Protein AF-0000000076551209 (afdb_homodimer)

pLDDT: mean 86.64, std 11.8, range [36.78, 98.69]

Nearest PDB structures (foldseek):
  3f79-assembly2_C  TM=8.367E-01  e=9.143E-14  Pseudomonas aeruginosa
  3f79-assembly1_B  TM=7.800E-01  e=4.419E-14  Pseudomonas aeruginosa
  3f79-assembly2_D  TM=7.741E-01  e=4.179E-14  Pseudomonas aeruginosa
  3f79-assembly3_E  TM=8.168E-01  e=1.873E-12  Pseudomonas aeruginosa
  3eq2-assembly1_B  TM=6.332E-01  e=3.876E-12  Pseudomonas aeruginosa

Organism: NCBI:txid570835

InterPro domains:
  IPR001932 PPM-type phosphatase-like domain [PF07228] (197-385)
  IPR001932 PPM-type phosphatase-like domain [SM00331] (170-387)
  IPR029016 GAF-like domain superfamily [G3DSA:3.30.450.40] (23-144)
  IPR036457 PPM-type phosphatase-like domain superfamily [G3DSA:3.60.40.10] (145-388)
  IPR036457 PPM-type phosphatase-like domain superfamily [SSF81606] (183-385)
  IPR052016 Bacterial Sigma Factor Regulator [PTHR43156] (12-387)

Radius of gyration: 34.58 Å; Cα contacts (8 Å, |Δi|>4): 1582; chains: 2; bounding box: 80×100×70 Å

Structure (mmCIF, N/CA/C/O backbone):
data_AF-0000000076551209-model_v1
#
loop_
_entity.id
_entity.type
_entity.pdbx_description
1 polymer 'Serine phosphatase RsbU (Regulator of sigma subunit)'
#
loop_
_atom_site.group_PDB
_atom_site.id
_atom_site.type_symbol
_atom_site.label_atom_id
_atom_site.label_alt_id
_atom_site.label_comp_id
_atom_site.label_asym_id
_atom_site.label_entity_id
_atom_site.label_seq_id
_atom_site.pdbx_PDB_ins_code
_atom_site.Cartn_x
_atom_site.Cartn_y
_atom_site.Cartn_z
_atom_site.occupancy
_atom_site.B_iso_or_equiv
_atom_site.auth_seq_id
_atom_site.auth_comp_id
_atom_site.auth_asym_id
_atom_site.auth_atom_id
_atom_site.pdbx_PDB_model_num
ATOM 1 N N . MET A 1 1 ? -8.414 67.062 24.656 1 46.59 1 MET A N 1
ATOM 2 C CA . MET A 1 1 ? -7.512 66.438 23.688 1 46.59 1 MET A CA 1
ATOM 3 C C . MET A 1 1 ? -6.828 65.188 24.281 1 46.59 1 MET A C 1
ATOM 5 O O . MET A 1 1 ? -6.742 64.188 23.625 1 46.59 1 MET A O 1
ATOM 9 N N . GLU A 1 2 ? -6.473 65.312 25.469 1 54.41 2 GLU A N 1
ATOM 10 C CA . GLU A 1 2 ? -5.703 64.312 26.188 1 54.41 2 GLU A CA 1
ATOM 11 C C . GLU A 1 2 ? -6.586 63.125 26.609 1 54.41 2 GLU A C 1
ATOM 13 O O . GLU A 1 2 ? -6.172 61.969 26.516 1 54.41 2 GLU A O 1
ATOM 18 N N . LEU A 1 3 ? -7.777 63.406 27.047 1 55.41 3 LEU A N 1
ATOM 19 C CA . LEU A 1 3 ? -8.742 62.406 27.453 1 55.41 3 LEU A CA 1
ATOM 20 C C . LEU A 1 3 ? -9.156 61.531 26.266 1 55.41 3 LEU A C 1
ATOM 22 O O . LEU A 1 3 ? -9.32 60.312 26.406 1 55.41 3 LEU A O 1
ATOM 26 N N . ASP A 1 4 ? -9.133 62.188 25.156 1 64.88 4 ASP A N 1
ATOM 27 C CA . ASP A 1 4 ? -9.57 61.531 23.938 1 64.88 4 ASP A CA 1
ATOM 28 C C . ASP A 1 4 ? -8.539 60.531 23.453 1 64.88 4 ASP A C 1
ATOM 30 O O . ASP A 1 4 ? -8.898 59.406 23.031 1 64.88 4 ASP A O 1
ATOM 34 N N . GLU A 1 5 ? -7.348 60.844 23.766 1 68 5 GLU A N 1
ATOM 35 C CA . GLU A 1 5 ? -6.273 59.969 23.312 1 68 5 GLU A CA 1
ATOM 36 C C . GLU A 1 5 ? -6.18 58.75 24.203 1 68 5 GLU A C 1
ATOM 38 O O . GLU A 1 5 ? -5.906 57.625 23.719 1 68 5 GLU A O 1
ATOM 43 N N . THR A 1 6 ? -6.492 59 25.469 1 71.81 6 THR A N 1
ATOM 44 C CA . THR A 1 6 ? -6.453 57.875 26.406 1 71.81 6 THR A CA 1
ATOM 45 C C . THR A 1 6 ? -7.574 56.875 26.125 1 71.81 6 THR A C 1
ATOM 47 O O . THR A 1 6 ? -7.352 55.688 26.141 1 71.81 6 THR A O 1
ATOM 50 N N . LEU A 1 7 ? -8.695 57.438 25.906 1 67.69 7 LEU A N 1
ATOM 51 C CA . LEU A 1 7 ? -9.844 56.594 25.609 1 67.69 7 LEU A CA 1
ATOM 52 C C . LEU A 1 7 ? -9.617 55.812 24.312 1 67.69 7 LEU A C 1
ATOM 54 O O . LEU A 1 7 ? -9.969 54.625 24.234 1 67.69 7 LEU A O 1
ATOM 58 N N . PHE A 1 8 ? -8.977 56.562 23.375 1 68.62 8 PHE A N 1
ATOM 59 C CA . PHE A 1 8 ? -8.68 55.906 22.109 1 68.62 8 PHE A CA 1
ATOM 60 C C . PHE A 1 8 ? -7.691 54.75 22.297 1 68.62 8 PHE A C 1
ATOM 62 O O . PHE A 1 8 ? -7.875 53.688 21.75 1 68.62 8 PHE A O 1
ATOM 69 N N . ALA A 1 9 ? -6.695 55.031 23.109 1 73.62 9 ALA A N 1
ATOM 70 C CA . ALA A 1 9 ? -5.688 54 23.359 1 73.62 9 ALA A CA 1
ATOM 71 C C . ALA A 1 9 ? -6.289 52.812 24.125 1 73.62 9 ALA A C 1
ATOM 73 O O . ALA A 1 9 ? -5.965 51.656 23.844 1 73.62 9 ALA A O 1
ATOM 74 N N . GLN A 1 10 ? -7.18 53.062 25.016 1 73.69 10 GLN A N 1
ATOM 75 C CA . GLN A 1 10 ? -7.828 52.031 25.797 1 73.69 10 GLN A CA 1
ATOM 76 C C . GLN A 1 10 ? -8.727 51.156 24.906 1 73.69 10 GLN A C 1
ATOM 78 O O . GLN A 1 10 ? -8.766 49.938 25.047 1 73.69 10 GLN A O 1
ATOM 83 N N . GLN A 1 11 ? -9.32 51.812 23.984 1 67.62 11 GLN A N 1
ATOM 84 C CA . GLN A 1 11 ? -10.164 51.094 23.047 1 67.62 11 GLN A CA 1
ATOM 85 C C . GLN A 1 11 ? -9.336 50.188 22.156 1 67.62 11 GLN A C 1
ATOM 87 O O . GLN A 1 11 ? -9.75 49.062 21.844 1 67.62 11 GLN A O 1
ATOM 92 N N . GLN A 1 12 ? -8.234 50.75 21.75 1 69.94 12 GLN A N 1
ATOM 93 C CA . GLN A 1 12 ? -7.34 49.938 20.922 1 69.94 12 GLN A CA 1
ATOM 94 C C . GLN A 1 12 ? -6.84 48.688 21.688 1 69.94 12 GLN A C 1
ATOM 96 O O . GLN A 1 12 ? -6.738 47.625 21.125 1 69.94 12 GLN A O 1
ATOM 101 N N . VAL A 1 13 ? -6.543 48.906 22.953 1 70.69 13 VAL A N 1
ATOM 102 C CA . VAL A 1 13 ? -6.078 47.812 23.797 1 70.69 13 VAL A CA 1
ATOM 103 C C . VAL A 1 13 ? -7.152 46.719 23.891 1 70.69 13 VAL A C 1
ATOM 105 O O . VAL A 1 13 ? -6.859 45.531 23.766 1 70.69 13 VAL A O 1
ATOM 108 N N . ILE A 1 14 ? -8.367 47.125 24.078 1 67.88 14 ILE A N 1
ATOM 109 C CA . ILE A 1 14 ? -9.477 46.188 24.203 1 67.88 14 ILE A CA 1
ATOM 110 C C . ILE A 1 14 ? -9.633 45.375 22.906 1 67.88 14 ILE A C 1
ATOM 112 O O . ILE A 1 14 ? -9.805 44.156 22.953 1 67.88 14 ILE A O 1
ATOM 116 N N . ARG A 1 15 ? -9.438 46.094 21.875 1 66.88 15 ARG A N 1
ATOM 117 C CA . ARG A 1 15 ? -9.617 45.438 20.578 1 66.88 15 ARG A CA 1
ATOM 118 C C . ARG A 1 15 ? -8.5 44.438 20.312 1 66.88 15 ARG A C 1
ATOM 120 O O . ARG A 1 15 ? -8.742 43.344 19.797 1 66.88 15 ARG A O 1
ATOM 127 N N . LEU A 1 16 ? -7.332 44.875 20.578 1 71.44 16 LEU A N 1
ATOM 128 C CA . LEU A 1 16 ? -6.184 44 20.359 1 71.44 16 LEU A CA 1
ATOM 129 C C . LEU A 1 16 ? -6.266 42.781 21.266 1 71.44 16 LEU A C 1
ATOM 131 O O . LEU A 1 16 ? -5.914 41.656 20.844 1 71.44 16 LEU A O 1
ATOM 135 N N . HIS A 1 17 ? -6.82 42.969 22.438 1 71.56 17 HIS A N 1
ATOM 136 C CA . HIS A 1 17 ? -7.043 41.844 23.328 1 71.56 17 HIS A CA 1
ATOM 137 C C . HIS A 1 17 ? -8.086 40.875 22.75 1 71.56 17 HIS A C 1
ATOM 139 O O . HIS A 1 17 ? -7.926 39.656 22.844 1 71.56 17 HIS A O 1
ATOM 145 N N . ALA A 1 18 ? -9.055 41.5 22.188 1 68.38 18 ALA A N 1
ATOM 146 C CA . ALA A 1 18 ? -10.102 40.688 21.594 1 68.38 18 ALA A CA 1
ATOM 147 C C . ALA A 1 18 ? -9.547 39.844 20.438 1 68.38 18 ALA A C 1
ATOM 149 O O . ALA A 1 18 ? -9.891 38.656 20.297 1 68.38 18 ALA A O 1
ATOM 150 N N . LEU A 1 19 ? -8.711 40.469 19.703 1 71.5 19 LEU A N 1
ATOM 151 C CA . LEU A 1 19 ? -8.109 39.75 18.562 1 71.5 19 LEU A CA 1
ATOM 152 C C . LEU A 1 19 ? -7.199 38.625 19.047 1 71.5 19 LEU A C 1
ATOM 154 O O . LEU A 1 19 ? -7.184 37.562 18.469 1 71.5 19 LEU A O 1
ATOM 158 N N . LEU A 1 20 ? -6.5 38.906 20.047 1 70.88 20 LEU A N 1
ATOM 159 C CA . LEU A 1 20 ? -5.617 37.906 20.609 1 70.88 20 LEU A CA 1
ATOM 160 C C . LEU A 1 20 ? -6.422 36.719 21.172 1 70.88 20 LEU A C 1
ATOM 162 O O . LEU A 1 20 ? -6.043 35.562 20.984 1 70.88 20 LEU A O 1
ATOM 166 N N . GLU A 1 21 ? -7.535 37.125 21.828 1 71.69 21 GLU A N 1
ATOM 167 C CA . GLU A 1 21 ? -8.406 36.062 22.359 1 71.69 21 GLU A CA 1
ATOM 168 C C . GLU A 1 21 ? -9.039 35.25 21.234 1 71.69 21 GLU A C 1
ATOM 170 O O . GLU A 1 21 ? -9.148 34.031 21.328 1 71.69 21 GLU A O 1
ATOM 175 N N . ALA A 1 22 ? -9.406 35.969 20.25 1 73.62 22 ALA A N 1
ATOM 176 C CA . ALA A 1 22 ? -9.969 35.312 19.078 1 73.62 22 ALA A CA 1
ATOM 177 C C . ALA A 1 22 ? -8.953 34.344 18.453 1 73.62 22 ALA A C 1
ATOM 179 O O . ALA A 1 22 ? -9.297 33.188 18.125 1 73.62 22 ALA A O 1
ATOM 180 N N . SER A 1 23 ? -7.777 34.844 18.312 1 72.06 23 SER A N 1
ATOM 181 C CA . SER A 1 23 ? -6.707 34 17.766 1 72.06 23 SER A CA 1
ATOM 182 C C . SER A 1 23 ? -6.488 32.75 18.594 1 72.06 23 SER A C 1
ATOM 184 O O . SER A 1 23 ? -6.371 31.656 18.047 1 72.06 23 SER A O 1
ATOM 186 N N . ARG A 1 24 ? -6.566 32.969 19.844 1 68.5 24 ARG A N 1
ATOM 187 C CA . ARG A 1 24 ? -6.395 31.828 20.75 1 68.5 24 ARG A CA 1
ATOM 188 C C . ARG A 1 24 ? -7.52 30.812 20.578 1 68.5 24 ARG A C 1
ATOM 190 O O . ARG A 1 24 ? -7.27 29.609 20.5 1 68.5 24 ARG A O 1
ATOM 197 N N . LEU A 1 25 ? -8.688 31.297 20.531 1 72.31 25 LEU A N 1
ATOM 198 C CA . LEU A 1 25 ? -9.859 30.422 20.438 1 72.31 25 LEU A CA 1
ATOM 199 C C . LEU A 1 25 ? -9.867 29.688 19.094 1 72.31 25 LEU A C 1
ATOM 201 O O . LEU A 1 25 ? -10.141 28.484 19.062 1 72.31 25 LEU A O 1
ATOM 205 N N . ILE A 1 26 ? -9.469 30.375 18.094 1 77.56 26 ILE A N 1
ATOM 206 C CA . ILE A 1 26 ? -9.508 29.828 16.734 1 77.56 26 ILE A CA 1
ATOM 207 C C . ILE A 1 26 ? -8.422 28.766 16.578 1 77.56 26 ILE A C 1
ATOM 209 O O . ILE A 1 26 ? -8.656 27.719 15.961 1 77.56 26 ILE A O 1
ATOM 213 N N . HIS A 1 27 ? -7.348 28.953 17.219 1 71.75 27 HIS A N 1
ATOM 214 C CA . HIS A 1 27 ? -6.23 28.031 17.016 1 71.75 27 HIS A CA 1
ATOM 215 C C . HIS A 1 27 ? -6.195 26.953 18.078 1 71.75 27 HIS A C 1
ATOM 217 O O . HIS A 1 27 ? -5.398 26.016 17.984 1 71.75 27 HIS A O 1
ATOM 223 N N . SER A 1 28 ? -7.156 27.016 19.016 1 68.69 28 SER A N 1
ATOM 224 C CA . SER A 1 28 ? -7.211 26.016 20.078 1 68.69 28 SER A CA 1
ATOM 225 C C . SER A 1 28 ? -7.914 24.75 19.594 1 68.69 28 SER A C 1
ATOM 227 O O . SER A 1 28 ? -7.797 23.688 20.219 1 68.69 28 SER A O 1
ATOM 229 N N . THR A 1 29 ? -8.68 24.859 18.562 1 68.12 29 THR A N 1
ATOM 230 C CA . THR A 1 29 ? -9.406 23.703 18.062 1 68.12 29 THR A CA 1
ATOM 231 C C . THR A 1 29 ? -8.805 23.219 16.75 1 68.12 29 THR A C 1
ATOM 233 O O . THR A 1 29 ? -8.273 24 15.969 1 68.12 29 THR A O 1
ATOM 236 N N . ILE A 1 30 ? -8.914 21.844 16.688 1 69.62 30 ILE A N 1
ATOM 237 C CA . ILE A 1 30 ? -8.352 21.281 15.469 1 69.62 30 ILE A CA 1
ATOM 238 C C . ILE A 1 30 ? -9.477 20.75 14.578 1 69.62 30 ILE A C 1
ATOM 240 O O . ILE A 1 30 ? -9.219 20.203 13.5 1 69.62 30 ILE A O 1
ATOM 244 N N . GLU A 1 31 ? -10.672 20.891 14.992 1 78.75 31 GLU A N 1
ATOM 245 C CA . GLU A 1 31 ? -11.812 20.453 14.188 1 78.75 31 GLU A CA 1
ATOM 246 C C . GLU A 1 31 ? -12.32 21.578 13.289 1 78.75 31 GLU A C 1
ATOM 248 O O . GLU A 1 31 ? -12.648 22.656 13.773 1 78.75 31 GLU A O 1
ATOM 253 N N . LEU A 1 32 ? -12.344 21.281 12.102 1 85.44 32 LEU A N 1
ATOM 254 C CA . LEU A 1 32 ? -12.719 22.281 11.102 1 85.44 32 LEU A CA 1
ATOM 255 C C . LEU A 1 32 ? -14.062 22.906 11.445 1 85.44 32 LEU A C 1
ATOM 257 O O . LEU A 1 32 ? -14.195 24.141 11.453 1 85.44 32 LEU A O 1
ATOM 261 N N . ASP A 1 33 ? -15.047 22.078 11.766 1 89.44 33 ASP A N 1
ATOM 262 C CA . ASP A 1 33 ? -16.391 22.578 12.055 1 89.44 33 ASP A CA 1
ATOM 263 C C . ASP A 1 33 ? -16.359 23.562 13.234 1 89.44 33 ASP A C 1
ATOM 265 O O . ASP A 1 33 ? -17.031 24.594 13.195 1 89.44 33 ASP A O 1
ATOM 269 N N . LYS A 1 34 ? -15.555 23.266 14.203 1 86.69 34 LYS A N 1
ATOM 270 C CA . LYS A 1 34 ? -15.469 24.125 15.391 1 86.69 34 LYS A CA 1
ATOM 271 C C . LYS A 1 34 ? -14.766 25.438 15.07 1 86.69 34 LYS A C 1
ATOM 273 O O . LYS A 1 34 ? -15.148 26.484 15.586 1 86.69 34 LYS A O 1
ATOM 278 N N . VAL A 1 35 ? -13.734 25.344 14.297 1 87.88 35 VAL A N 1
ATOM 279 C CA . VAL A 1 35 ? -13.031 26.562 13.883 1 87.88 35 VAL A CA 1
ATOM 280 C C . VAL A 1 35 ? -14 27.5 13.156 1 87.88 35 VAL A C 1
ATOM 282 O O . VAL A 1 35 ? -14.094 28.672 13.492 1 87.88 35 VAL A O 1
ATOM 285 N N . LEU A 1 36 ? -14.75 26.922 12.234 1 91.94 36 LEU A N 1
ATOM 286 C CA . LEU A 1 36 ? -15.664 27.719 11.414 1 91.94 36 LEU A CA 1
ATOM 287 C C . LEU A 1 36 ? -16.734 28.391 12.273 1 91.94 36 LEU A C 1
ATOM 289 O O . LEU A 1 36 ? -16.953 29.594 12.164 1 91.94 36 LEU A O 1
ATOM 293 N N . VAL A 1 37 ? -17.266 27.656 13.133 1 92.31 37 VAL A N 1
ATOM 294 C CA . VAL A 1 37 ? -18.344 28.172 13.977 1 92.31 37 VAL A CA 1
ATOM 295 C C . VAL A 1 37 ? -17.781 29.234 14.938 1 92.31 37 VAL A C 1
ATOM 297 O O . VAL A 1 37 ? -18.422 30.266 15.156 1 92.31 37 VAL A O 1
ATOM 300 N N . THR A 1 38 ? -16.594 28.969 15.492 1 89.5 38 THR A N 1
ATOM 301 C CA . THR A 1 38 ? -15.984 29.906 16.438 1 89.5 38 THR A CA 1
ATOM 302 C C . THR A 1 38 ? -15.711 31.234 15.758 1 89.5 38 THR A C 1
ATOM 304 O O . THR A 1 38 ? -15.992 32.281 16.328 1 89.5 38 THR A O 1
ATOM 307 N N . VAL A 1 39 ? -15.211 31.234 14.594 1 91.06 39 VAL A N 1
ATOM 308 C CA . VAL A 1 39 ? -14.914 32.469 13.859 1 91.06 39 VAL A CA 1
ATOM 309 C C . VAL A 1 39 ? -16.203 33.25 13.609 1 91.06 39 VAL A C 1
ATOM 311 O O . VAL A 1 39 ? -16.25 34.438 13.859 1 91.06 39 VAL A O 1
ATOM 314 N N . LEU A 1 40 ? -17.219 32.562 13.164 1 93.75 40 LEU A N 1
ATOM 315 C CA . LEU A 1 40 ? -18.469 33.219 12.852 1 93.75 40 LEU A CA 1
ATOM 316 C C . LEU A 1 40 ? -19.109 33.812 14.102 1 93.75 40 LEU A C 1
ATOM 318 O O . LEU A 1 40 ? -19.641 34.938 14.055 1 93.75 40 LEU A O 1
ATOM 322 N N . LYS A 1 41 ? -19 33.125 15.188 1 91.94 41 LYS A N 1
ATOM 323 C CA . LYS A 1 41 ? -19.516 33.625 16.453 1 91.94 41 LYS A CA 1
ATOM 324 C C . LYS A 1 41 ? -18.781 34.906 16.875 1 91.94 41 LYS A C 1
ATOM 326 O O . LYS A 1 41 ? -19.391 35.875 17.344 1 91.94 41 LYS A O 1
ATOM 331 N N . ILE A 1 42 ? -17.5 34.875 16.703 1 88.25 42 ILE A N 1
ATOM 332 C CA . ILE A 1 42 ? -16.688 36.031 17.047 1 88.25 42 ILE A CA 1
ATOM 333 C C . ILE A 1 42 ? -17.094 37.219 16.188 1 88.25 42 ILE A C 1
ATOM 335 O O . ILE A 1 42 ? -17.234 38.344 16.688 1 88.25 42 ILE A O 1
ATOM 339 N N . VAL A 1 43 ? -17.312 37.062 14.945 1 89.75 43 VAL A N 1
ATOM 340 C CA . VAL A 1 43 ? -17.688 38.125 14.016 1 89.75 43 VAL A CA 1
ATOM 341 C C . VAL A 1 43 ? -19.016 38.75 14.445 1 89.75 43 VAL A C 1
ATOM 343 O O . VAL A 1 43 ? -19.141 39.969 14.562 1 89.75 43 VAL A O 1
ATOM 346 N N . VAL A 1 44 ? -19.969 37.938 14.703 1 91 44 VAL A N 1
ATOM 347 C CA . VAL A 1 44 ? -21.312 38.406 15.023 1 91 44 VAL A CA 1
ATOM 348 C C . VAL A 1 44 ? -21.297 39.094 16.375 1 91 44 VAL A C 1
ATOM 350 O O . VAL A 1 44 ? -21.891 40.188 16.531 1 91 44 VAL A O 1
ATOM 353 N N . ARG A 1 45 ? -20.641 38.594 17.281 1 86.69 45 ARG A N 1
ATOM 354 C CA . ARG A 1 45 ? -20.641 39.125 18.641 1 86.69 45 ARG A CA 1
ATOM 355 C C . ARG A 1 45 ? -19.812 40.406 18.734 1 86.69 45 ARG A C 1
ATOM 357 O O . ARG A 1 45 ? -20.266 41.406 19.297 1 86.69 45 ARG A O 1
ATOM 364 N N . GLU A 1 46 ? -18.672 40.406 18.156 1 82 46 GLU A N 1
ATOM 365 C CA . GLU A 1 46 ? -17.75 41.531 18.312 1 82 46 GLU A CA 1
ATOM 366 C C . GLU A 1 46 ? -18.172 42.688 17.438 1 82 46 GLU A C 1
ATOM 368 O O . GLU A 1 46 ? -17.891 43.844 17.766 1 82 46 GLU A O 1
ATOM 373 N N . LEU A 1 47 ? -18.875 42.406 16.359 1 83 47 LEU A N 1
ATOM 374 C CA . LEU A 1 47 ? -19.25 43.5 15.438 1 83 47 LEU A CA 1
ATOM 375 C C . LEU A 1 47 ? -20.734 43.781 15.523 1 83 47 LEU A C 1
ATOM 377 O O . LEU A 1 47 ? -21.25 44.656 14.797 1 83 47 LEU A O 1
ATOM 381 N N . GLU A 1 48 ? -21.406 43.062 16.359 1 85.25 48 GLU A N 1
ATOM 382 C CA . GLU A 1 48 ? -22.859 43.156 16.438 1 85.25 48 GLU A CA 1
ATOM 383 C C . GLU A 1 48 ? -23.484 43 15.055 1 85.25 48 GLU A C 1
ATOM 385 O O . GLU A 1 48 ? -24.328 43.812 14.656 1 85.25 48 GLU A O 1
ATOM 390 N N . ALA A 1 49 ? -22.984 42.125 14.32 1 89.25 49 ALA A N 1
ATOM 391 C CA . ALA A 1 49 ? -23.516 41.812 13 1 89.25 49 ALA A CA 1
ATOM 392 C C . ALA A 1 49 ? -24.797 41 13.109 1 89.25 49 ALA A C 1
ATOM 394 O O . ALA A 1 49 ? -25.047 40.344 14.141 1 89.25 49 ALA A O 1
ATOM 395 N N . THR A 1 50 ? -25.594 41.031 12.07 1 90.44 50 THR A N 1
ATOM 396 C CA . THR A 1 50 ? -26.828 40.25 12.039 1 90.44 50 THR A CA 1
ATOM 397 C C . THR A 1 50 ? -26.531 38.781 11.719 1 90.44 50 THR A C 1
ATOM 399 O O . THR A 1 50 ? -27.219 37.906 12.203 1 90.44 50 THR A O 1
ATOM 402 N N . GLY A 1 51 ? -25.578 38.656 10.945 1 93.12 51 GLY A N 1
ATOM 403 C CA . GLY A 1 51 ? -25.203 37.312 10.555 1 93.12 51 GLY A CA 1
ATOM 404 C C . GLY A 1 51 ? -23.844 37.25 9.883 1 93.12 51 GLY A C 1
ATOM 405 O O . GLY A 1 51 ? -23.25 38.281 9.562 1 93.12 51 GLY A O 1
ATOM 406 N N . ALA A 1 52 ? -23.312 36.062 9.773 1 94.12 52 ALA A N 1
ATOM 407 C CA . ALA A 1 52 ? -22.031 35.844 9.109 1 94.12 52 ALA A CA 1
ATOM 408 C C . ALA A 1 52 ? -21.953 34.438 8.539 1 94.12 52 ALA A C 1
ATOM 410 O O . ALA A 1 52 ? -22.609 33.5 9.055 1 94.12 52 ALA A O 1
ATOM 411 N N . PHE A 1 53 ? -21.266 34.25 7.461 1 93.06 53 PHE A N 1
ATOM 412 C CA . PHE A 1 53 ? -21.078 32.906 6.859 1 93.06 53 PHE A CA 1
ATOM 413 C C . PHE A 1 53 ? -19.812 32.875 6.02 1 93.06 53 PHE A C 1
ATOM 415 O O . PHE A 1 53 ? -19.188 33.906 5.77 1 93.06 53 PHE A O 1
ATOM 422 N N . PHE A 1 54 ? -19.375 31.703 5.719 1 92.31 54 PHE A N 1
ATOM 423 C CA . PHE A 1 54 ? -18.312 31.484 4.754 1 92.31 54 PHE A CA 1
ATOM 424 C C . PHE A 1 54 ? -18.875 31.094 3.396 1 92.31 54 PHE A C 1
ATOM 426 O O . PHE A 1 54 ? -19.859 30.344 3.32 1 92.31 54 PHE A O 1
ATOM 433 N N . THR A 1 55 ? -18.25 31.453 2.371 1 88.94 55 THR A N 1
ATOM 434 C CA . THR A 1 55 ? -18.812 31.219 1.044 1 88.94 55 THR A CA 1
ATOM 435 C C . THR A 1 55 ? -18.594 29.781 0.6 1 88.94 55 THR A C 1
ATOM 437 O O . THR A 1 55 ? -19.344 29.266 -0.234 1 88.94 55 THR A O 1
ATOM 440 N N . THR A 1 56 ? -17.594 29.094 1.072 1 88.56 56 THR A N 1
ATOM 441 C CA . THR A 1 56 ? -17.25 27.781 0.551 1 88.56 56 THR A CA 1
ATOM 442 C C . THR A 1 56 ? -17.594 26.688 1.567 1 88.56 56 THR A C 1
ATOM 444 O O . THR A 1 56 ? -17.312 25.516 1.335 1 88.56 56 THR A O 1
ATOM 447 N N . PHE A 1 57 ? -18.078 27.078 2.689 1 89.5 57 PHE A N 1
ATOM 448 C CA . PHE A 1 57 ? -18.453 26.125 3.727 1 89.5 57 PHE A CA 1
ATOM 449 C C . PHE A 1 57 ? -19.938 26.25 4.082 1 89.5 57 PHE A C 1
ATOM 451 O O . PHE A 1 57 ? -20.5 27.344 3.994 1 89.5 57 PHE A O 1
ATOM 458 N N . PRO A 1 58 ? -20.547 25.188 4.453 1 87.56 58 PRO A N 1
ATOM 459 C CA . PRO A 1 58 ? -21.984 25.234 4.785 1 87.56 58 PRO A CA 1
ATOM 460 C C . PRO A 1 58 ? -22.234 25.781 6.188 1 87.56 58 PRO A C 1
ATOM 462 O O . PRO A 1 58 ? -23.312 25.578 6.742 1 87.56 58 PRO A O 1
ATOM 465 N N . HIS A 1 59 ? -21.391 26.484 6.793 1 90.19 59 HIS A N 1
ATOM 466 C CA . HIS A 1 59 ? -21.5 26.984 8.156 1 90.19 59 HIS A CA 1
ATOM 467 C C . HIS A 1 59 ? -21.938 28.453 8.164 1 90.19 59 HIS A C 1
ATOM 469 O O . HIS A 1 59 ? -21.469 29.25 7.348 1 90.19 59 HIS A O 1
ATOM 475 N N . PHE A 1 60 ? -22.828 28.797 9.016 1 91.25 60 PHE A N 1
ATOM 476 C CA . PHE A 1 60 ? -23.281 30.156 9.219 1 91.25 60 PHE A CA 1
ATOM 477 C C . PHE A 1 60 ? -23.672 30.406 10.672 1 91.25 60 PHE A C 1
ATOM 479 O O . PHE A 1 60 ? -23.781 29.453 11.453 1 91.25 60 PHE A O 1
ATOM 486 N N . TYR A 1 61 ? -23.719 31.594 11.023 1 93.88 61 TYR A N 1
ATOM 487 C CA . TYR A 1 61 ? -24.172 31.984 12.352 1 93.88 61 TYR A CA 1
ATOM 488 C C . TYR A 1 61 ? -25.031 33.25 12.281 1 93.88 61 TYR A C 1
ATOM 490 O O . TYR A 1 61 ? -24.688 34.188 11.57 1 93.88 61 TYR A O 1
ATOM 498 N N . GLY A 1 62 ? -26.141 33.281 12.953 1 93.06 62 GLY A N 1
ATOM 499 C CA . GLY A 1 62 ? -27.047 34.438 12.906 1 93.06 62 GLY A CA 1
ATOM 500 C C . GLY A 1 62 ? -28.031 34.344 11.75 1 93.06 62 GLY A C 1
ATOM 501 O O . GLY A 1 62 ? -28.422 33.25 11.336 1 93.06 62 GLY A O 1
ATOM 502 N N . GLU A 1 63 ? -28.5 35.469 11.336 1 89.31 63 GLU A N 1
ATOM 503 C CA . GLU A 1 63 ? -29.469 35.531 10.242 1 89.31 63 GLU A CA 1
ATOM 504 C C . GLU A 1 63 ? -28.766 35.625 8.891 1 89.31 63 GLU A C 1
ATOM 506 O O . GLU A 1 63 ? -28.109 36.625 8.609 1 89.31 63 GLU A O 1
ATOM 511 N N . VAL A 1 64 ? -28.891 34.594 8.148 1 87.94 64 VAL A N 1
ATOM 512 C CA . VAL A 1 64 ? -28.297 34.594 6.816 1 87.94 64 VAL A CA 1
ATOM 513 C C . VAL A 1 64 ? -29.344 34.156 5.789 1 87.94 64 VAL A C 1
ATOM 515 O O . VAL A 1 64 ? -30.328 33.5 6.133 1 87.94 64 VAL A O 1
ATOM 518 N N . PRO A 1 65 ? -29.078 34.594 4.566 1 82.25 65 PRO A N 1
ATOM 519 C CA . PRO A 1 65 ? -30.016 34.125 3.531 1 82.25 65 PRO A CA 1
ATOM 520 C C . PRO A 1 65 ? -29.984 32.625 3.32 1 82.25 65 PRO A C 1
ATOM 522 O O . PRO A 1 65 ? -28.953 31.984 3.539 1 82.25 65 PRO A O 1
ATOM 525 N N . ALA A 1 66 ? -31.031 31.984 3.006 1 79.38 66 ALA A N 1
ATOM 526 C CA . ALA A 1 66 ? -31.188 30.547 2.818 1 79.38 66 ALA A CA 1
ATOM 527 C C . ALA A 1 66 ? -30.234 30.031 1.738 1 79.38 66 ALA A C 1
ATOM 529 O O . ALA A 1 66 ? -29.719 28.922 1.832 1 79.38 66 ALA A O 1
ATOM 530 N N . ASP A 1 67 ? -29.984 30.938 0.775 1 78.88 67 ASP A N 1
ATOM 531 C CA . ASP A 1 67 ? -29.156 30.516 -0.349 1 78.88 67 ASP A CA 1
ATOM 532 C C . ASP A 1 67 ? -27.75 31.094 -0.243 1 78.88 67 ASP A C 1
ATOM 534 O O . ASP A 1 67 ? -27.109 31.391 -1.258 1 78.88 67 ASP A O 1
ATOM 538 N N . PHE A 1 68 ? -27.266 31.266 0.965 1 75.5 68 PHE A N 1
ATOM 539 C CA . PHE A 1 68 ? -25.984 31.938 1.15 1 75.5 68 PHE A CA 1
ATOM 540 C C . PHE A 1 68 ? -24.859 31.125 0.526 1 75.5 68 PHE A C 1
ATOM 542 O O . PHE A 1 68 ? -23.797 31.672 0.21 1 75.5 68 PHE A O 1
ATOM 549 N N . ASN A 1 69 ? -25.078 29.797 0.273 1 72.19 69 ASN A N 1
ATOM 550 C CA . ASN A 1 69 ? -24.031 28.953 -0.301 1 72.19 69 ASN A CA 1
ATOM 551 C C . ASN A 1 69 ? -24.109 28.922 -1.824 1 72.19 69 ASN A C 1
ATOM 553 O O . ASN A 1 69 ? -23.328 28.234 -2.479 1 72.19 69 ASN A O 1
ATOM 557 N N . ASP A 1 70 ? -25.062 29.578 -2.332 1 70.88 70 ASP A N 1
ATOM 558 C CA . ASP A 1 70 ? -25.203 29.656 -3.783 1 70.88 70 ASP A CA 1
ATOM 559 C C . ASP A 1 70 ? -24.125 30.562 -4.391 1 70.88 70 ASP A C 1
ATOM 561 O O . ASP A 1 70 ? -23.953 31.703 -3.961 1 70.88 70 ASP A O 1
ATOM 565 N N . PRO A 1 71 ? -23.328 29.984 -5.277 1 65.81 71 PRO A N 1
ATOM 566 C CA . PRO A 1 71 ? -22.234 30.766 -5.883 1 65.81 71 PRO A CA 1
ATOM 567 C C . PRO A 1 71 ? -22.719 32.094 -6.473 1 65.81 71 PRO A C 1
ATOM 569 O O . PRO A 1 71 ? -21.953 33.062 -6.562 1 65.81 71 PRO A O 1
ATOM 572 N N . LYS A 1 72 ? -24.016 32.25 -6.996 1 58.31 72 LYS A N 1
ATOM 573 C CA . LYS A 1 72 ? -24.578 33.438 -7.613 1 58.31 72 LYS A CA 1
ATOM 574 C C . LYS A 1 72 ? -24.719 34.562 -6.594 1 58.31 72 LYS A C 1
ATOM 576 O O . LYS A 1 72 ? -24.656 35.75 -6.949 1 58.31 72 LYS A O 1
ATOM 581 N N . ILE A 1 73 ? -25.172 34.25 -5.512 1 54.75 73 ILE A N 1
ATOM 582 C CA . ILE A 1 73 ? -25.328 35.25 -4.473 1 54.75 73 ILE A CA 1
ATOM 583 C C . ILE A 1 73 ? -23.969 35.844 -4.117 1 54.75 73 ILE A C 1
ATOM 585 O O . ILE A 1 73 ? -23.859 37.031 -3.77 1 54.75 73 ILE A O 1
ATOM 589 N N . ARG A 1 74 ? -22.875 35 -4.332 1 54.12 74 ARG A N 1
ATOM 590 C CA . ARG A 1 74 ? -21.484 35.375 -4.117 1 54.12 74 ARG A CA 1
ATOM 591 C C . ARG A 1 74 ? -21.125 36.625 -4.902 1 54.12 74 ARG A C 1
ATOM 593 O O . ARG A 1 74 ? -20.438 37.5 -4.395 1 54.12 74 ARG A O 1
ATOM 600 N N . GLU A 1 75 ? -21.469 36.594 -6.059 1 53.72 75 GLU A N 1
ATOM 601 C CA . GLU A 1 75 ? -21.141 37.656 -7.016 1 53.72 75 GLU A CA 1
ATOM 602 C C . GLU A 1 75 ? -22.047 38.844 -6.824 1 53.72 75 GLU A C 1
ATOM 604 O O . GLU A 1 75 ? -21.609 40 -7.004 1 53.72 75 GLU A O 1
ATOM 609 N N . ALA A 1 76 ? -23.281 38.688 -6.605 1 48.84 76 ALA A N 1
ATOM 610 C CA . ALA A 1 76 ? -24.281 39.75 -6.715 1 48.84 76 ALA A CA 1
ATOM 611 C C . ALA A 1 76 ? -24.109 40.781 -5.605 1 48.84 76 ALA A C 1
ATOM 613 O O . ALA A 1 76 ? -24.328 41.969 -5.82 1 48.84 76 ALA A O 1
ATOM 614 N N . ASN A 1 77 ? -23.922 40.406 -4.379 1 49 77 ASN A N 1
ATOM 615 C CA . ASN A 1 77 ? -24.188 41.406 -3.328 1 49 77 ASN A CA 1
ATOM 616 C C . ASN A 1 77 ? -22.969 42.281 -3.08 1 49 77 ASN A C 1
ATOM 618 O O . ASN A 1 77 ? -22.891 42.969 -2.053 1 49 77 ASN A O 1
ATOM 622 N N . ASP A 1 78 ? -21.938 42.219 -3.852 1 45.44 78 ASP A N 1
ATOM 623 C CA . ASP A 1 78 ? -21.047 43.375 -3.734 1 45.44 78 ASP A CA 1
ATOM 624 C C . ASP A 1 78 ? -21.812 44.688 -3.848 1 45.44 78 ASP A C 1
ATOM 626 O O . ASP A 1 78 ? -21.219 45.781 -3.787 1 45.44 78 ASP A O 1
ATOM 630 N N . ALA A 1 79 ? -22.828 44.875 -4.816 1 39.12 79 ALA A N 1
ATOM 631 C CA . ALA A 1 79 ? -23.453 46.156 -5.16 1 39.12 79 ALA A CA 1
ATOM 632 C C . ALA A 1 79 ? -24.047 46.812 -3.924 1 39.12 79 ALA A C 1
ATOM 634 O O . ALA A 1 79 ? -24.812 46.188 -3.182 1 39.12 79 ALA A O 1
ATOM 635 N N . THR A 1 80 ? -23.359 47.812 -3.328 1 40.12 80 THR A N 1
ATOM 636 C CA . THR A 1 80 ? -23.812 49 -2.6 1 40.12 80 THR A CA 1
ATOM 637 C C . THR A 1 80 ? -25.25 49.344 -2.986 1 40.12 80 THR A C 1
ATOM 639 O O . THR A 1 80 ? -25.672 50.469 -2.807 1 40.12 80 THR A O 1
ATOM 642 N N . G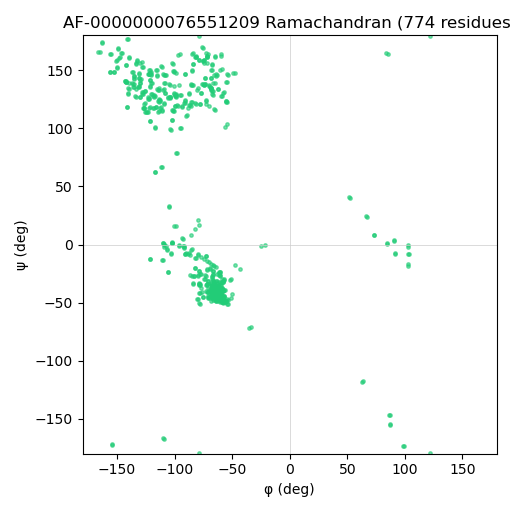LY A 1 81 ? -25.906 48.688 -3.805 1 37.16 81 GLY A N 1
ATOM 643 C CA . GLY A 1 81 ? -27.125 49.438 -4.094 1 37.16 81 GLY A CA 1
ATOM 644 C C . GLY A 1 81 ? -27.844 49.906 -2.842 1 37.16 81 GLY A C 1
ATOM 645 O O . GLY A 1 81 ? -27.609 49.375 -1.752 1 37.16 81 GLY A O 1
ATOM 646 N N . ASP A 1 82 ? -28.531 51.125 -2.93 1 40 82 ASP A N 1
ATOM 647 C CA . ASP A 1 82 ? -29.297 52.062 -2.127 1 40 82 ASP A CA 1
ATOM 648 C C . ASP A 1 82 ? -30.109 51.344 -1.06 1 40 82 ASP A C 1
ATOM 650 O O . ASP A 1 82 ? -30.234 51.844 0.07 1 40 82 ASP A O 1
ATOM 654 N N . SER A 1 83 ? -31.234 50.562 -1.443 1 44.25 83 SER A N 1
ATOM 655 C CA . SER A 1 83 ? -32.406 50.281 -0.642 1 44.25 83 SER A CA 1
ATOM 656 C C . SER A 1 83 ? -32.125 49.219 0.4 1 44.25 83 SER A C 1
ATOM 658 O O . SER A 1 83 ? -33.031 48.656 1.009 1 44.25 83 SER A O 1
ATOM 660 N N . ALA A 1 84 ? -31 48.406 0.489 1 51.91 84 ALA A N 1
ATOM 661 C CA . ALA A 1 84 ? -30.953 47.094 1.087 1 51.91 84 ALA A CA 1
ATOM 662 C C . ALA A 1 84 ? -30.688 47.156 2.586 1 51.91 84 ALA A C 1
ATOM 664 O O . ALA A 1 84 ? -29.906 48 3.041 1 51.91 84 ALA A O 1
ATOM 665 N N . LYS A 1 85 ? -31.609 46.625 3.479 1 63.12 85 LYS A N 1
ATOM 666 C CA . LYS A 1 85 ? -31.781 46.5 4.922 1 63.12 85 LYS A CA 1
ATOM 667 C C . LYS A 1 85 ? -30.5 46 5.59 1 63.12 85 LYS A C 1
ATOM 669 O O . LYS A 1 85 ? -30.312 46.188 6.793 1 63.12 85 LYS A O 1
ATOM 674 N N . ASN A 1 86 ? -29.625 45.438 4.797 1 75.88 86 ASN A N 1
ATOM 675 C CA . ASN A 1 86 ? -28.406 44.938 5.422 1 75.88 86 ASN A CA 1
ATOM 676 C C . ASN A 1 86 ? -27.172 45.219 4.566 1 75.88 86 ASN A C 1
ATOM 678 O O . ASN A 1 86 ? -27.281 45.438 3.359 1 75.88 86 ASN A O 1
ATOM 682 N N . ARG A 1 87 ? -26.125 45.594 5.082 1 82 87 ARG A N 1
ATOM 683 C CA . ARG A 1 87 ? -24.828 45.781 4.441 1 82 87 ARG A CA 1
ATOM 684 C C . ARG A 1 87 ? -23.938 44.531 4.605 1 82 87 ARG A C 1
ATOM 686 O O . ARG A 1 87 ? -23.828 44 5.707 1 82 87 ARG A O 1
ATOM 693 N N . TRP A 1 88 ? -23.422 44.094 3.395 1 86.69 88 TRP A N 1
ATOM 694 C CA . TRP A 1 88 ? -22.531 42.938 3.438 1 86.69 88 TRP A CA 1
ATOM 695 C C . TRP A 1 88 ? -21.062 43.375 3.346 1 86.69 88 TRP A C 1
ATOM 697 O O . TRP A 1 88 ? -20.719 44.25 2.525 1 86.69 88 TRP A O 1
ATOM 707 N N . VAL A 1 89 ? -20.266 42.906 4.195 1 88.75 89 VAL A N 1
ATOM 708 C CA . VAL A 1 89 ? -18.828 43.125 4.148 1 88.75 89 VAL A CA 1
ATOM 709 C C . VAL A 1 89 ? -18.125 41.781 3.916 1 88.75 89 VAL A C 1
ATOM 711 O O . VAL A 1 89 ? -18.438 40.781 4.574 1 88.75 89 VAL A O 1
ATOM 714 N N . ARG A 1 90 ? -17.188 41.812 2.986 1 90.31 90 ARG A N 1
ATOM 715 C CA . ARG A 1 90 ? -16.547 40.594 2.566 1 90.31 90 ARG A CA 1
ATOM 716 C C . ARG A 1 90 ? -15.031 40.656 2.781 1 90.31 90 ARG A C 1
ATOM 718 O O . ARG A 1 90 ? -14.398 41.656 2.492 1 90.31 90 ARG A O 1
ATOM 725 N N . PHE A 1 91 ? -14.516 39.562 3.311 1 90.56 91 PHE A N 1
ATOM 726 C CA . PHE A 1 91 ? -13.078 39.438 3.521 1 90.56 91 PHE A CA 1
ATOM 727 C C . PHE A 1 91 ? -12.562 38.125 2.959 1 90.56 91 PHE A C 1
ATOM 729 O O . PHE A 1 91 ? -13.031 37.062 3.342 1 90.56 91 PHE A O 1
ATOM 736 N N . PRO A 1 92 ? -11.57 38.094 2.123 1 91.31 92 PRO A N 1
ATOM 737 C CA . PRO A 1 92 ? -11.039 36.875 1.517 1 91.31 92 PRO A CA 1
ATOM 738 C C . PRO A 1 92 ? -10.195 36.062 2.486 1 91.31 92 PRO A C 1
ATOM 740 O O . PRO A 1 92 ? -9.477 36.625 3.316 1 91.31 92 PRO A O 1
ATOM 743 N N . LEU A 1 93 ? -10.367 34.812 2.457 1 91.25 93 LEU A N 1
ATOM 744 C CA . LEU A 1 93 ? -9.492 33.844 3.123 1 91.25 93 LEU A CA 1
ATOM 745 C C . LEU A 1 93 ? -8.539 33.188 2.125 1 91.25 93 LEU A C 1
ATOM 747 O O . LEU A 1 93 ? -8.977 32.562 1.168 1 91.25 93 LEU A O 1
ATOM 751 N N . SER A 1 94 ? -7.27 33.469 2.324 1 87.38 94 SER A N 1
ATOM 752 C CA . SER A 1 94 ? -6.266 32.938 1.405 1 87.38 94 SER A CA 1
ATOM 753 C C . SER A 1 94 ? -5.328 31.969 2.111 1 87.38 94 SER A C 1
ATOM 755 O O . SER A 1 94 ? -5.09 32.094 3.316 1 87.38 94 SER A O 1
ATOM 757 N N . ASP A 1 95 ? -4.879 31.047 1.27 1 80.56 95 ASP A N 1
ATOM 758 C CA . ASP A 1 95 ? -3.895 30.109 1.823 1 80.56 95 ASP A CA 1
ATOM 759 C C . ASP A 1 95 ? -2.51 30.75 1.88 1 80.56 95 ASP A C 1
ATOM 761 O O . ASP A 1 95 ? -2.359 31.953 1.605 1 80.56 95 ASP A O 1
ATOM 765 N N . LYS A 1 96 ? -1.582 30.047 2.33 1 68.69 96 LYS A N 1
ATOM 766 C CA . LYS A 1 96 ? -0.234 30.562 2.553 1 68.69 96 LYS A CA 1
ATOM 767 C C . LYS A 1 96 ? 0.4 31.031 1.247 1 68.69 96 LYS A C 1
ATOM 769 O O . LYS A 1 96 ? 1.285 31.875 1.253 1 68.69 96 LYS A O 1
ATOM 774 N N . ALA A 1 97 ? -0.082 30.469 0.2 1 73 97 ALA A N 1
ATOM 775 C CA . ALA A 1 97 ? 0.419 30.859 -1.113 1 73 97 ALA A CA 1
ATOM 776 C C . ALA A 1 97 ? -0.321 32.094 -1.636 1 73 97 ALA A C 1
ATOM 778 O O . ALA A 1 97 ? -0.014 32.594 -2.719 1 73 97 ALA A O 1
ATOM 779 N N . GLY A 1 98 ? -1.342 32.562 -0.883 1 78.12 98 GLY A N 1
ATOM 780 C CA . GLY A 1 98 ? -2.109 33.75 -1.271 1 78.12 98 GLY A CA 1
ATOM 781 C C . GLY A 1 98 ? -3.316 33.406 -2.127 1 78.12 98 GLY A C 1
ATOM 782 O O . GLY A 1 98 ? -3.98 34.312 -2.648 1 78.12 98 GLY A O 1
ATOM 783 N N . GLN A 1 99 ? -3.537 32.156 -2.332 1 85.94 99 GLN A N 1
ATOM 784 C CA . GLN A 1 99 ? -4.688 31.766 -3.133 1 85.94 99 GLN A CA 1
ATOM 785 C C . GLN A 1 99 ? -5.969 31.766 -2.303 1 85.94 99 GLN A C 1
ATOM 787 O O . GLN A 1 99 ? -6.062 31.078 -1.286 1 85.94 99 GLN A O 1
ATOM 792 N N . PRO A 1 100 ? -6.914 32.562 -2.74 1 89.44 100 PRO A N 1
ATOM 793 C CA . PRO A 1 100 ? -8.172 32.594 -1.99 1 89.44 100 PRO A CA 1
ATOM 794 C C . PRO A 1 100 ? -8.938 31.266 -2.074 1 89.44 100 PRO A C 1
ATOM 796 O O . PRO A 1 100 ? -9.008 30.656 -3.141 1 89.44 100 PRO A O 1
ATOM 799 N N . PHE A 1 101 ? -9.406 30.75 -0.935 1 89.69 101 PHE A N 1
ATOM 800 C CA . PHE A 1 101 ? -10.148 29.5 -0.962 1 89.69 101 PHE A CA 1
ATOM 801 C C . PHE A 1 101 ? -11.547 29.688 -0.379 1 89.69 101 PHE A C 1
ATOM 803 O O . PHE A 1 101 ? -12.398 28.812 -0.506 1 89.69 101 PHE A O 1
ATOM 810 N N . SER A 1 102 ? -11.797 30.797 0.266 1 91.12 102 SER A N 1
ATOM 811 C CA . SER A 1 102 ? -13.117 31.125 0.807 1 91.12 102 SER A CA 1
ATOM 812 C C . SER A 1 102 ? -13.219 32.625 1.124 1 91.12 102 SER A C 1
ATOM 814 O O . SER A 1 102 ? -12.266 33.375 0.938 1 91.12 102 SER A O 1
ATOM 816 N N . GLU A 1 103 ? -14.406 33.094 1.521 1 91.56 103 GLU A N 1
ATOM 817 C CA . GLU A 1 103 ? -14.641 34.438 1.996 1 91.56 103 GLU A CA 1
ATOM 818 C C . GLU A 1 103 ? -15.469 34.469 3.279 1 91.56 103 GLU A C 1
ATOM 820 O O . GLU A 1 103 ? -16.406 33.656 3.42 1 91.56 103 GLU A O 1
ATOM 825 N N . LEU A 1 104 ? -15 35.25 4.16 1 92.62 104 LEU A N 1
ATOM 826 C CA . LEU A 1 104 ? -15.797 35.562 5.34 1 92.62 104 LEU A CA 1
ATOM 827 C C . LEU A 1 104 ? -16.75 36.719 5.066 1 92.62 104 LEU A C 1
ATOM 829 O O . LEU A 1 104 ? -16.312 37.812 4.703 1 92.62 104 LEU A O 1
ATOM 833 N N . VAL A 1 105 ? -18.047 36.469 5.188 1 91.12 105 VAL A N 1
ATOM 834 C CA . VAL A 1 105 ? -19.062 37.5 4.922 1 91.12 105 VAL A CA 1
ATOM 835 C C . VAL A 1 105 ? -19.781 37.844 6.219 1 91.12 105 VAL A C 1
ATOM 837 O O . VAL A 1 105 ? -20.281 36.969 6.922 1 91.12 105 VAL A O 1
ATOM 840 N N . ALA A 1 106 ? -19.766 39.094 6.551 1 91.5 106 ALA A N 1
ATOM 841 C CA . ALA A 1 106 ? -20.531 39.625 7.676 1 91.5 106 ALA A CA 1
ATOM 842 C C . ALA A 1 106 ? -21.703 40.469 7.195 1 91.5 106 ALA A C 1
ATOM 844 O O . ALA A 1 106 ? -21.547 41.312 6.309 1 91.5 106 ALA A O 1
ATOM 845 N N . ILE A 1 107 ? -22.797 40.188 7.719 1 90.19 107 ILE A N 1
ATOM 846 C CA . ILE A 1 107 ? -24 40.938 7.395 1 90.19 107 ILE A CA 1
ATOM 847 C C . ILE A 1 107 ? -24.281 41.969 8.5 1 90.19 107 ILE A C 1
ATOM 849 O O . ILE A 1 107 ? -24.5 41.594 9.656 1 90.19 107 ILE A O 1
ATOM 853 N N . LEU A 1 108 ? -24.281 43.25 8.117 1 88.81 108 LEU A N 1
ATOM 854 C CA . LEU A 1 108 ? -24.5 44.312 9.078 1 88.81 108 LEU A CA 1
ATOM 855 C C . LEU A 1 108 ? -25.828 45 8.828 1 88.81 108 LEU A C 1
ATOM 857 O O . LEU A 1 108 ? -26.312 45.031 7.691 1 88.81 108 LEU A O 1
ATOM 861 N N . PRO A 1 109 ? -26.344 45.562 9.992 1 85.38 109 PRO A N 1
ATOM 862 C CA . PRO A 1 109 ? -27.516 46.406 9.773 1 85.38 109 PRO A CA 1
ATOM 863 C C . PRO A 1 109 ? -27.234 47.594 8.852 1 85.38 109 PRO A C 1
ATOM 865 O O . PRO A 1 109 ? -26.094 48.062 8.812 1 85.38 109 PRO A O 1
ATOM 868 N N . ALA A 1 110 ? -28.234 48.062 8.109 1 80.56 110 ALA A N 1
ATOM 869 C CA . ALA A 1 110 ? -28.094 49.094 7.078 1 80.56 110 ALA A CA 1
ATOM 870 C C . ALA A 1 110 ? -27.5 50.375 7.648 1 80.56 110 ALA A C 1
ATOM 872 O O . ALA A 1 110 ? -26.75 51.062 6.965 1 80.56 110 ALA A O 1
ATOM 873 N N . ASP A 1 111 ? -27.703 50.688 8.891 1 81.19 111 ASP A N 1
ATOM 874 C CA . ASP A 1 111 ? -27.281 51.969 9.484 1 81.19 111 ASP A CA 1
ATOM 875 C C . ASP A 1 111 ? -25.906 51.844 10.133 1 81.19 111 ASP A C 1
ATOM 877 O O . ASP A 1 111 ? -25.391 52.812 10.68 1 81.19 111 ASP A O 1
ATOM 881 N N . ARG A 1 112 ? -25.422 50.688 9.898 1 80.75 112 ARG A N 1
ATOM 882 C CA . ARG A 1 112 ? -24.156 50.438 10.602 1 80.75 112 ARG A CA 1
ATOM 883 C C . ARG A 1 112 ? -22.984 50.406 9.625 1 80.75 112 ARG A C 1
ATOM 885 O O . ARG A 1 112 ? -23.047 49.719 8.602 1 80.75 112 ARG A O 1
ATOM 892 N N . THR A 1 113 ? -22 51.312 9.859 1 80.62 113 THR A N 1
ATOM 893 C CA . THR A 1 113 ? -20.75 51.25 9.086 1 80.62 113 THR A CA 1
ATOM 894 C C . THR A 1 113 ? -19.594 50.812 9.969 1 80.62 113 THR A C 1
ATOM 896 O O . THR A 1 113 ? -19.562 51.125 11.164 1 80.62 113 THR A O 1
ATOM 899 N N . LEU A 1 114 ? -18.719 50.125 9.391 1 81.94 114 LEU A N 1
ATOM 900 C CA . LEU A 1 114 ? -17.562 49.656 10.141 1 81.94 114 LEU A CA 1
ATOM 901 C C . LEU A 1 114 ? -16.516 50.781 10.289 1 81.94 114 LEU A C 1
ATOM 903 O O . LEU A 1 114 ? -16.266 51.531 9.344 1 81.94 114 LEU A O 1
ATOM 907 N N . THR A 1 115 ? -16.062 50.875 11.477 1 80.38 115 THR A N 1
ATOM 908 C CA . THR A 1 115 ? -14.922 51.781 11.695 1 80.38 115 THR A CA 1
ATOM 909 C C . THR A 1 115 ? -13.648 51.156 11.109 1 80.38 115 THR A C 1
ATOM 911 O O . THR A 1 115 ? -13.633 50 10.734 1 80.38 115 THR A O 1
ATOM 914 N N . LEU A 1 116 ? -12.664 51.969 10.961 1 77.94 116 LEU A N 1
ATOM 915 C CA . LEU A 1 116 ? -11.383 51.469 10.461 1 77.94 116 LEU A CA 1
ATOM 916 C C . LEU A 1 116 ? -10.812 50.375 11.375 1 77.94 116 LEU A C 1
ATOM 918 O O . LEU A 1 116 ? -10.234 49.406 10.891 1 77.94 116 LEU A O 1
ATOM 922 N N . ASP A 1 117 ? -11.031 50.594 12.648 1 73.38 117 ASP A N 1
ATOM 923 C CA . ASP A 1 117 ? -10.539 49.625 13.625 1 73.38 117 ASP A CA 1
ATOM 924 C C . ASP A 1 117 ? -11.273 48.281 13.492 1 73.38 117 ASP A C 1
ATOM 926 O O . ASP A 1 117 ? -10.672 47.219 13.625 1 73.38 117 ASP A O 1
ATOM 930 N N . GLU A 1 118 ? -12.547 48.406 13.258 1 78.44 118 GLU A N 1
ATOM 931 C CA . GLU A 1 118 ? -13.336 47.188 13.086 1 78.44 118 GLU A CA 1
ATOM 932 C C . GLU A 1 118 ? -12.969 46.469 11.797 1 78.44 118 GLU A C 1
ATOM 934 O O . GLU A 1 118 ? -12.93 45.25 11.75 1 78.44 118 GLU A O 1
ATOM 939 N N . MET A 1 119 ? -12.617 47.25 10.797 1 80.88 119 MET A N 1
ATOM 940 C CA . MET A 1 119 ? -12.164 46.688 9.531 1 80.88 119 MET A CA 1
ATOM 941 C C . MET A 1 119 ? -10.844 45.938 9.703 1 80.88 119 MET A C 1
ATOM 943 O O . MET A 1 119 ? -10.664 44.844 9.18 1 80.88 119 MET A O 1
ATOM 947 N N . ASP A 1 120 ? -10.008 46.562 10.398 1 77.06 120 ASP A N 1
ATOM 948 C CA . ASP A 1 120 ? -8.719 45.969 10.672 1 77.06 120 ASP A CA 1
ATOM 949 C C . ASP A 1 120 ? -8.883 44.688 11.484 1 77.06 120 ASP A C 1
ATOM 951 O O . ASP A 1 120 ? -8.172 43.688 11.258 1 77.06 120 ASP A O 1
ATOM 955 N N . PHE A 1 121 ? -9.781 44.719 12.398 1 77.75 121 PHE A N 1
ATOM 956 C CA . PHE A 1 121 ? -10.094 43.531 13.211 1 77.75 121 PHE A CA 1
ATOM 957 C C . PHE A 1 121 ? -10.555 42.375 12.344 1 77.75 121 PHE A C 1
ATOM 959 O O . PHE A 1 121 ? -10.047 41.25 12.469 1 77.75 121 PHE A O 1
ATOM 966 N N . LEU A 1 122 ? -11.43 42.656 11.453 1 83.06 122 LEU A N 1
ATOM 967 C CA . LEU A 1 122 ? -12 41.625 10.602 1 83.06 122 LEU A CA 1
ATOM 968 C C . LEU A 1 122 ? -10.953 41.062 9.641 1 83.06 122 LEU A C 1
ATOM 970 O O . LEU A 1 122 ? -10.93 39.875 9.375 1 83.06 122 LEU A O 1
ATOM 974 N N . SER A 1 123 ? -10.156 41.938 9.156 1 82.38 123 SER A N 1
ATOM 975 C CA . SER A 1 123 ? -9.086 41.5 8.258 1 82.38 123 SER A CA 1
ATOM 976 C C . SER A 1 123 ? -8.117 40.562 8.961 1 82.38 123 SER A C 1
ATOM 978 O O . SER A 1 123 ? -7.715 39.562 8.406 1 82.38 123 SER A O 1
ATOM 980 N N . SER A 1 124 ? -7.773 41 10.156 1 78.19 124 SER A N 1
ATOM 981 C CA . SER A 1 124 ? -6.879 40.156 10.953 1 78.19 124 SER A CA 1
ATOM 982 C C . SER A 1 124 ? -7.527 38.812 11.305 1 78.19 124 SER A C 1
ATOM 984 O O . SER A 1 124 ? -6.871 37.781 11.273 1 78.19 124 SER A O 1
ATOM 986 N N . LEU A 1 125 ? -8.766 38.906 11.625 1 82.5 125 LEU A N 1
ATOM 987 C CA . LEU A 1 125 ? -9.508 37.688 11.953 1 82.5 125 LEU A CA 1
ATOM 988 C C . LEU A 1 125 ? -9.578 36.75 10.75 1 82.5 125 LEU A C 1
ATOM 990 O O . LEU A 1 125 ? -9.445 35.531 10.898 1 82.5 125 LEU A O 1
ATOM 994 N N . ALA A 1 126 ? -9.773 37.281 9.617 1 86.12 126 ALA A N 1
ATOM 995 C CA . ALA A 1 126 ? -9.828 36.5 8.391 1 86.12 126 ALA A CA 1
ATOM 996 C C . ALA A 1 126 ? -8.516 35.781 8.148 1 86.12 126 ALA A C 1
ATOM 998 O O . ALA A 1 126 ? -8.516 34.594 7.746 1 86.12 126 ALA A O 1
ATOM 999 N N . ILE A 1 127 ? -7.48 36.406 8.383 1 80.12 127 ILE A N 1
ATOM 1000 C CA . ILE A 1 127 ? -6.16 35.812 8.219 1 80.12 127 ILE A CA 1
ATOM 1001 C C . ILE A 1 127 ? -5.996 34.656 9.195 1 80.12 127 ILE A C 1
ATOM 1003 O O . ILE A 1 127 ? -5.539 33.562 8.812 1 80.12 127 ILE A O 1
ATOM 1007 N N . GLN A 1 128 ? -6.414 34.906 10.398 1 77.62 128 GLN A N 1
ATOM 1008 C CA . GLN A 1 128 ? -6.32 33.875 11.414 1 77.62 128 GLN A CA 1
ATOM 1009 C C . GLN A 1 128 ? -7.238 32.719 11.086 1 77.62 128 GLN A C 1
ATOM 1011 O O . GLN A 1 128 ? -6.863 31.547 11.273 1 77.62 128 GLN A O 1
ATOM 1016 N N . ALA A 1 129 ? -8.406 33.031 10.664 1 85.69 129 ALA A N 1
ATOM 1017 C CA . ALA A 1 129 ? -9.367 32 10.297 1 85.69 129 ALA A CA 1
ATOM 1018 C C . ALA A 1 129 ? -8.844 31.156 9.156 1 85.69 129 ALA A C 1
ATOM 1020 O O . ALA A 1 129 ? -8.945 29.922 9.195 1 85.69 129 ALA A O 1
ATOM 1021 N N . ALA A 1 130 ? -8.273 31.812 8.195 1 85.38 130 ALA A N 1
ATOM 1022 C CA . ALA A 1 130 ? -7.711 31.078 7.059 1 85.38 130 ALA A CA 1
ATOM 1023 C C . ALA A 1 130 ? -6.637 30.109 7.516 1 85.38 130 ALA A C 1
ATOM 1025 O O . ALA A 1 130 ? -6.629 28.938 7.102 1 85.38 130 ALA A O 1
ATOM 1026 N N . ALA A 1 131 ? -5.852 30.578 8.352 1 76.94 131 ALA A N 1
ATOM 1027 C CA . ALA A 1 131 ? -4.781 29.734 8.875 1 76.94 131 ALA A CA 1
ATOM 1028 C C . ALA A 1 131 ? -5.348 28.562 9.68 1 76.94 131 ALA A C 1
ATOM 1030 O O . ALA A 1 131 ? -4.883 27.422 9.547 1 76.94 131 ALA A O 1
ATOM 1031 N N . ALA A 1 132 ? -6.332 28.875 10.523 1 79.94 132 ALA A N 1
ATOM 1032 C CA . ALA A 1 132 ? -6.926 27.859 11.367 1 79.94 132 ALA A CA 1
ATOM 1033 C C . ALA A 1 132 ? -7.664 26.812 10.539 1 79.94 132 ALA A C 1
ATOM 1035 O O . ALA A 1 132 ? -7.625 25.625 10.852 1 79.94 132 ALA A O 1
ATOM 1036 N N . ILE A 1 133 ? -8.312 27.234 9.531 1 85.5 133 ILE A N 1
ATOM 1037 C CA . ILE A 1 133 ? -9.039 26.328 8.641 1 85.5 133 ILE A CA 1
ATOM 1038 C C . ILE A 1 133 ? -8.047 25.406 7.93 1 85.5 133 ILE A C 1
ATOM 1040 O O . ILE A 1 133 ? -8.266 24.203 7.863 1 85.5 133 ILE A O 1
ATOM 1044 N N . GLU A 1 134 ? -7.039 25.984 7.461 1 78.38 134 GLU A N 1
ATOM 1045 C CA . GLU A 1 134 ? -6.012 25.188 6.805 1 78.38 134 GLU A CA 1
ATOM 1046 C C . GLU A 1 134 ? -5.402 24.172 7.762 1 78.38 134 GLU A C 1
ATOM 1048 O O . GLU A 1 134 ? -5.172 23.016 7.391 1 78.38 134 GLU A O 1
ATOM 1053 N N . ASN A 1 135 ? -5.23 24.625 8.953 1 74.06 135 ASN A N 1
ATOM 1054 C CA . ASN A 1 135 ? -4.672 23.734 9.961 1 74.06 135 ASN A CA 1
ATOM 1055 C C . ASN A 1 135 ? -5.617 22.594 10.281 1 74.06 135 ASN A C 1
ATOM 1057 O O . ASN A 1 135 ? -5.176 21.453 10.461 1 74.06 135 ASN A O 1
ATOM 1061 N N . ALA A 1 136 ? -6.863 22.953 10.422 1 76.69 136 ALA A N 1
ATOM 1062 C CA . ALA A 1 136 ? -7.855 21.922 10.688 1 76.69 136 ALA A CA 1
ATOM 1063 C C . ALA A 1 136 ? -7.895 20.891 9.562 1 76.69 136 ALA A C 1
ATOM 1065 O O . ALA A 1 136 ? -7.988 19.688 9.82 1 76.69 136 ALA A O 1
ATOM 1066 N N . ARG A 1 137 ? -7.793 21.344 8.414 1 76.62 137 ARG A N 1
ATOM 1067 C CA . ARG A 1 137 ? -7.758 20.469 7.254 1 76.62 137 ARG A CA 1
ATOM 1068 C C . ARG A 1 137 ? -6.516 19.578 7.277 1 76.62 137 ARG A C 1
ATOM 1070 O O . ARG A 1 137 ? -6.586 18.391 6.965 1 76.62 137 ARG A O 1
ATOM 1077 N N . PHE A 1 138 ? -5.504 20.219 7.684 1 71.25 138 PHE A N 1
ATOM 1078 C CA . PHE A 1 138 ? -4.254 19.469 7.785 1 71.25 138 PHE A CA 1
ATOM 1079 C C . PHE A 1 138 ? -4.348 18.406 8.867 1 71.25 138 PHE A C 1
ATOM 1081 O O . PHE A 1 138 ? -3.828 17.297 8.695 1 71.25 138 PHE A O 1
ATOM 1088 N N . HIS A 1 139 ? -5.035 18.812 9.906 1 70.12 139 HIS A N 1
ATOM 1089 C CA . HIS A 1 139 ? -5.195 17.844 10.992 1 70.12 139 HIS A CA 1
ATOM 1090 C C . HIS A 1 139 ? -6.02 16.641 10.539 1 70.12 139 HIS A C 1
ATOM 1092 O O . HIS A 1 139 ? -5.684 15.5 10.867 1 70.12 139 HIS A O 1
ATOM 1098 N N . GLU A 1 140 ? -7.09 16.844 9.875 1 71.75 140 GLU A N 1
ATOM 1099 C CA . GLU A 1 140 ? -7.91 15.766 9.344 1 71.75 140 GLU A CA 1
ATOM 1100 C C . GLU A 1 140 ? -7.09 14.844 8.445 1 71.75 140 GLU A C 1
ATOM 1102 O O . GLU A 1 140 ? -7.195 13.617 8.531 1 71.75 140 GLU A O 1
ATOM 1107 N N . ARG A 1 141 ? -6.281 15.469 7.73 1 70.62 141 ARG A N 1
ATOM 1108 C CA . ARG A 1 141 ? -5.426 14.703 6.828 1 70.62 141 ARG A CA 1
ATOM 1109 C C . ARG A 1 141 ? -4.375 13.922 7.602 1 70.62 141 ARG A C 1
ATOM 1111 O O . ARG A 1 141 ? -4.02 12.805 7.215 1 70.62 141 ARG A O 1
ATOM 1118 N N . ALA A 1 142 ? -4.031 14.539 8.68 1 68.62 142 ALA A N 1
ATOM 1119 C CA . ALA A 1 142 ? -3.035 13.875 9.523 1 68.62 142 ALA A CA 1
ATOM 1120 C C . ALA A 1 142 ? -3.602 12.602 10.141 1 68.62 142 ALA A C 1
ATOM 1122 O O . ALA A 1 142 ? -2.891 11.602 10.281 1 68.62 142 ALA A O 1
ATOM 1123 N N . LEU A 1 143 ? -4.922 12.656 10.539 1 68.81 143 LEU A N 1
ATOM 1124 C CA . LEU A 1 143 ? -5.551 11.461 11.078 1 68.81 143 LEU A CA 1
ATOM 1125 C C . LEU A 1 143 ? -5.625 10.359 10.031 1 68.81 143 LEU A C 1
ATOM 1127 O O . LEU A 1 143 ? -5.375 9.188 10.328 1 68.81 143 LEU A O 1
ATOM 1131 N N . GLU A 1 144 ? -5.984 10.695 8.914 1 72.06 144 GLU A N 1
ATOM 1132 C CA . GLU A 1 144 ? -5.988 9.734 7.816 1 72.06 144 GLU A CA 1
ATOM 1133 C C . GLU A 1 144 ? -4.59 9.172 7.562 1 72.06 144 GLU A C 1
ATOM 1135 O O . GLU A 1 144 ? -4.434 7.98 7.289 1 72.06 144 GLU A O 1
ATOM 1140 N N . TRP A 1 145 ? -3.684 10.008 7.789 1 72.94 145 TRP A N 1
ATOM 1141 C CA . TRP A 1 145 ? -2.291 9.625 7.602 1 72.94 145 TRP A CA 1
ATOM 1142 C C . TRP A 1 145 ? -1.882 8.555 8.617 1 72.94 145 TRP A C 1
ATOM 1144 O O . TRP A 1 145 ? -1.163 7.613 8.273 1 72.94 145 TRP A O 1
ATOM 1154 N N . ARG A 1 146 ? -2.391 8.742 9.805 1 74.94 146 ARG A N 1
ATOM 1155 C CA . ARG A 1 146 ? -2.021 7.77 10.828 1 74.94 146 ARG A CA 1
ATOM 1156 C C . ARG A 1 146 ? -2.506 6.371 10.461 1 74.94 146 ARG A C 1
ATOM 1158 O O . ARG A 1 146 ? -1.794 5.387 10.664 1 74.94 146 ARG A O 1
ATOM 1165 N N . ARG A 1 147 ? -3.672 6.258 10 1 77.44 147 ARG A N 1
ATOM 1166 C CA . ARG A 1 147 ? -4.195 4.969 9.562 1 77.44 147 ARG A CA 1
ATOM 1167 C C . ARG A 1 147 ? -3.354 4.395 8.422 1 77.44 147 ARG A C 1
ATOM 1169 O O . ARG A 1 147 ? -2.992 3.217 8.445 1 77.44 147 ARG A O 1
ATOM 1176 N N . VAL A 1 148 ? -3.061 5.262 7.531 1 81.62 148 VAL A N 1
ATOM 1177 C CA . VAL A 1 148 ? -2.303 4.832 6.359 1 81.62 148 VAL A CA 1
ATOM 1178 C C . VAL A 1 148 ? -0.896 4.41 6.777 1 81.62 148 VAL A C 1
ATOM 1180 O O . VAL A 1 148 ? -0.36 3.422 6.27 1 81.62 148 VAL A O 1
ATOM 1183 N N . GLU A 1 149 ? -0.405 5.133 7.699 1 83.31 149 GLU A N 1
ATOM 1184 C CA . GLU A 1 149 ? 0.919 4.793 8.211 1 83.31 149 GLU A CA 1
ATOM 1185 C C . GLU A 1 149 ? 0.924 3.404 8.844 1 83.31 149 GLU A C 1
ATOM 1187 O O . GLU A 1 149 ? 1.854 2.623 8.641 1 83.31 149 GLU A O 1
ATOM 1192 N N . ALA A 1 150 ? -0.066 3.164 9.641 1 85.06 150 ALA A N 1
ATOM 1193 C CA . ALA A 1 150 ? -0.186 1.848 10.258 1 85.06 150 ALA A CA 1
ATOM 1194 C C . ALA A 1 150 ? -0.323 0.755 9.203 1 85.06 150 ALA A C 1
ATOM 1196 O O . ALA A 1 150 ? 0.282 -0.313 9.32 1 85.06 150 ALA A O 1
ATOM 1197 N N . ASP A 1 151 ? -1.064 1.048 8.234 1 86.81 151 ASP A N 1
ATOM 1198 C CA . ASP A 1 151 ? -1.268 0.099 7.145 1 86.81 151 ASP A CA 1
ATOM 1199 C C . ASP A 1 151 ? 0.038 -0.165 6.395 1 86.81 151 ASP A C 1
ATOM 1201 O O . ASP A 1 151 ? 0.317 -1.301 6.008 1 86.81 151 ASP A O 1
ATOM 1205 N N . LEU A 1 152 ? 0.801 0.857 6.215 1 88.88 152 LEU A N 1
ATOM 1206 C CA . LEU A 1 152 ? 2.082 0.736 5.527 1 88.88 152 LEU A CA 1
ATOM 1207 C C . LEU A 1 152 ? 3.059 -0.103 6.344 1 88.88 152 LEU A C 1
ATOM 1209 O O . LEU A 1 152 ? 3.787 -0.929 5.789 1 88.88 152 LEU A O 1
ATOM 1213 N N . ALA A 1 153 ? 3.025 0.13 7.602 1 89.19 153 ALA A N 1
ATOM 1214 C CA . ALA A 1 153 ? 3.891 -0.656 8.477 1 89.19 153 ALA A CA 1
ATOM 1215 C C . ALA A 1 153 ? 3.52 -2.135 8.43 1 89.19 153 ALA A C 1
ATOM 1217 O O . ALA A 1 153 ? 4.395 -3 8.367 1 89.19 153 ALA A O 1
ATOM 1218 N N . ALA A 1 154 ? 2.268 -2.393 8.461 1 87.56 154 ALA A N 1
ATOM 1219 C CA . ALA A 1 154 ? 1.794 -3.771 8.375 1 87.56 154 ALA A CA 1
ATOM 1220 C C . ALA A 1 154 ? 2.17 -4.402 7.039 1 87.56 154 ALA A C 1
ATOM 1222 O O . ALA A 1 154 ? 2.578 -5.562 6.984 1 87.56 154 ALA A O 1
ATOM 1223 N N . ALA A 1 155 ? 2 -3.695 6.027 1 90.06 155 ALA A N 1
ATOM 1224 C CA . ALA A 1 155 ? 2.361 -4.164 4.691 1 90.06 155 ALA A CA 1
ATOM 1225 C C . ALA A 1 155 ? 3.852 -4.488 4.609 1 90.06 155 ALA A C 1
ATOM 1227 O O . ALA A 1 155 ? 4.242 -5.484 4 1 90.06 155 ALA A O 1
ATOM 1228 N N . ARG A 1 156 ? 4.609 -3.611 5.191 1 91.31 156 ARG A N 1
ATOM 1229 C CA . ARG A 1 156 ? 6.047 -3.84 5.246 1 91.31 156 ARG A CA 1
ATOM 1230 C C . ARG A 1 156 ? 6.367 -5.156 5.945 1 91.31 156 ARG A C 1
ATOM 1232 O O . ARG A 1 156 ? 7.184 -5.941 5.461 1 91.31 156 ARG A O 1
ATOM 1239 N N . ASP A 1 157 ? 5.73 -5.363 7.02 1 89.19 157 ASP A N 1
ATOM 1240 C CA . ASP A 1 157 ? 5.957 -6.586 7.785 1 89.19 157 ASP A CA 1
ATOM 1241 C C . ASP A 1 157 ? 5.555 -7.816 6.977 1 89.19 157 ASP A C 1
ATOM 1243 O O . ASP A 1 157 ? 6.266 -8.828 6.977 1 89.19 157 ASP A O 1
ATOM 1247 N N . ILE A 1 158 ? 4.484 -7.73 6.297 1 87.56 158 ILE A N 1
ATOM 1248 C CA . ILE A 1 158 ? 4.023 -8.836 5.465 1 87.56 158 ILE A CA 1
ATOM 1249 C C . ILE A 1 158 ? 5.027 -9.102 4.344 1 87.56 158 ILE A C 1
ATOM 1251 O O . ILE A 1 158 ? 5.422 -10.242 4.113 1 87.56 158 ILE A O 1
ATOM 1255 N N . GLN A 1 159 ? 5.395 -8.102 3.719 1 88.5 159 GLN A N 1
ATOM 1256 C CA . GLN A 1 159 ? 6.309 -8.273 2.596 1 88.5 159 GLN A CA 1
ATOM 1257 C C . GLN A 1 159 ? 7.633 -8.875 3.055 1 88.5 159 GLN A C 1
ATOM 1259 O O . GLN A 1 159 ? 8.18 -9.758 2.391 1 88.5 159 GLN A O 1
ATOM 1264 N N . ARG A 1 160 ? 8.125 -8.391 4.156 1 88.12 160 ARG A N 1
ATOM 1265 C CA . ARG A 1 160 ? 9.359 -8.938 4.711 1 88.12 160 ARG A CA 1
ATOM 1266 C C . ARG A 1 160 ? 9.195 -10.414 5.047 1 88.12 160 ARG A C 1
ATOM 1268 O O . ARG A 1 160 ? 10.133 -11.203 4.867 1 88.12 160 ARG A O 1
ATOM 1275 N N . SER A 1 161 ? 8.047 -10.711 5.457 1 86.19 161 SER A N 1
ATOM 1276 C CA . SER A 1 161 ? 7.789 -12.094 5.852 1 86.19 161 SER A CA 1
ATOM 1277 C C . SER A 1 161 ? 7.734 -13.016 4.637 1 86.19 161 SER A C 1
ATOM 1279 O O . SER A 1 161 ? 7.883 -14.227 4.766 1 86.19 161 SER A O 1
ATOM 1281 N N . LEU A 1 162 ? 7.488 -12.477 3.508 1 86.12 162 LEU A N 1
ATOM 1282 C CA . LEU A 1 162 ? 7.398 -13.258 2.279 1 86.12 162 LEU A CA 1
ATOM 1283 C C . LEU A 1 162 ? 8.781 -13.547 1.712 1 86.12 162 LEU A C 1
ATOM 1285 O O . LEU A 1 162 ? 8.938 -14.414 0.85 1 86.12 162 LEU A O 1
ATOM 1289 N N . LEU A 1 163 ? 9.812 -12.883 2.229 1 86.62 163 LEU A N 1
ATOM 1290 C CA . LEU A 1 163 ? 11.195 -13.148 1.838 1 86.62 163 LEU A CA 1
ATOM 1291 C C . LEU A 1 163 ? 11.766 -14.312 2.633 1 86.62 163 LEU A C 1
ATOM 1293 O O . LEU A 1 163 ? 11.273 -14.633 3.719 1 86.62 163 LEU A O 1
ATOM 1297 N N . PRO A 1 164 ? 12.773 -14.953 2.035 1 87.19 164 PRO A N 1
ATOM 1298 C CA . PRO A 1 164 ? 13.406 -16.031 2.809 1 87.19 164 PRO A CA 1
ATOM 1299 C C . PRO A 1 164 ? 13.898 -15.562 4.176 1 87.19 164 PRO A C 1
ATOM 1301 O O . PRO A 1 164 ? 14.664 -14.602 4.262 1 87.19 164 PRO A O 1
ATOM 1304 N N . GLN A 1 165 ? 13.422 -16.219 5.168 1 81.25 165 GLN A N 1
ATOM 1305 C CA . GLN A 1 165 ? 13.781 -15.828 6.527 1 81.25 165 GLN A CA 1
ATOM 1306 C C . GLN A 1 165 ? 15.117 -16.438 6.941 1 81.25 165 GLN A C 1
ATOM 1308 O O . GLN A 1 165 ? 15.828 -15.883 7.777 1 81.25 165 GLN A O 1
ATOM 1313 N N . GLN A 1 166 ? 15.367 -17.594 6.465 1 86.12 166 GLN A N 1
ATOM 1314 C CA . GLN A 1 166 ? 16.641 -18.266 6.688 1 86.12 166 GLN A CA 1
ATOM 1315 C C . GLN A 1 166 ? 17.234 -18.766 5.375 1 86.12 166 GLN A C 1
ATOM 1317 O O . GLN A 1 166 ? 16.516 -19.25 4.5 1 86.12 166 GLN A O 1
ATOM 1322 N N . MET A 1 167 ? 18.5 -18.609 5.402 1 90.56 167 MET A N 1
ATOM 1323 C CA . MET A 1 167 ? 19.188 -19.109 4.215 1 90.56 167 MET A CA 1
ATOM 1324 C C . MET A 1 167 ? 19.312 -20.641 4.27 1 90.56 167 MET A C 1
ATOM 1326 O O . MET A 1 167 ? 19.641 -21.203 5.312 1 90.56 167 MET A O 1
ATOM 1330 N N . PRO A 1 168 ? 18.922 -21.234 3.178 1 92 168 PRO A N 1
ATOM 1331 C CA . PRO A 1 168 ? 19.125 -22.688 3.184 1 92 168 PRO A CA 1
ATOM 1332 C C . PRO A 1 168 ? 20.594 -23.094 3.178 1 92 168 PRO A C 1
ATOM 1334 O O . PRO A 1 168 ? 21.438 -22.312 2.719 1 92 168 PRO A O 1
ATOM 1337 N N . GLU A 1 169 ? 20.781 -24.281 3.707 1 93 169 GLU A N 1
ATOM 1338 C CA . GLU A 1 169 ? 22.109 -24.859 3.627 1 93 169 GLU A CA 1
ATOM 1339 C C . GLU A 1 169 ? 22.328 -25.578 2.299 1 93 169 GLU A C 1
ATOM 1341 O O . GLU A 1 169 ? 21.516 -26.422 1.905 1 93 169 GLU A O 1
ATOM 1346 N N . ILE A 1 170 ? 23.312 -25.172 1.607 1 95.25 170 ILE A N 1
ATOM 1347 C CA . ILE A 1 170 ? 23.688 -25.828 0.364 1 95.25 170 ILE A CA 1
ATOM 1348 C C . ILE A 1 170 ? 25.094 -26.438 0.508 1 95.25 170 ILE A C 1
ATOM 1350 O O . ILE A 1 170 ? 26.062 -25.719 0.742 1 95.25 170 ILE A O 1
ATOM 1354 N N . SER A 1 171 ? 25.156 -27.766 0.365 1 93.94 171 SER A N 1
ATOM 1355 C CA . SER A 1 171 ? 26.422 -28.453 0.56 1 93.94 171 SER A CA 1
ATOM 1356 C C . SER A 1 171 ? 27.516 -27.859 -0.328 1 93.94 171 SER A C 1
ATOM 1358 O O . SER A 1 171 ? 27.359 -27.766 -1.546 1 93.94 171 SER A O 1
ATOM 1360 N N . GLY A 1 172 ? 28.641 -27.391 0.318 1 95.5 172 GLY A N 1
ATOM 1361 C CA . GLY A 1 172 ? 29.797 -26.891 -0.407 1 95.5 172 GLY A CA 1
ATOM 1362 C C . GLY A 1 172 ? 29.688 -25.438 -0.805 1 95.5 172 GLY A C 1
ATOM 1363 O O . GLY A 1 172 ? 30.578 -24.891 -1.448 1 95.5 172 GLY A O 1
ATOM 1364 N N . TYR A 1 173 ? 28.609 -24.859 -0.431 1 96.94 173 TYR A N 1
ATOM 1365 C CA . TYR A 1 173 ? 28.391 -23.484 -0.866 1 96.94 173 TYR A CA 1
ATOM 1366 C C . TYR A 1 173 ? 27.984 -22.594 0.308 1 96.94 173 TYR A C 1
ATOM 1368 O O . TYR A 1 173 ? 27.375 -23.062 1.264 1 96.94 173 TYR A O 1
ATOM 1376 N N . SER A 1 174 ? 28.484 -21.359 0.246 1 96.75 174 SER A N 1
ATOM 1377 C CA . SER A 1 174 ? 27.984 -20.297 1.105 1 96.75 174 SER A CA 1
ATOM 1378 C C . SER A 1 174 ? 27.078 -19.344 0.334 1 96.75 174 SER A C 1
ATOM 1380 O O . SER A 1 174 ? 27.438 -18.859 -0.739 1 96.75 174 SER A O 1
ATOM 1382 N N . ILE A 1 175 ? 25.875 -19.109 0.837 1 97.5 175 ILE A N 1
ATOM 1383 C CA . ILE A 1 175 ? 24.922 -18.234 0.16 1 97.5 175 ILE A CA 1
ATOM 1384 C C . ILE A 1 175 ? 24.375 -17.219 1.149 1 97.5 175 ILE A C 1
ATOM 1386 O O . ILE A 1 175 ? 24.141 -17.531 2.318 1 97.5 175 ILE A O 1
ATOM 1390 N N . ALA A 1 176 ? 24.234 -15.984 0.698 1 97.38 176 ALA A N 1
ATOM 1391 C CA . ALA A 1 176 ? 23.656 -14.914 1.496 1 97.38 176 ALA A CA 1
ATOM 1392 C C . ALA A 1 176 ? 22.953 -13.883 0.606 1 97.38 176 ALA A C 1
ATOM 1394 O O . ALA A 1 176 ? 23.297 -13.742 -0.571 1 97.38 176 ALA A O 1
ATOM 1395 N N . ALA A 1 177 ? 21.984 -13.234 1.13 1 97.44 177 ALA A N 1
ATOM 1396 C CA . ALA A 1 177 ? 21.281 -12.164 0.427 1 97.44 177 ALA A CA 1
ATOM 1397 C C . ALA A 1 177 ? 20.906 -11.031 1.381 1 97.44 177 ALA A C 1
ATOM 1399 O O . ALA A 1 177 ? 20.656 -11.266 2.564 1 97.44 177 ALA A O 1
ATOM 1400 N N . HIS A 1 178 ? 21.031 -9.859 0.922 1 96.06 178 HIS A N 1
ATOM 1401 C CA . HIS A 1 178 ? 20.625 -8.664 1.648 1 96.06 178 HIS A CA 1
ATOM 1402 C C . HIS A 1 178 ? 19.719 -7.777 0.793 1 96.06 178 HIS A C 1
ATOM 1404 O O . HIS A 1 178 ? 20.031 -7.512 -0.371 1 96.06 178 HIS A O 1
ATOM 1410 N N . SER A 1 179 ? 18.578 -7.387 1.376 1 95.5 179 SER A N 1
ATOM 1411 C CA . SER A 1 179 ? 17.609 -6.555 0.665 1 95.5 179 SER A CA 1
ATOM 1412 C C . SER A 1 179 ? 17.109 -5.41 1.545 1 95.5 179 SER A C 1
ATOM 1414 O O . SER A 1 179 ? 16.688 -5.633 2.678 1 95.5 179 SER A O 1
ATOM 1416 N N . VAL A 1 180 ? 17.203 -4.18 1.013 1 93.5 180 VAL A N 1
ATOM 1417 C CA . VAL A 1 180 ? 16.703 -2.996 1.709 1 93.5 180 VAL A CA 1
ATOM 1418 C C . VAL A 1 180 ? 15.781 -2.203 0.788 1 93.5 180 VAL A C 1
ATOM 1420 O O . VAL A 1 180 ? 16.125 -1.943 -0.369 1 93.5 180 VAL A O 1
ATOM 1423 N N . THR A 1 181 ? 14.625 -1.854 1.302 1 93.25 181 THR A N 1
ATOM 1424 C CA . THR A 1 181 ? 13.664 -1.077 0.522 1 93.25 181 THR A CA 1
ATOM 1425 C C . THR A 1 181 ? 13.883 0.418 0.74 1 93.25 181 THR A C 1
ATOM 1427 O O . THR A 1 181 ? 14.25 0.844 1.836 1 93.25 181 THR A O 1
ATOM 1430 N N . CYS A 1 182 ? 13.641 1.197 -0.293 1 90.06 182 CYS A N 1
ATOM 1431 C CA . CYS A 1 182 ? 13.773 2.643 -0.157 1 90.06 182 CYS A CA 1
ATOM 1432 C C . CYS A 1 182 ? 12.562 3.238 0.546 1 90.06 182 CYS A C 1
ATOM 1434 O O . CYS A 1 182 ? 12.68 4.223 1.278 1 90.06 182 CYS A O 1
ATOM 1436 N N . TYR A 1 183 ? 11.344 2.637 0.303 1 88.69 183 TYR A N 1
ATOM 1437 C CA . TYR A 1 183 ? 10.125 3.029 1.008 1 88.69 183 TYR A CA 1
ATOM 1438 C C . TYR A 1 183 ? 9.68 1.938 1.976 1 88.69 183 TYR A C 1
ATOM 1440 O O . TYR A 1 183 ? 10.484 1.104 2.395 1 88.69 183 TYR A O 1
ATOM 1448 N N . GLU A 1 184 ? 8.492 2.012 2.479 1 88.25 184 GLU A N 1
ATOM 1449 C CA . GLU A 1 184 ? 7.992 1.029 3.436 1 88.25 184 GLU A CA 1
ATOM 1450 C C . GLU A 1 184 ? 7.934 -0.363 2.814 1 88.25 184 GLU A C 1
ATOM 1452 O O . GLU A 1 184 ? 8.219 -1.359 3.482 1 88.25 184 GLU A O 1
ATOM 1457 N N . VAL A 1 185 ? 7.594 -0.363 1.553 1 92.31 185 VAL A N 1
ATOM 1458 C CA . VAL A 1 185 ? 7.555 -1.597 0.775 1 92.31 185 VAL A CA 1
ATOM 1459 C C . VAL A 1 185 ? 8.273 -1.393 -0.557 1 92.31 185 VAL A C 1
ATOM 1461 O O . VAL A 1 185 ? 8.531 -0.257 -0.962 1 92.31 185 VAL A O 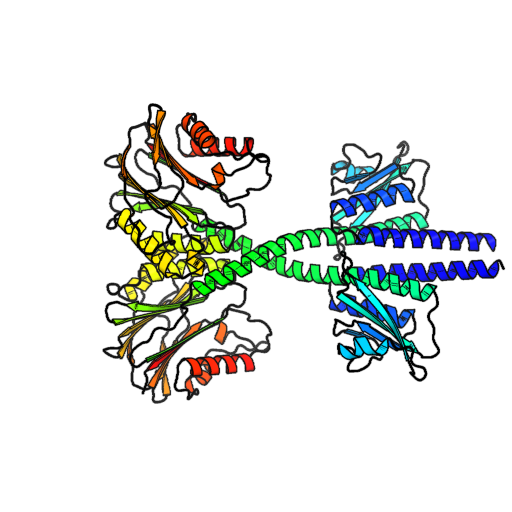1
ATOM 1464 N N . GLY A 1 186 ? 8.727 -2.49 -1.194 1 93.81 186 GLY A N 1
ATOM 1465 C CA . GLY A 1 186 ? 9.508 -2.336 -2.406 1 93.81 186 GLY A CA 1
ATOM 1466 C C . GLY A 1 186 ? 9.18 -3.367 -3.469 1 93.81 186 GLY A C 1
ATOM 1467 O O . GLY A 1 186 ? 8.336 -4.238 -3.254 1 93.81 186 GLY A O 1
ATOM 1468 N N . GLY A 1 187 ? 9.844 -3.18 -4.57 1 95.25 187 GLY A N 1
ATOM 1469 C CA . GLY A 1 187 ? 9.602 -4.051 -5.711 1 95.25 187 GLY A CA 1
ATOM 1470 C C . GLY A 1 187 ? 10.695 -5.086 -5.91 1 95.25 187 GLY A C 1
ATOM 1471 O O . GLY A 1 187 ? 10.562 -5.977 -6.75 1 95.25 187 GLY A O 1
ATOM 1472 N N . ASP A 1 188 ? 11.766 -5 -5.168 1 96.75 188 ASP A N 1
ATOM 1473 C CA . ASP A 1 188 ? 12.828 -5.988 -5.27 1 96.75 188 ASP A CA 1
ATOM 1474 C C . ASP A 1 188 ? 12.422 -7.312 -4.629 1 96.75 188 ASP A C 1
ATOM 1476 O O . ASP A 1 188 ? 11.742 -7.324 -3.604 1 96.75 188 ASP A O 1
ATOM 1480 N N . TYR A 1 189 ? 12.883 -8.352 -5.285 1 95.38 189 TYR A N 1
ATOM 1481 C CA . TYR A 1 189 ? 12.547 -9.68 -4.785 1 95.38 189 TYR A CA 1
ATOM 1482 C C . TYR A 1 189 ? 13.727 -10.641 -4.957 1 95.38 189 TYR A C 1
ATOM 1484 O O . TYR A 1 189 ? 14.445 -10.57 -5.953 1 95.38 189 TYR A O 1
ATOM 1492 N N . PHE A 1 190 ? 13.914 -11.477 -3.975 1 97.12 190 PHE A N 1
ATOM 1493 C CA . PHE A 1 190 ? 14.828 -12.609 -4.117 1 97.12 190 PHE A CA 1
ATOM 1494 C C . PHE A 1 190 ? 14.281 -13.836 -3.406 1 97.12 190 PHE A C 1
ATOM 1496 O O . PHE A 1 190 ? 13.469 -13.719 -2.48 1 97.12 190 PHE A O 1
ATOM 1503 N N . ASP A 1 191 ? 14.703 -14.938 -3.879 1 96.31 191 ASP A N 1
ATOM 1504 C CA . ASP A 1 191 ? 14.281 -16.188 -3.264 1 96.31 191 ASP A CA 1
ATOM 1505 C C . ASP A 1 191 ? 15.289 -17.312 -3.545 1 96.31 191 ASP A C 1
ATOM 1507 O O . ASP A 1 191 ? 16.062 -17.219 -4.492 1 96.31 191 ASP A O 1
ATOM 1511 N N . ILE A 1 192 ? 15.398 -18.203 -2.635 1 95.94 192 ILE A N 1
ATOM 1512 C CA . ILE A 1 192 ? 16.219 -19.406 -2.734 1 95.94 192 ILE A CA 1
ATOM 1513 C C . ILE A 1 192 ? 15.352 -20.641 -2.463 1 95.94 192 ILE A C 1
ATOM 1515 O O . ILE A 1 192 ? 14.938 -20.875 -1.325 1 95.94 192 ILE A O 1
ATOM 1519 N N . VAL A 1 193 ? 15.156 -21.484 -3.48 1 93.88 193 VAL A N 1
ATOM 1520 C CA . VAL A 1 193 ? 14.203 -22.578 -3.379 1 93.88 193 VAL A CA 1
ATOM 1521 C C . VAL A 1 193 ? 14.922 -23.906 -3.602 1 93.88 193 VAL A C 1
ATOM 1523 O O . VAL A 1 193 ? 15.203 -24.281 -4.742 1 93.88 193 VAL A O 1
ATOM 1526 N N . PRO A 1 194 ? 15.133 -24.688 -2.527 1 94.31 194 PRO A N 1
ATOM 1527 C CA . PRO A 1 194 ? 15.648 -26.047 -2.703 1 94.31 194 PRO A CA 1
ATOM 1528 C C . PRO A 1 194 ? 14.633 -26.969 -3.377 1 94.31 194 PRO A C 1
ATOM 1530 O O . PRO A 1 194 ? 13.445 -26.938 -3.043 1 94.31 194 PRO A O 1
ATOM 1533 N N . LEU A 1 195 ? 15.047 -27.734 -4.336 1 94.31 195 LEU A N 1
ATOM 1534 C CA . LEU A 1 195 ? 14.18 -28.672 -5.051 1 94.31 195 LEU A CA 1
ATOM 1535 C C . LEU A 1 195 ? 14.398 -30.094 -4.562 1 94.31 195 LEU A C 1
ATOM 1537 O O . LEU A 1 195 ? 15.484 -30.438 -4.09 1 94.31 195 LEU A O 1
ATOM 1541 N N . PRO A 1 196 ? 13.367 -30.953 -4.75 1 91.25 196 PRO A N 1
ATOM 1542 C CA . PRO A 1 196 ? 13.508 -32.344 -4.348 1 91.25 196 PRO A CA 1
ATOM 1543 C C . PRO A 1 196 ? 14.633 -33.062 -5.09 1 91.25 196 PRO A C 1
ATOM 1545 O O . PRO A 1 196 ? 15.211 -34.031 -4.562 1 91.25 196 PRO A O 1
ATOM 1548 N N . SER A 1 197 ? 15.016 -32.625 -6.211 1 92.81 197 SER A N 1
ATOM 1549 C CA . SER A 1 197 ? 16.078 -33.25 -7.004 1 92.81 197 SER A CA 1
ATOM 1550 C C . SER A 1 197 ? 17.438 -33 -6.363 1 92.81 197 SER A C 1
ATOM 1552 O O . SER A 1 197 ? 18.438 -33.625 -6.746 1 92.81 197 SER A O 1
ATOM 1554 N N . GLY A 1 198 ? 17.484 -32.031 -5.398 1 93.94 198 GLY A N 1
ATOM 1555 C CA . GLY A 1 198 ? 18.75 -31.656 -4.809 1 93.94 198 GLY A CA 1
ATOM 1556 C C . GLY A 1 198 ? 19.281 -30.344 -5.348 1 93.94 198 GLY A C 1
ATOM 1557 O O . GLY A 1 198 ? 20.156 -29.719 -4.738 1 93.94 198 GLY A O 1
ATOM 1558 N N . ASP A 1 199 ? 18.703 -29.969 -6.477 1 96.19 199 ASP A N 1
ATOM 1559 C CA . ASP A 1 199 ? 19.078 -28.672 -7.047 1 96.19 199 ASP A CA 1
ATOM 1560 C C . ASP A 1 199 ? 18.453 -27.531 -6.27 1 96.19 199 ASP A C 1
ATOM 1562 O O . ASP A 1 199 ? 17.531 -27.734 -5.477 1 96.19 199 ASP A O 1
ATOM 1566 N N . THR A 1 200 ? 19.078 -26.391 -6.426 1 96.88 200 THR A N 1
ATOM 1567 C CA . THR A 1 200 ? 18.547 -25.188 -5.82 1 96.88 200 THR A CA 1
ATOM 1568 C C . THR A 1 200 ? 18.281 -24.109 -6.883 1 96.88 200 THR A C 1
ATOM 1570 O O . THR A 1 200 ? 19.172 -23.797 -7.676 1 96.88 200 THR A O 1
ATOM 1573 N N . VAL A 1 201 ? 17.062 -23.594 -6.906 1 97.56 201 VAL A N 1
ATOM 1574 C CA . VAL A 1 201 ? 16.734 -22.5 -7.809 1 97.56 201 VAL A CA 1
ATOM 1575 C C . VAL A 1 201 ? 16.797 -21.172 -7.059 1 97.56 201 VAL A C 1
ATOM 1577 O O . VAL A 1 201 ? 16.25 -21.062 -5.953 1 97.56 201 VAL A O 1
ATOM 1580 N N . ILE A 1 202 ? 17.5 -20.219 -7.602 1 97.81 202 ILE A N 1
ATOM 1581 C CA . ILE A 1 202 ? 17.688 -18.906 -7.012 1 97.81 202 ILE A CA 1
ATOM 1582 C C . ILE A 1 202 ? 17.141 -17.828 -7.957 1 97.81 202 ILE A C 1
ATOM 1584 O O . ILE A 1 202 ? 17.344 -17.906 -9.172 1 97.81 202 ILE A O 1
ATOM 1588 N N . VAL A 1 203 ? 16.469 -16.828 -7.387 1 98.12 203 VAL A N 1
ATOM 1589 C CA . VAL A 1 203 ? 15.938 -15.758 -8.219 1 98.12 203 VAL A CA 1
ATOM 1590 C C . VAL A 1 203 ? 16.219 -14.406 -7.566 1 98.12 203 VAL A C 1
ATOM 1592 O O . VAL A 1 203 ? 16.156 -14.273 -6.344 1 98.12 203 VAL A O 1
ATOM 1595 N N . VAL A 1 204 ? 16.656 -13.461 -8.312 1 98.31 204 VAL A N 1
ATOM 1596 C CA . VAL A 1 204 ? 16.656 -12.039 -7.977 1 98.31 204 VAL A CA 1
ATOM 1597 C C . VAL A 1 204 ? 15.867 -11.258 -9.031 1 98.31 204 VAL A C 1
ATOM 1599 O O . VAL A 1 204 ? 16.125 -11.391 -10.227 1 98.31 204 VAL A O 1
ATOM 1602 N N . ALA A 1 205 ? 14.922 -10.539 -8.594 1 98 205 ALA A N 1
ATOM 1603 C CA . ALA A 1 205 ? 14.055 -9.797 -9.508 1 98 205 ALA A CA 1
ATOM 1604 C C . ALA A 1 205 ? 13.859 -8.359 -9.039 1 98 205 ALA A C 1
ATOM 1606 O O . ALA A 1 205 ? 14.07 -8.047 -7.859 1 98 205 ALA A O 1
ATOM 1607 N N . ASP A 1 206 ? 13.547 -7.52 -9.984 1 97.19 206 ASP A N 1
ATOM 1608 C CA . ASP A 1 206 ? 13.312 -6.102 -9.734 1 97.19 206 ASP A CA 1
ATOM 1609 C C . ASP A 1 206 ? 12.156 -5.578 -10.578 1 97.19 206 ASP A C 1
ATOM 1611 O O . ASP A 1 206 ? 12.25 -5.527 -11.805 1 97.19 206 ASP A O 1
ATOM 1615 N N . VAL A 1 207 ? 11.117 -5.113 -9.875 1 96.38 207 VAL A N 1
ATOM 1616 C CA . VAL A 1 207 ? 9.953 -4.559 -10.555 1 96.38 207 VAL A CA 1
ATOM 1617 C C . VAL A 1 207 ? 10.203 -3.09 -10.891 1 96.38 207 VAL A C 1
ATOM 1619 O O . VAL A 1 207 ? 10.703 -2.332 -10.062 1 96.38 207 VAL A O 1
ATOM 1622 N N . ALA A 1 208 ? 9.82 -2.697 -12.102 1 93.25 208 ALA A N 1
ATOM 1623 C CA . ALA A 1 208 ? 9.961 -1.299 -12.5 1 93.25 208 ALA A CA 1
ATOM 1624 C C . ALA A 1 208 ? 9.109 -0.389 -11.617 1 93.25 208 ALA A C 1
ATOM 1626 O O . ALA A 1 208 ? 7.938 -0.674 -11.375 1 93.25 208 ALA A O 1
ATOM 1627 N N . GLY A 1 209 ? 9.75 0.649 -11.219 1 88.56 209 GLY A N 1
ATOM 1628 C CA . GLY A 1 209 ? 9.062 1.596 -10.359 1 88.56 209 GLY A CA 1
ATOM 1629 C C . GLY A 1 209 ? 9.398 1.412 -8.891 1 88.56 209 GLY A C 1
ATOM 1630 O O . GLY A 1 209 ? 10.336 0.691 -8.547 1 88.56 209 GLY A O 1
ATOM 1631 N N . LYS A 1 210 ? 8.664 2.188 -7.996 1 87.31 210 LYS A N 1
ATOM 1632 C CA . LYS A 1 210 ? 8.914 2.125 -6.559 1 87.31 210 LYS A CA 1
ATOM 1633 C C . LYS A 1 210 ? 7.605 2.162 -5.773 1 87.31 210 LYS A C 1
ATOM 1635 O O . LYS A 1 210 ? 6.555 2.494 -6.324 1 87.31 210 LYS A O 1
ATOM 1640 N N . GLY A 1 211 ? 7.703 1.725 -4.539 1 88.5 211 GLY A N 1
ATOM 1641 C CA . GLY A 1 211 ? 6.598 1.901 -3.613 1 88.5 211 GLY A CA 1
ATOM 1642 C C . GLY A 1 211 ? 5.566 0.79 -3.695 1 88.5 211 GLY A C 1
ATOM 1643 O O . GLY A 1 211 ? 5.91 -0.36 -3.98 1 88.5 211 GLY A O 1
ATOM 1644 N N . LEU A 1 212 ? 4.34 1.158 -3.463 1 89.19 212 LEU A N 1
ATOM 1645 C CA . LEU A 1 212 ? 3.273 0.194 -3.213 1 89.19 212 LEU A CA 1
ATOM 1646 C C . LEU A 1 212 ? 2.916 -0.566 -4.484 1 89.19 212 LEU A C 1
ATOM 1648 O O . LEU A 1 212 ? 2.699 -1.779 -4.449 1 89.19 212 LEU A O 1
ATOM 1652 N N . SER A 1 213 ? 2.879 0.133 -5.59 1 89.81 213 SER A N 1
ATOM 1653 C CA . SER A 1 213 ? 2.543 -0.514 -6.855 1 89.81 213 SER A CA 1
ATOM 1654 C C . SER A 1 213 ? 3.555 -1.599 -7.207 1 89.81 213 SER A C 1
ATOM 1656 O O . SER A 1 213 ? 3.174 -2.709 -7.59 1 89.81 213 SER A O 1
ATOM 1658 N N . SER A 1 214 ? 4.781 -1.257 -7.07 1 93.12 214 SER A N 1
ATOM 1659 C CA . SER A 1 214 ? 5.836 -2.221 -7.371 1 93.12 214 SER A CA 1
ATOM 1660 C C . SER A 1 214 ? 5.824 -3.381 -6.383 1 93.12 214 SER A C 1
ATOM 1662 O O . SER A 1 214 ? 6.137 -4.516 -6.746 1 93.12 214 SER A O 1
ATOM 1664 N N . ALA A 1 215 ? 5.508 -3.072 -5.172 1 93.5 215 ALA A N 1
ATOM 1665 C CA . ALA A 1 215 ? 5.414 -4.117 -4.152 1 93.5 215 ALA A CA 1
ATOM 1666 C C . ALA A 1 215 ? 4.312 -5.113 -4.488 1 93.5 215 ALA A C 1
ATOM 1668 O O . ALA A 1 215 ? 4.484 -6.324 -4.312 1 93.5 215 ALA A O 1
ATOM 1669 N N . LEU A 1 216 ? 3.154 -4.652 -4.949 1 92.38 216 LEU A N 1
ATOM 1670 C CA . LEU A 1 216 ? 2.053 -5.52 -5.348 1 92.38 216 LEU A CA 1
ATOM 1671 C C . LEU A 1 216 ? 2.467 -6.434 -6.496 1 92.38 216 LEU A C 1
ATOM 1673 O O . LEU A 1 216 ? 2.221 -7.641 -6.453 1 92.38 216 LEU A O 1
ATOM 1677 N N . VAL A 1 217 ? 3.125 -5.859 -7.434 1 92.5 217 VAL A N 1
ATOM 1678 C CA . VAL A 1 217 ? 3.574 -6.629 -8.586 1 92.5 217 VAL A CA 1
ATOM 1679 C C . VAL A 1 217 ? 4.652 -7.621 -8.164 1 92.5 217 VAL A C 1
ATOM 1681 O O . VAL A 1 217 ? 4.648 -8.773 -8.602 1 92.5 217 VAL A O 1
ATOM 1684 N N . GLY A 1 218 ? 5.562 -7.109 -7.348 1 93.44 218 GLY A N 1
ATOM 1685 C CA . GLY A 1 218 ? 6.594 -7.992 -6.832 1 93.44 218 GLY A CA 1
ATOM 1686 C C . GLY A 1 218 ? 6.039 -9.188 -6.086 1 93.44 218 GLY A C 1
ATOM 1687 O O . GLY A 1 218 ? 6.527 -10.312 -6.246 1 93.44 218 GLY A O 1
ATOM 1688 N N . THR A 1 219 ? 5.09 -8.93 -5.289 1 92.25 219 THR A N 1
ATOM 1689 C CA . THR A 1 219 ? 4.449 -10 -4.535 1 92.25 219 THR A CA 1
ATOM 1690 C C . THR A 1 219 ? 3.766 -10.992 -5.473 1 92.25 219 THR A C 1
ATOM 1692 O O . THR A 1 219 ? 3.811 -12.203 -5.242 1 92.25 219 THR A O 1
ATOM 1695 N N . SER A 1 220 ? 3.086 -10.445 -6.449 1 92.06 220 SER A N 1
ATOM 1696 C CA . SER A 1 220 ? 2.482 -11.297 -7.469 1 92.06 220 SER A CA 1
ATOM 1697 C C . SER A 1 220 ? 3.531 -12.164 -8.156 1 92.06 220 SER A C 1
ATOM 1699 O O . SER A 1 220 ? 3.336 -13.367 -8.32 1 92.06 220 SER A O 1
ATOM 1701 N N . PHE A 1 221 ? 4.602 -11.586 -8.555 1 93.31 221 PHE A N 1
ATOM 1702 C CA . PHE A 1 221 ? 5.703 -12.289 -9.211 1 93.31 221 PHE A CA 1
ATOM 1703 C C . PHE A 1 221 ? 6.23 -13.406 -8.32 1 93.31 221 PHE A C 1
ATOM 1705 O O . PHE A 1 221 ? 6.41 -14.539 -8.781 1 93.31 221 PHE A O 1
ATOM 1712 N N . ARG A 1 222 ? 6.477 -13.047 -7.148 1 93.56 222 ARG A N 1
ATOM 1713 C CA . ARG A 1 222 ? 6.984 -14.008 -6.18 1 93.56 222 ARG A CA 1
ATOM 1714 C C . ARG A 1 222 ? 6.07 -15.227 -6.082 1 93.56 222 ARG A C 1
ATOM 1716 O O . ARG A 1 222 ? 6.539 -16.359 -6.074 1 93.56 222 ARG A O 1
ATOM 1723 N N . SER A 1 223 ? 4.836 -14.969 -5.898 1 92.5 223 SER A N 1
ATOM 1724 C CA . SER A 1 223 ? 3.873 -16.062 -5.727 1 92.5 223 SER A CA 1
ATOM 1725 C C . SER A 1 223 ? 3.836 -16.969 -6.949 1 92.5 223 SER A C 1
ATOM 1727 O O . SER A 1 223 ? 3.789 -18.188 -6.82 1 92.5 223 SER A O 1
ATOM 1729 N N . ALA A 1 224 ? 3.807 -16.391 -8.086 1 92.38 224 ALA A N 1
ATOM 1730 C CA . ALA A 1 224 ? 3.855 -17.156 -9.328 1 92.38 224 ALA A CA 1
ATOM 1731 C C . ALA A 1 224 ? 5.121 -18.016 -9.398 1 92.38 224 ALA A C 1
ATOM 1733 O O . ALA A 1 224 ? 5.066 -19.188 -9.75 1 92.38 224 ALA A O 1
ATOM 1734 N N . PHE A 1 225 ? 6.254 -17.438 -9.062 1 94.44 225 PHE A N 1
ATOM 1735 C CA . PHE A 1 225 ? 7.539 -18.125 -9.07 1 94.44 225 PHE A CA 1
ATOM 1736 C C . PHE A 1 225 ? 7.496 -19.344 -8.156 1 94.44 225 PHE A C 1
ATOM 1738 O O . PHE A 1 225 ? 7.871 -20.453 -8.562 1 94.44 225 PHE A O 1
ATOM 1745 N N . ARG A 1 226 ? 7.023 -19.156 -7.008 1 91.94 226 ARG A N 1
ATOM 1746 C CA . ARG A 1 226 ? 6.969 -20.25 -6.031 1 91.94 226 ARG A CA 1
ATOM 1747 C C . ARG A 1 226 ? 6.008 -21.344 -6.477 1 91.94 226 ARG A C 1
ATOM 1749 O O . ARG A 1 226 ? 6.238 -22.516 -6.211 1 91.94 226 ARG A O 1
ATOM 1756 N N . ALA A 1 227 ? 4.988 -20.953 -7.156 1 90.25 227 ALA A N 1
ATOM 1757 C CA . ALA A 1 227 ? 4.008 -21.922 -7.641 1 90.25 227 ALA A CA 1
ATOM 1758 C C . ALA A 1 227 ? 4.566 -22.734 -8.805 1 90.25 227 ALA A C 1
ATOM 1760 O O . ALA A 1 227 ? 4.203 -23.906 -8.992 1 90.25 227 ALA A O 1
ATOM 1761 N N . MET A 1 228 ? 5.496 -22.172 -9.523 1 91.75 228 MET A N 1
ATOM 1762 C CA . MET A 1 228 ? 5.91 -22.797 -10.781 1 91.75 228 MET A CA 1
ATOM 1763 C C . MET A 1 228 ? 7.27 -23.469 -10.633 1 91.75 228 MET A C 1
ATOM 1765 O O . MET A 1 228 ? 7.605 -24.375 -11.398 1 91.75 228 MET A O 1
ATOM 1769 N N . ALA A 1 229 ? 8.031 -23.031 -9.703 1 90.62 229 ALA A N 1
ATOM 1770 C CA . ALA A 1 229 ? 9.367 -23.594 -9.523 1 90.62 229 ALA A CA 1
ATOM 1771 C C . ALA A 1 229 ? 9.281 -25.062 -9.102 1 90.62 229 ALA A C 1
ATOM 1773 O O . ALA A 1 229 ? 8.68 -25.391 -8.078 1 90.62 229 ALA A O 1
ATOM 1774 N N . SER A 1 230 ? 9.766 -25.953 -9.922 1 86.94 230 SER A N 1
ATOM 1775 C CA . SER A 1 230 ? 9.75 -27.391 -9.648 1 86.94 230 SER A CA 1
ATOM 1776 C C . SER A 1 230 ? 10.938 -28.078 -10.297 1 86.94 230 SER A C 1
ATOM 1778 O O . SER A 1 230 ? 11.648 -27.484 -11.109 1 86.94 230 SER A O 1
ATOM 1780 N N . SER A 1 231 ? 11.148 -29.375 -9.906 1 84.31 231 SER A N 1
ATOM 1781 C CA . SER A 1 231 ? 12.25 -30.172 -10.453 1 84.31 231 SER A CA 1
ATOM 1782 C C . SER A 1 231 ? 12.039 -30.453 -11.938 1 84.31 231 SER A C 1
ATOM 1784 O O . SER A 1 231 ? 13 -30.625 -12.688 1 84.31 231 SER A O 1
ATOM 1786 N N . GLU A 1 232 ? 10.82 -30.375 -12.336 1 86.62 232 GLU A N 1
ATOM 1787 C CA . GLU A 1 232 ? 10.477 -30.766 -13.703 1 86.62 232 GLU A CA 1
ATOM 1788 C C . GLU A 1 232 ? 10.555 -29.578 -14.656 1 86.62 232 GLU A C 1
ATOM 1790 O O . GLU A 1 232 ? 10.578 -29.766 -15.875 1 86.62 232 GLU A O 1
ATOM 1795 N N . THR A 1 233 ? 10.719 -28.484 -14.195 1 91.56 233 THR A N 1
ATOM 1796 C CA . THR A 1 233 ? 10.695 -27.297 -15.039 1 91.56 233 THR A CA 1
ATOM 1797 C C . THR A 1 233 ? 12.109 -26.781 -15.281 1 91.56 233 THR A C 1
ATOM 1799 O O . THR A 1 233 ? 12.867 -26.547 -14.336 1 91.56 233 THR A O 1
ATOM 1802 N N . THR A 1 234 ? 12.453 -26.609 -16.594 1 94.94 234 THR A N 1
ATOM 1803 C CA . THR A 1 234 ? 13.742 -26 -16.906 1 94.94 234 THR A CA 1
ATOM 1804 C C . THR A 1 234 ? 13.734 -24.516 -16.578 1 94.94 234 THR A C 1
ATOM 1806 O O . THR A 1 234 ? 12.664 -23.906 -16.453 1 94.94 234 THR A O 1
ATOM 1809 N N . LEU A 1 235 ? 14.875 -23.922 -16.453 1 95.62 235 LEU A N 1
ATOM 1810 C CA . LEU A 1 235 ? 14.953 -22.5 -16.141 1 95.62 235 LEU A CA 1
ATOM 1811 C C . LEU A 1 235 ? 14.344 -21.656 -17.266 1 95.62 235 LEU A C 1
ATOM 1813 O O . LEU A 1 235 ? 13.68 -20.656 -17 1 95.62 235 LEU A O 1
ATOM 1817 N N . VAL A 1 236 ? 14.656 -22.047 -18.469 1 96.25 236 VAL A N 1
ATOM 1818 C CA . VAL A 1 236 ? 14.141 -21.328 -19.625 1 96.25 236 VAL A CA 1
ATOM 1819 C C . VAL A 1 236 ? 12.617 -21.406 -19.656 1 96.25 236 VAL A C 1
ATOM 1821 O O . VAL A 1 236 ? 11.945 -20.406 -19.906 1 96.25 236 VAL A O 1
ATOM 1824 N N . ASP A 1 237 ? 12.07 -22.594 -19.391 1 95.19 237 ASP A N 1
ATOM 1825 C CA . ASP A 1 237 ? 10.617 -22.75 -19.328 1 95.19 237 ASP A CA 1
ATOM 1826 C C . ASP A 1 237 ? 10.023 -21.906 -18.203 1 95.19 237 ASP A C 1
ATOM 1828 O O . ASP A 1 237 ? 8.953 -21.312 -18.375 1 95.19 237 ASP A O 1
ATOM 1832 N N . LEU A 1 238 ? 10.719 -21.938 -17.094 1 95.12 238 LEU A N 1
ATOM 1833 C CA . LEU A 1 238 ? 10.266 -21.141 -15.961 1 95.12 238 LEU A CA 1
ATOM 1834 C C . LEU A 1 238 ? 10.195 -19.656 -16.328 1 95.12 238 LEU A C 1
ATOM 1836 O O . LEU A 1 238 ? 9.172 -19.016 -16.109 1 95.12 238 LEU A O 1
ATOM 1840 N N . ALA A 1 239 ? 11.266 -19.156 -16.906 1 95.75 239 ALA A N 1
ATOM 1841 C CA . ALA A 1 239 ? 11.312 -17.75 -17.328 1 95.75 239 ALA A CA 1
ATOM 1842 C C . ALA A 1 239 ? 10.219 -17.438 -18.344 1 95.75 239 ALA A C 1
ATOM 1844 O O . ALA A 1 239 ? 9.555 -16.406 -18.25 1 95.75 239 ALA A O 1
ATOM 1845 N N . THR A 1 240 ? 10.039 -18.328 -19.234 1 94.81 240 THR A N 1
ATOM 1846 C CA . THR A 1 240 ? 9.062 -18.141 -20.297 1 94.81 240 THR A CA 1
ATOM 1847 C C . THR A 1 240 ? 7.641 -18.125 -19.734 1 94.81 240 THR A C 1
ATOM 1849 O O . THR A 1 240 ? 6.828 -17.281 -20.125 1 94.81 240 THR A O 1
ATOM 1852 N N . ARG A 1 241 ? 7.348 -19.031 -18.875 1 92.44 241 ARG A N 1
ATOM 1853 C CA . ARG A 1 241 ? 6.027 -19.109 -18.25 1 92.44 241 ARG A CA 1
ATOM 1854 C C . ARG A 1 241 ? 5.754 -17.875 -17.391 1 92.44 241 ARG A C 1
ATOM 1856 O O . ARG A 1 241 ? 4.645 -17.344 -17.406 1 92.44 241 ARG A O 1
ATOM 1863 N N . MET A 1 242 ? 6.785 -17.469 -16.672 1 93.38 242 MET A N 1
ATOM 1864 C CA . MET A 1 242 ? 6.652 -16.266 -15.875 1 93.38 242 MET A CA 1
ATOM 1865 C C . MET A 1 242 ? 6.371 -15.055 -16.75 1 93.38 242 MET A C 1
ATOM 1867 O O . MET A 1 242 ? 5.535 -14.211 -16.422 1 93.38 242 MET A O 1
ATOM 1871 N N . ASN A 1 243 ? 7.043 -14.977 -17.828 1 94.12 243 ASN A N 1
ATOM 1872 C CA . ASN A 1 243 ? 6.852 -13.891 -18.781 1 94.12 243 ASN A CA 1
ATOM 1873 C C . ASN A 1 243 ? 5.418 -13.844 -19.297 1 94.12 243 ASN A C 1
ATOM 1875 O O . ASN A 1 243 ? 4.793 -12.789 -19.328 1 94.12 243 ASN A O 1
ATOM 1879 N N . LEU A 1 244 ? 4.945 -14.977 -19.688 1 90.5 244 LEU A N 1
ATOM 1880 C CA . LEU A 1 244 ? 3.602 -15.062 -20.25 1 90.5 244 LEU A CA 1
ATOM 1881 C C . LEU A 1 244 ? 2.551 -14.703 -19.203 1 90.5 244 LEU A C 1
ATOM 1883 O O . LEU A 1 244 ? 1.584 -14 -19.5 1 90.5 244 LEU A O 1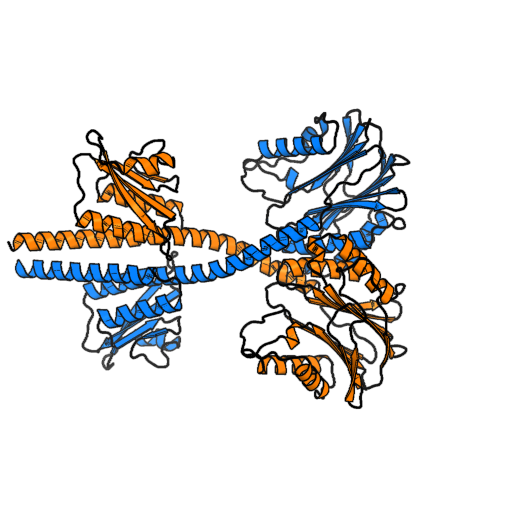
ATOM 1887 N N . LEU A 1 245 ? 2.756 -15.172 -18.031 1 88.12 245 LEU A N 1
ATOM 1888 C CA . LEU A 1 245 ? 1.819 -14.891 -16.953 1 88.12 245 LEU A CA 1
ATOM 1889 C C . LEU A 1 245 ? 1.759 -13.391 -16.656 1 88.12 245 LEU A C 1
ATOM 1891 O O . LEU A 1 245 ? 0.672 -12.82 -16.531 1 88.12 245 LEU A O 1
ATOM 1895 N N . HIS A 1 246 ? 2.926 -12.805 -16.578 1 90.5 246 HIS A N 1
ATOM 1896 C CA . HIS A 1 246 ? 2.986 -11.375 -16.297 1 90.5 246 HIS A CA 1
ATOM 1897 C C . HIS A 1 246 ? 2.381 -10.562 -17.438 1 90.5 246 HIS A C 1
ATOM 1899 O O . HIS A 1 246 ? 1.637 -9.609 -17.203 1 90.5 246 HIS A O 1
ATOM 1905 N N . TYR A 1 247 ? 2.662 -10.961 -18.578 1 88.62 247 TYR A N 1
ATOM 1906 C CA . TYR A 1 247 ? 2.152 -10.258 -19.75 1 88.62 247 TYR A CA 1
ATOM 1907 C C . TYR A 1 247 ? 0.63 -10.297 -19.797 1 88.62 247 TYR A C 1
ATOM 1909 O O . TYR A 1 247 ? -0.013 -9.312 -20.156 1 88.62 247 TYR A O 1
ATOM 1917 N N . ASN A 1 248 ? 0.107 -11.32 -19.391 1 85.19 248 ASN A N 1
ATOM 1918 C CA . ASN A 1 248 ? -1.332 -11.539 -19.5 1 85.19 248 ASN A CA 1
ATOM 1919 C C . ASN A 1 248 ? -2.09 -10.805 -18.391 1 85.19 248 ASN A C 1
ATOM 1921 O O . ASN A 1 248 ? -3.32 -10.766 -18.406 1 85.19 248 ASN A O 1
ATOM 1925 N N . GLU A 1 249 ? -1.389 -10.258 -17.453 1 80.12 249 GLU A N 1
ATOM 1926 C CA . GLU A 1 249 ? -2.041 -9.516 -16.375 1 80.12 249 GLU A CA 1
ATOM 1927 C C . GLU A 1 249 ? -2.645 -8.211 -16.891 1 80.12 249 GLU A C 1
ATOM 1929 O O . GLU A 1 249 ? -3.492 -7.605 -16.234 1 80.12 249 GLU A O 1
ATOM 1934 N N . GLY A 1 250 ? -2.219 -7.668 -18.031 1 78 250 GLY A N 1
ATOM 1935 C CA . GLY A 1 250 ? -2.838 -6.488 -18.609 1 78 250 GLY A CA 1
ATOM 1936 C C . GLY A 1 250 ? -1.872 -5.332 -18.797 1 78 250 GLY A C 1
ATOM 1937 O O . GLY A 1 250 ? -0.712 -5.418 -18.375 1 78 250 GLY A O 1
ATOM 1938 N N . PRO A 1 251 ? -2.363 -4.238 -19.297 1 79.81 251 PRO A N 1
ATOM 1939 C CA . PRO A 1 251 ? -1.489 -3.129 -19.688 1 79.81 251 PRO A CA 1
ATOM 1940 C C . PRO A 1 251 ? -0.873 -2.42 -18.484 1 79.81 251 PRO A C 1
ATOM 1942 O O . PRO A 1 251 ? 0.294 -2.02 -18.531 1 79.81 251 PRO A O 1
ATOM 1945 N N . GLU A 1 252 ? -1.602 -2.275 -17.453 1 78.25 252 GLU A N 1
ATOM 1946 C CA . GLU A 1 252 ? -1.079 -1.57 -16.281 1 78.25 252 GLU A CA 1
ATOM 1947 C C . GLU A 1 252 ? 0.06 -2.35 -15.633 1 78.25 252 GLU A C 1
ATOM 1949 O O . GLU A 1 252 ? 1.061 -1.763 -15.219 1 78.25 252 GLU A O 1
ATOM 1954 N N . ALA A 1 253 ? -0.166 -3.574 -15.539 1 76.25 253 ALA A N 1
ATOM 1955 C CA . ALA A 1 253 ? 0.886 -4.418 -14.977 1 76.25 253 ALA A CA 1
ATOM 1956 C C . ALA A 1 253 ? 2.109 -4.445 -15.891 1 76.25 253 ALA A C 1
ATOM 1958 O O . ALA A 1 253 ? 3.246 -4.477 -15.414 1 76.25 253 ALA A O 1
ATOM 1959 N N . ARG A 1 254 ? 1.853 -4.371 -17.203 1 82.44 254 ARG A N 1
ATOM 1960 C CA . ARG A 1 254 ? 2.943 -4.457 -18.172 1 82.44 254 ARG A CA 1
ATOM 1961 C C . ARG A 1 254 ? 3.863 -3.244 -18.062 1 82.44 254 ARG A C 1
ATOM 1963 O O . ARG A 1 254 ? 5.047 -3.328 -18.391 1 82.44 254 ARG A O 1
ATOM 1970 N N . ARG A 1 255 ? 3.297 -2.174 -17.594 1 85.19 255 ARG A N 1
ATOM 1971 C CA . ARG A 1 255 ? 4.109 -0.982 -17.375 1 85.19 255 ARG A CA 1
ATOM 1972 C C . ARG A 1 255 ? 5.121 -1.198 -16.266 1 85.19 255 ARG A C 1
ATOM 1974 O O . ARG A 1 255 ? 6.133 -0.499 -16.188 1 85.19 255 ARG A O 1
ATOM 1981 N N . ARG A 1 256 ? 4.809 -2.195 -15.539 1 89.44 256 ARG A N 1
ATOM 1982 C CA . ARG A 1 256 ? 5.699 -2.541 -14.438 1 89.44 256 ARG A CA 1
ATOM 1983 C C . ARG A 1 256 ? 6.418 -3.859 -14.703 1 89.44 256 ARG A C 1
ATOM 1985 O O . ARG A 1 256 ? 6.227 -4.836 -13.977 1 89.44 256 ARG A O 1
ATOM 1992 N N . TYR A 1 257 ? 7.25 -3.773 -15.695 1 92.69 257 TYR A N 1
ATOM 1993 C CA . TYR A 1 257 ? 7.98 -4.98 -16.062 1 92.69 257 TYR A CA 1
ATOM 1994 C C . TYR A 1 257 ? 8.922 -5.414 -14.953 1 92.69 257 TYR A C 1
ATOM 1996 O O . TYR A 1 257 ? 9.234 -4.629 -14.055 1 92.69 257 TYR A O 1
ATOM 2004 N N . VAL A 1 258 ? 9.336 -6.613 -14.984 1 96.06 258 VAL A N 1
ATOM 2005 C CA . VAL A 1 258 ? 10.148 -7.184 -13.922 1 96.06 258 VAL A CA 1
ATOM 2006 C C . VAL A 1 258 ? 11.461 -7.719 -14.5 1 96.06 258 VAL A C 1
ATOM 2008 O O . VAL A 1 258 ? 11.453 -8.648 -15.312 1 96.06 258 VAL A O 1
ATOM 2011 N N . THR A 1 259 ? 12.57 -7.133 -14.148 1 97.38 259 THR A N 1
ATOM 2012 C CA . THR A 1 259 ? 13.852 -7.75 -14.484 1 97.38 259 THR A CA 1
ATOM 2013 C C . THR A 1 259 ? 14.117 -8.961 -13.594 1 97.38 259 THR A C 1
ATOM 2015 O O . THR A 1 259 ? 13.797 -8.945 -12.406 1 97.38 259 THR A O 1
ATOM 2018 N N . THR A 1 260 ? 14.617 -10.008 -14.203 1 97.94 260 THR A N 1
ATOM 2019 C CA . THR A 1 260 ? 14.719 -11.25 -13.453 1 97.94 260 THR A CA 1
ATOM 2020 C C . THR A 1 260 ? 16.016 -11.977 -13.766 1 97.94 260 THR A C 1
ATOM 2022 O O . THR A 1 260 ? 16.375 -12.133 -14.938 1 97.94 260 THR A O 1
ATOM 2025 N N . PHE A 1 261 ? 16.734 -12.359 -12.781 1 98.44 261 PHE A N 1
ATOM 2026 C CA . PHE A 1 261 ? 17.891 -13.234 -12.898 1 98.44 261 PHE A CA 1
ATOM 2027 C C . PHE A 1 261 ? 17.625 -14.578 -12.227 1 98.44 261 PHE A C 1
ATOM 2029 O O . PHE A 1 261 ? 17.484 -14.648 -11 1 98.44 261 PHE A O 1
ATOM 2036 N N . LEU A 1 262 ? 17.594 -15.648 -13.008 1 98.25 262 LEU A N 1
ATOM 2037 C CA . LEU A 1 262 ? 17.312 -17 -12.516 1 98.25 262 LEU A CA 1
ATOM 2038 C C . LEU A 1 262 ? 18.578 -17.859 -12.547 1 98.25 262 LEU A C 1
ATOM 2040 O O . LEU A 1 262 ? 19.359 -17.781 -13.5 1 98.25 262 LEU A O 1
ATOM 2044 N N . THR A 1 263 ? 18.719 -18.609 -11.508 1 97.94 263 THR A N 1
ATOM 2045 C CA . THR A 1 263 ? 19.859 -19.531 -11.414 1 97.94 263 THR A CA 1
ATOM 2046 C C . THR A 1 263 ? 19.406 -20.891 -10.922 1 97.94 263 THR A C 1
ATOM 2048 O O . THR A 1 263 ? 18.547 -20.984 -10.039 1 97.94 263 THR A O 1
ATOM 2051 N N . ARG A 1 264 ? 19.906 -21.922 -11.5 1 98.06 264 ARG A N 1
ATOM 2052 C CA . ARG A 1 264 ? 19.797 -23.281 -10.977 1 98.06 264 ARG A CA 1
ATOM 2053 C C . ARG A 1 264 ? 21.156 -23.875 -10.656 1 98.06 264 ARG A C 1
ATOM 2055 O O . ARG A 1 264 ? 22 -24.031 -11.547 1 98.06 264 ARG A O 1
ATOM 2062 N N . LEU A 1 265 ? 21.391 -24.188 -9.406 1 98 265 LEU A N 1
ATOM 2063 C CA . LEU A 1 265 ? 22.641 -24.75 -8.93 1 98 265 LEU A CA 1
ATOM 2064 C C . LEU A 1 265 ? 22.484 -26.234 -8.625 1 98 265 LEU A C 1
ATOM 2066 O O . LEU A 1 265 ? 21.562 -26.641 -7.91 1 98 265 LEU A O 1
ATOM 2070 N N . SER A 1 266 ? 23.312 -27 -9.18 1 97.19 266 SER A N 1
ATOM 2071 C CA . SER A 1 266 ? 23.438 -28.422 -8.828 1 97.19 266 SER A CA 1
ATOM 2072 C C . SER A 1 266 ? 24.672 -28.656 -7.98 1 97.19 266 SER A C 1
ATOM 2074 O O . SER A 1 266 ? 25.766 -28.859 -8.516 1 97.19 266 SER A O 1
ATOM 2076 N N . PRO A 1 267 ? 24.469 -28.75 -6.699 1 95.75 267 PRO A N 1
ATOM 2077 C CA . PRO A 1 267 ? 25.641 -28.938 -5.84 1 95.75 267 PRO A CA 1
ATOM 2078 C C . PRO A 1 267 ? 26.375 -30.234 -6.113 1 95.75 267 PRO A C 1
ATOM 2080 O O . PRO A 1 267 ? 27.594 -30.312 -5.922 1 95.75 267 PRO A O 1
ATOM 2083 N N . ALA A 1 268 ? 25.672 -31.266 -6.531 1 94.94 268 ALA A N 1
ATOM 2084 C CA . ALA A 1 268 ? 26.281 -32.594 -6.793 1 94.94 268 ALA A CA 1
ATOM 2085 C C . ALA A 1 268 ? 27.297 -32.5 -7.93 1 94.94 268 ALA A C 1
ATOM 2087 O O . ALA A 1 268 ? 28.328 -33.188 -7.895 1 94.94 268 ALA A O 1
ATOM 2088 N N . THR A 1 269 ? 27.047 -31.703 -8.898 1 96.06 269 THR A N 1
ATOM 2089 C CA . THR A 1 269 ? 27.922 -31.609 -10.062 1 96.06 269 THR A CA 1
ATOM 2090 C C . THR A 1 269 ? 28.656 -30.281 -10.086 1 96.06 269 THR A C 1
ATOM 2092 O O . THR A 1 269 ? 29.562 -30.078 -10.906 1 96.06 269 THR A O 1
ATOM 2095 N N . ASN A 1 270 ? 28.219 -29.359 -9.266 1 97.25 270 ASN A N 1
ATOM 2096 C CA . ASN A 1 270 ? 28.734 -27.984 -9.211 1 97.25 270 ASN A CA 1
ATOM 2097 C C . ASN A 1 270 ? 28.422 -27.219 -10.492 1 97.25 270 ASN A C 1
ATOM 2099 O O . ASN A 1 270 ? 29.156 -26.312 -10.875 1 97.25 270 ASN A O 1
ATOM 2103 N N . ALA A 1 271 ? 27.422 -27.641 -11.148 1 97.19 271 ALA A N 1
ATOM 2104 C CA . ALA A 1 271 ? 26.953 -26.953 -12.352 1 97.19 271 ALA A CA 1
ATOM 2105 C C . ALA A 1 271 ? 26 -25.812 -12 1 97.19 271 ALA A C 1
ATOM 2107 O O . ALA A 1 271 ? 25.156 -25.953 -11.109 1 97.19 271 ALA A O 1
ATOM 2108 N N . LEU A 1 272 ? 26.203 -24.703 -12.703 1 97.75 272 LEU A N 1
ATOM 2109 C CA . LEU A 1 272 ? 25.359 -23.531 -12.555 1 97.75 272 LEU A CA 1
ATOM 2110 C C . LEU A 1 272 ? 24.719 -23.141 -13.883 1 97.75 272 LEU A C 1
ATOM 2112 O O . LEU A 1 272 ? 25.422 -22.891 -14.867 1 97.75 272 LEU A O 1
ATOM 2116 N N . GLU A 1 273 ? 23.469 -23.188 -13.922 1 98.12 273 GLU A N 1
ATOM 2117 C CA . GLU A 1 273 ? 22.703 -22.688 -15.07 1 98.12 273 GLU A CA 1
ATOM 2118 C C . GLU A 1 273 ? 22.047 -21.344 -14.758 1 98.12 273 GLU A C 1
ATOM 2120 O O . GLU A 1 273 ? 21.531 -21.141 -13.664 1 98.12 273 GLU A O 1
ATOM 2125 N N . VAL A 1 274 ? 22.125 -20.422 -15.766 1 98.12 274 VAL A N 1
ATOM 2126 C CA . VAL A 1 274 ? 21.578 -19.109 -15.477 1 98.12 274 VAL A CA 1
ATOM 2127 C C . VAL A 1 274 ? 20.734 -18.625 -16.656 1 98.12 274 VAL A C 1
ATOM 2129 O O . VAL A 1 274 ? 21 -18.984 -17.812 1 98.12 274 VAL A O 1
ATOM 2132 N N . VAL A 1 275 ? 19.688 -17.922 -16.359 1 98 275 VAL A N 1
ATOM 2133 C CA . VAL A 1 275 ? 18.891 -17.156 -17.312 1 98 275 VAL A CA 1
ATOM 2134 C C . VAL A 1 275 ? 18.734 -15.719 -16.828 1 98 275 VAL A C 1
ATOM 2136 O O . VAL A 1 275 ? 18.234 -15.477 -15.727 1 98 275 VAL A O 1
ATOM 2139 N N . ASN A 1 276 ? 19.25 -14.789 -17.594 1 98.12 276 ASN A N 1
ATOM 2140 C CA . ASN A 1 276 ? 19.078 -13.375 -17.297 1 98.12 276 ASN A CA 1
ATOM 2141 C C . ASN A 1 276 ? 18.016 -12.727 -18.188 1 98.12 276 ASN A C 1
ATOM 2143 O O . ASN A 1 276 ? 18.25 -12.5 -19.375 1 98.12 276 ASN A O 1
ATOM 2147 N N . ALA A 1 277 ? 16.891 -12.445 -17.578 1 97.06 277 ALA A N 1
ATOM 2148 C CA . ALA A 1 277 ? 15.781 -11.82 -18.281 1 97.06 277 ALA A CA 1
ATOM 2149 C C . ALA A 1 277 ? 15.75 -10.312 -18.047 1 97.06 277 ALA A C 1
ATOM 2151 O O . ALA A 1 277 ? 14.922 -9.812 -17.297 1 97.06 277 ALA A O 1
ATOM 2152 N N . GLY A 1 278 ? 16.609 -9.586 -18.75 1 96.25 278 GLY A N 1
ATOM 2153 C CA . GLY A 1 278 ? 16.641 -8.133 -18.719 1 96.25 278 GLY A CA 1
ATOM 2154 C C . GLY A 1 278 ? 17.203 -7.566 -17.438 1 96.25 278 GLY A C 1
ATOM 2155 O O . GLY A 1 278 ? 17.031 -6.379 -17.141 1 96.25 278 GLY A O 1
ATOM 2156 N N . HIS A 1 279 ? 17.75 -8.359 -16.562 1 97.5 279 HIS A N 1
ATOM 2157 C CA . HIS A 1 279 ? 18.328 -7.926 -15.297 1 97.5 279 HIS A CA 1
ATOM 2158 C C . HIS A 1 279 ? 19.75 -7.406 -15.5 1 97.5 279 HIS A C 1
ATOM 2160 O O . HIS A 1 279 ? 20.359 -7.656 -16.531 1 97.5 279 HIS A O 1
ATOM 2166 N N . ASN A 1 280 ? 20.266 -6.66 -14.578 1 96.25 280 ASN A N 1
ATOM 2167 C CA . ASN A 1 280 ? 21.656 -6.227 -14.625 1 96.25 280 ASN A CA 1
ATOM 2168 C C . ASN A 1 280 ? 22.609 -7.41 -14.773 1 96.25 280 ASN A C 1
ATOM 2170 O O . ASN A 1 280 ? 22.344 -8.5 -14.266 1 96.25 280 ASN A O 1
ATOM 2174 N N . PRO A 1 281 ? 23.703 -7.125 -15.5 1 97.25 281 PRO A N 1
ATOM 2175 C CA . PRO A 1 281 ? 24.672 -8.211 -15.602 1 97.25 281 PRO A CA 1
ATOM 2176 C C . PRO A 1 281 ? 25.188 -8.664 -14.242 1 97.25 281 PRO A C 1
ATOM 2178 O O . PRO A 1 281 ? 25.625 -7.84 -13.438 1 97.25 281 PRO A O 1
ATOM 2181 N N . ALA A 1 282 ? 25.109 -9.922 -13.992 1 97.94 282 ALA A N 1
ATOM 2182 C CA . ALA A 1 282 ? 25.703 -10.484 -12.781 1 97.94 282 ALA A CA 1
ATOM 2183 C C . ALA A 1 282 ? 27.203 -10.656 -12.93 1 97.94 282 ALA A C 1
ATOM 2185 O O . ALA A 1 282 ? 27.719 -10.703 -14.047 1 97.94 282 ALA A O 1
ATOM 2186 N N . PHE A 1 283 ? 27.922 -10.742 -11.805 1 97.75 283 PHE A N 1
ATOM 2187 C CA . PHE A 1 283 ? 29.375 -10.906 -11.82 1 97.75 283 PHE A CA 1
ATOM 2188 C C . PHE A 1 283 ? 29.766 -12.289 -11.32 1 97.75 283 PHE A C 1
ATOM 2190 O O . PHE A 1 283 ? 29.5 -12.641 -10.164 1 97.75 283 PHE A O 1
ATOM 2197 N N . LEU A 1 284 ? 30.344 -13.078 -12.164 1 97.5 284 LEU A N 1
ATOM 2198 C CA . LEU A 1 284 ? 30.953 -14.336 -11.766 1 97.5 284 LEU A CA 1
ATOM 2199 C C . LEU A 1 284 ? 32.469 -14.188 -11.688 1 97.5 284 LEU A C 1
ATOM 2201 O O . LEU A 1 284 ? 33.125 -13.906 -12.695 1 97.5 284 LEU A O 1
ATOM 2205 N N . VAL A 1 285 ? 33 -14.344 -10.516 1 96 285 VAL A N 1
ATOM 2206 C CA . VAL A 1 285 ? 34.438 -14.188 -10.297 1 96 285 VAL A CA 1
ATOM 2207 C C . VAL A 1 285 ? 35.062 -15.531 -9.922 1 96 285 VAL A C 1
ATOM 2209 O O . VAL A 1 285 ? 34.625 -16.188 -8.977 1 96 285 VAL A O 1
ATOM 2212 N N . SER A 1 286 ? 36.062 -15.914 -10.68 1 93.69 286 SER A N 1
ATOM 2213 C CA . SER A 1 286 ? 36.75 -17.172 -10.398 1 93.69 286 SER A CA 1
ATOM 2214 C C . SER A 1 286 ? 37.688 -17.031 -9.203 1 93.69 286 SER A C 1
ATOM 2216 O O . SER A 1 286 ? 37.906 -15.93 -8.695 1 93.69 286 SER A O 1
ATOM 2218 N N . ALA A 1 287 ? 38.188 -18.219 -8.75 1 88.69 287 ALA A N 1
ATOM 2219 C CA . ALA A 1 287 ? 39.156 -18.219 -7.637 1 88.69 287 ALA A CA 1
ATOM 2220 C C . ALA A 1 287 ? 40.406 -17.438 -7.996 1 88.69 287 ALA A C 1
ATOM 2222 O O . ALA A 1 287 ? 41.062 -16.875 -7.121 1 88.69 287 ALA A O 1
ATOM 2223 N N . THR A 1 288 ? 40.719 -17.344 -9.266 1 88.94 288 THR A N 1
ATOM 2224 C CA . THR A 1 288 ? 41.938 -16.672 -9.727 1 88.94 288 THR A CA 1
ATOM 2225 C C . THR A 1 288 ? 41.688 -15.195 -9.977 1 88.94 288 THR A C 1
ATOM 2227 O O . THR A 1 288 ? 42.594 -14.445 -10.32 1 88.94 288 THR A O 1
ATOM 2230 N N . GLY A 1 289 ? 40.438 -14.805 -9.898 1 89.19 289 GLY A N 1
ATOM 2231 C CA . GLY A 1 289 ? 40.094 -13.391 -10.023 1 89.19 289 GLY A CA 1
ATOM 2232 C C . GLY A 1 289 ? 39.531 -13.023 -11.383 1 89.19 289 GLY A C 1
ATOM 2233 O O . GLY A 1 289 ? 39.156 -11.867 -11.617 1 89.19 289 GLY A O 1
ATOM 2234 N N . ASP A 1 290 ? 39.406 -13.953 -12.32 1 93.81 290 ASP A N 1
ATOM 2235 C CA . ASP A 1 290 ? 38.812 -13.695 -13.617 1 93.81 290 ASP A CA 1
ATOM 2236 C C . ASP A 1 290 ? 37.312 -13.367 -13.484 1 93.81 290 ASP A C 1
ATOM 2238 O O . ASP A 1 290 ? 36.594 -14.008 -12.703 1 93.81 290 ASP A O 1
ATOM 2242 N N . VAL A 1 291 ? 36.906 -12.375 -14.273 1 96.06 291 VAL A N 1
ATOM 2243 C CA . VAL A 1 291 ? 35.531 -11.906 -14.148 1 96.06 291 VAL A CA 1
ATOM 2244 C C . VAL A 1 291 ? 34.75 -12.234 -15.414 1 96.06 291 VAL A C 1
ATOM 2246 O O . VAL A 1 291 ? 35.25 -12.016 -16.531 1 96.06 291 VAL A O 1
ATOM 2249 N N . ARG A 1 292 ? 33.625 -12.75 -15.234 1 96.19 292 ARG A N 1
ATOM 2250 C CA . ARG A 1 292 ? 32.688 -12.93 -16.312 1 96.19 292 ARG A CA 1
ATOM 2251 C C . ARG A 1 292 ? 31.375 -12.172 -16.031 1 96.19 292 ARG A C 1
ATOM 2253 O O . ARG A 1 292 ? 30.812 -12.305 -14.945 1 96.19 292 ARG A O 1
ATOM 2260 N N . HIS A 1 293 ? 30.953 -11.398 -17 1 96.69 293 HIS A N 1
ATOM 2261 C CA . HIS A 1 293 ? 29.672 -10.727 -16.922 1 96.69 293 HIS A CA 1
ATOM 2262 C C . HIS A 1 293 ? 28.562 -11.57 -17.562 1 96.69 293 HIS A C 1
ATOM 2264 O O . HIS A 1 293 ? 28.672 -11.977 -18.719 1 96.69 293 HIS A O 1
ATOM 2270 N N . ILE A 1 294 ? 27.609 -11.859 -16.781 1 97 294 ILE A N 1
ATOM 2271 C CA . ILE A 1 294 ? 26.484 -12.609 -17.312 1 97 294 ILE A CA 1
ATOM 2272 C C . ILE A 1 294 ? 25.375 -11.641 -17.75 1 97 294 ILE A C 1
ATOM 2274 O O . ILE A 1 294 ? 24.562 -11.227 -16.922 1 97 294 ILE A O 1
ATOM 2278 N N . GLU A 1 295 ? 25.281 -11.367 -19 1 94.5 295 GLU A N 1
ATOM 2279 C CA . GLU A 1 295 ? 24.406 -10.344 -19.562 1 94.5 295 GLU A CA 1
ATOM 2280 C C . GLU A 1 295 ? 23 -10.898 -19.781 1 94.5 295 GLU A C 1
ATOM 2282 O O . GLU A 1 295 ? 22.797 -12.109 -19.781 1 94.5 295 GLU A O 1
ATOM 2287 N N . ALA A 1 296 ? 22.141 -9.938 -19.953 1 92.06 296 ALA A N 1
ATOM 2288 C CA . ALA A 1 296 ? 20.781 -10.336 -20.266 1 92.06 296 ALA A CA 1
ATOM 2289 C C . ALA A 1 296 ? 20.672 -10.961 -21.656 1 92.06 296 ALA A C 1
ATOM 2291 O O . ALA A 1 296 ? 21.312 -10.492 -22.594 1 92.06 296 ALA A O 1
ATOM 2292 N N . SER A 1 297 ? 19.969 -12.055 -21.688 1 87.75 297 SER A N 1
ATOM 2293 C CA . SER A 1 297 ? 19.781 -12.727 -22.969 1 87.75 297 SER A CA 1
ATOM 2294 C C . SER A 1 297 ? 18.609 -12.141 -23.734 1 87.75 297 SER A C 1
ATOM 2296 O O . SER A 1 297 ? 18.516 -12.297 -24.953 1 87.75 297 SER A O 1
ATOM 2298 N N . ASP A 1 298 ? 17.688 -11.602 -22.984 1 86.44 298 ASP A N 1
ATOM 2299 C CA . ASP A 1 298 ? 16.5 -10.992 -23.578 1 86.44 298 ASP A CA 1
ATOM 2300 C C . ASP A 1 298 ? 15.914 -9.922 -22.656 1 86.44 298 ASP A C 1
ATOM 2302 O O . ASP A 1 298 ? 16.531 -9.539 -21.656 1 86.44 298 ASP A O 1
ATOM 2306 N N . ARG A 1 299 ? 14.727 -9.461 -23.094 1 86.62 299 ARG A N 1
ATOM 2307 C CA . ARG A 1 299 ? 14.047 -8.367 -22.406 1 86.62 299 ARG A CA 1
ATOM 2308 C C . ARG A 1 299 ? 13.484 -8.828 -21.062 1 86.62 299 ARG A C 1
ATOM 2310 O O . ARG A 1 299 ? 13.352 -10.023 -20.812 1 86.62 299 ARG A O 1
ATOM 2317 N N . PRO A 1 300 ? 13.18 -7.832 -20.203 1 91.25 300 PRO A N 1
ATOM 2318 C CA . PRO A 1 300 ? 12.562 -8.156 -18.922 1 91.25 300 PRO A CA 1
ATOM 2319 C C . PRO A 1 300 ? 11.227 -8.875 -19.062 1 91.25 300 PRO A C 1
ATOM 2321 O O . PRO A 1 300 ? 10.633 -8.867 -20.141 1 91.25 300 PRO A O 1
ATOM 2324 N N . VAL A 1 301 ? 10.859 -9.453 -18.031 1 89.88 301 VAL A N 1
ATOM 2325 C CA . VAL A 1 301 ? 9.602 -10.188 -17.953 1 89.88 301 VAL A CA 1
ATOM 2326 C C . VAL A 1 301 ? 8.422 -9.227 -18.078 1 89.88 301 VAL A C 1
ATOM 2328 O O . VAL A 1 301 ? 8.391 -8.188 -17.406 1 89.88 301 VAL A O 1
ATOM 2331 N N . GLY A 1 302 ? 7.461 -9.508 -18.984 1 88.19 302 GLY A N 1
ATOM 2332 C CA . GLY A 1 302 ? 6.199 -8.781 -19.047 1 88.19 302 GLY A CA 1
ATOM 2333 C C . GLY A 1 302 ? 6.137 -7.781 -20.188 1 88.19 302 GLY A C 1
ATOM 2334 O O . GLY A 1 302 ? 5.074 -7.215 -20.453 1 88.19 302 GLY A O 1
ATOM 2335 N N . ILE A 1 303 ? 7.223 -7.539 -20.875 1 84.5 303 ILE A N 1
ATOM 2336 C CA . ILE A 1 303 ? 7.262 -6.488 -21.891 1 84.5 303 ILE A CA 1
ATOM 2337 C C . ILE A 1 303 ? 6.633 -6.996 -23.172 1 84.5 303 ILE A C 1
ATOM 2339 O O . ILE A 1 303 ? 5.777 -6.328 -23.766 1 84.5 303 ILE A O 1
ATOM 2343 N N . PHE A 1 304 ? 7.016 -8.219 -23.594 1 85.56 304 PHE A N 1
ATOM 2344 C CA . PHE A 1 304 ? 6.473 -8.836 -24.797 1 85.56 304 PHE A CA 1
ATOM 2345 C C . PHE A 1 304 ? 6.016 -10.266 -24.516 1 85.56 304 PHE A C 1
ATOM 2347 O O . PHE A 1 304 ? 6.582 -10.945 -23.656 1 85.56 304 PHE A O 1
ATOM 2354 N N . PRO A 1 305 ? 4.973 -10.68 -25.219 1 83.69 305 PRO A N 1
ATOM 2355 C CA . PRO A 1 305 ? 4.473 -12.039 -24.969 1 83.69 305 PRO A CA 1
ATOM 2356 C C . PRO A 1 305 ? 5.453 -13.117 -25.422 1 83.69 305 PRO A C 1
ATOM 2358 O O . PRO A 1 305 ? 5.574 -14.156 -24.766 1 83.69 305 PRO A O 1
ATOM 2361 N N . LEU A 1 306 ? 6.102 -12.812 -26.516 1 84 306 LEU A N 1
ATOM 2362 C CA . LEU A 1 306 ? 7.074 -13.773 -27.016 1 84 306 LEU A CA 1
ATOM 2363 C C . LEU A 1 306 ? 8.484 -13.414 -26.578 1 84 306 LEU A C 1
ATOM 2365 O O . LEU A 1 306 ? 8.883 -12.25 -26.641 1 84 306 LEU A O 1
ATOM 2369 N N . SER A 1 307 ? 9.055 -14.367 -25.828 1 82.75 307 SER A N 1
ATOM 2370 C CA . SER A 1 307 ? 10.422 -14.156 -25.391 1 82.75 307 SER A CA 1
ATOM 2371 C C . SER A 1 307 ? 11.336 -15.281 -25.875 1 82.75 307 SER A C 1
ATOM 2373 O O . SER A 1 307 ? 10.867 -16.391 -26.156 1 82.75 307 SER A O 1
ATOM 2375 N N . ASN A 1 308 ? 12.609 -14.953 -26.094 1 88.56 308 ASN A N 1
ATOM 2376 C CA . ASN A 1 308 ? 13.625 -15.922 -26.469 1 88.56 308 ASN A CA 1
ATOM 2377 C C . ASN A 1 308 ? 14.727 -16.031 -25.422 1 88.56 308 ASN A C 1
ATOM 2379 O O . ASN A 1 308 ? 15.906 -15.836 -25.719 1 88.56 308 ASN A O 1
ATOM 2383 N N . TYR A 1 309 ? 14.289 -16.453 -24.281 1 93.5 309 TYR A N 1
ATOM 2384 C CA . TYR A 1 309 ? 15.266 -16.609 -23.219 1 93.5 309 TYR A CA 1
ATOM 2385 C C . TYR A 1 309 ? 16.203 -17.766 -23.484 1 93.5 309 TYR A C 1
ATOM 2387 O O . TYR A 1 309 ? 15.781 -18.812 -23.984 1 93.5 309 TYR A O 1
ATOM 2395 N N . THR A 1 310 ? 17.453 -17.516 -23.234 1 95.38 310 THR A N 1
ATOM 2396 C CA . THR A 1 310 ? 18.453 -18.562 -23.359 1 95.38 310 THR A CA 1
ATOM 2397 C C . THR A 1 310 ? 19.203 -18.75 -22.031 1 95.38 310 THR A C 1
ATOM 2399 O O . THR A 1 310 ? 19.312 -17.812 -21.25 1 95.38 310 THR A O 1
ATOM 2402 N N . SER A 1 311 ? 19.562 -19.969 -21.828 1 96.5 311 SER A N 1
ATOM 2403 C CA . SER A 1 311 ? 20.312 -20.25 -20.609 1 96.5 311 SER A CA 1
ATOM 2404 C C . SER A 1 311 ? 21.812 -20.391 -20.906 1 96.5 311 SER A C 1
ATOM 2406 O O . SER A 1 311 ? 22.203 -20.719 -22.016 1 96.5 311 SER A O 1
ATOM 2408 N N . GLU A 1 312 ? 22.594 -20.047 -20 1 97.06 312 GLU A N 1
ATOM 2409 C CA . GLU A 1 312 ? 24.031 -20.297 -19.984 1 97.06 312 GLU A CA 1
ATOM 2410 C C . GLU A 1 312 ? 24.422 -21.234 -18.844 1 97.06 312 GLU A C 1
ATOM 2412 O O . GLU A 1 312 ? 23.828 -21.188 -17.766 1 97.06 312 GLU A O 1
ATOM 2417 N N . LYS A 1 313 ? 25.391 -22.016 -19.125 1 96.88 313 LYS A N 1
ATOM 2418 C CA . LYS A 1 313 ? 25.828 -22.984 -18.109 1 96.88 313 LYS A CA 1
ATOM 2419 C C . LYS A 1 313 ? 27.297 -22.781 -17.766 1 96.88 313 LYS A C 1
ATOM 2421 O O . LYS A 1 313 ? 28.109 -22.484 -18.656 1 96.88 313 LYS A O 1
ATOM 2426 N N . PHE A 1 314 ? 27.562 -22.953 -16.484 1 95.81 314 PHE A N 1
ATOM 2427 C CA . PHE A 1 314 ? 28.922 -22.797 -15.953 1 95.81 314 PHE A CA 1
ATOM 2428 C C . PHE A 1 314 ? 29.25 -23.922 -14.969 1 95.81 314 PHE A C 1
ATOM 2430 O O . PHE A 1 314 ? 28.344 -24.469 -14.336 1 95.81 314 PHE A O 1
ATOM 2437 N N . LEU A 1 315 ? 30.516 -24.266 -14.945 1 96.25 315 LEU A N 1
ATOM 2438 C CA . LEU A 1 315 ? 31.016 -25.078 -13.852 1 96.25 315 LEU A CA 1
ATOM 2439 C C . LEU A 1 315 ? 31.719 -24.219 -12.805 1 96.25 315 LEU A C 1
ATOM 2441 O O . LEU A 1 315 ? 32.656 -23.469 -13.133 1 96.25 315 LEU A O 1
ATOM 2445 N N . LEU A 1 316 ? 31.312 -24.375 -11.57 1 96.12 316 LEU A N 1
ATOM 2446 C CA . LEU A 1 316 ? 31.875 -23.531 -10.523 1 96.12 316 LEU A CA 1
ATOM 2447 C C . LEU A 1 316 ? 33.062 -24.203 -9.852 1 96.12 316 LEU A C 1
ATOM 2449 O O . LEU A 1 316 ? 32.906 -25.266 -9.234 1 96.12 316 LEU A O 1
ATOM 2453 N N . ASP A 1 317 ? 34.219 -23.547 -9.953 1 94.69 317 ASP A N 1
ATOM 2454 C CA . ASP A 1 317 ? 35.406 -24.031 -9.25 1 94.69 317 ASP A CA 1
ATOM 2455 C C . ASP A 1 317 ? 35.375 -23.578 -7.789 1 94.69 317 ASP A C 1
ATOM 2457 O O . ASP A 1 317 ? 34.656 -22.656 -7.426 1 94.69 317 ASP A O 1
ATOM 2461 N N . LYS A 1 318 ? 36.219 -24.297 -7.047 1 95 318 LYS A N 1
ATOM 2462 C CA . LYS A 1 318 ? 36.375 -23.891 -5.656 1 95 318 LYS A CA 1
ATOM 2463 C C . LYS A 1 318 ? 36.844 -22.438 -5.562 1 95 318 LYS A C 1
ATOM 2465 O O . LYS A 1 318 ? 37.75 -22.031 -6.281 1 95 318 LYS A O 1
ATOM 2470 N N . GLY A 1 319 ? 36.156 -21.688 -4.746 1 93.88 319 GLY A N 1
ATOM 2471 C CA . GLY A 1 319 ? 36.5 -20.281 -4.547 1 93.88 319 GLY A CA 1
ATOM 2472 C C . GLY A 1 319 ? 35.781 -19.344 -5.484 1 93.88 319 GLY A C 1
ATOM 2473 O O . GLY A 1 319 ? 35.812 -18.125 -5.312 1 93.88 319 GLY A O 1
ATOM 2474 N N . ALA A 1 320 ? 35.062 -19.875 -6.434 1 95.5 320 ALA A N 1
ATOM 2475 C CA . ALA A 1 320 ? 34.281 -19.031 -7.34 1 95.5 320 ALA A CA 1
ATOM 2476 C C . ALA A 1 320 ? 33.125 -18.359 -6.609 1 95.5 320 ALA A C 1
ATOM 2478 O O . ALA A 1 320 ? 32.531 -18.953 -5.691 1 95.5 320 ALA A O 1
ATOM 2479 N N . ARG A 1 321 ? 32.844 -17.125 -6.98 1 96.25 321 ARG A N 1
ATOM 2480 C CA . ARG A 1 321 ? 31.734 -16.422 -6.344 1 96.25 321 ARG A CA 1
ATOM 2481 C C . ARG A 1 321 ? 30.875 -15.695 -7.383 1 96.25 321 ARG A C 1
ATOM 2483 O O . ARG A 1 321 ? 31.391 -15.195 -8.383 1 96.25 321 ARG A O 1
ATOM 2490 N N . LEU A 1 322 ? 29.594 -15.664 -7.188 1 97.88 322 LEU A N 1
ATOM 2491 C CA . LEU A 1 322 ? 28.594 -15.031 -8.047 1 97.88 322 LEU A CA 1
ATOM 2492 C C . LEU A 1 322 ? 27.875 -13.914 -7.309 1 97.88 322 LEU A C 1
ATOM 2494 O O . LEU A 1 322 ? 27.422 -14.109 -6.172 1 97.88 322 LEU A O 1
ATOM 2498 N N . LEU A 1 323 ? 27.844 -12.734 -7.91 1 98.5 323 LEU A N 1
ATOM 2499 C CA . LEU A 1 323 ? 27.094 -11.609 -7.371 1 98.5 323 LEU A CA 1
ATOM 2500 C C . LEU A 1 323 ? 25.922 -11.258 -8.281 1 98.5 323 LEU A C 1
ATOM 2502 O O . LEU A 1 323 ? 26.109 -10.93 -9.453 1 98.5 323 LEU A O 1
ATOM 2506 N N . ILE A 1 324 ? 24.719 -11.367 -7.797 1 98.69 324 ILE A N 1
ATOM 2507 C CA . ILE A 1 324 ? 23.5 -10.875 -8.43 1 98.69 324 ILE A CA 1
ATOM 2508 C C . ILE A 1 324 ? 22.953 -9.688 -7.648 1 98.69 324 ILE A C 1
ATOM 2510 O O . ILE A 1 324 ? 22.891 -9.727 -6.418 1 98.69 324 ILE A O 1
ATOM 2514 N N . TYR A 1 325 ? 22.594 -8.617 -8.344 1 98.5 325 TYR A N 1
ATOM 2515 C CA . TYR A 1 325 ? 22.234 -7.398 -7.629 1 98.5 325 TYR A CA 1
ATOM 2516 C C . TYR A 1 325 ? 21.203 -6.586 -8.414 1 98.5 325 TYR A C 1
ATOM 2518 O O . TYR A 1 325 ? 21 -6.82 -9.609 1 98.5 325 TYR A O 1
ATOM 2526 N N . THR A 1 326 ? 20.484 -5.73 -7.766 1 97.69 326 THR A N 1
ATOM 2527 C CA . THR A 1 326 ? 19.578 -4.797 -8.422 1 97.69 326 THR A CA 1
ATOM 2528 C C . THR A 1 326 ? 20.25 -3.438 -8.609 1 97.69 326 THR A C 1
ATOM 2530 O O . THR A 1 326 ? 21.25 -3.137 -7.953 1 97.69 326 THR A O 1
ATOM 2533 N N . ASP A 1 327 ? 19.672 -2.65 -9.469 1 96 327 ASP A N 1
ATOM 2534 C CA . ASP A 1 327 ? 20.344 -1.433 -9.914 1 96 327 ASP A CA 1
ATOM 2535 C C . ASP A 1 327 ? 20.344 -0.377 -8.812 1 96 327 ASP A C 1
ATOM 2537 O O . ASP A 1 327 ? 21.062 0.619 -8.906 1 96 327 ASP A O 1
ATOM 2541 N N . GLY A 1 328 ? 19.641 -0.578 -7.766 1 95.25 328 GLY A N 1
ATOM 2542 C CA . GLY A 1 328 ? 19.734 0.327 -6.629 1 95.25 328 GLY A CA 1
ATOM 2543 C C . GLY A 1 328 ? 21.141 0.445 -6.07 1 95.25 328 GLY A C 1
ATOM 2544 O O . GLY A 1 328 ? 21.516 1.486 -5.523 1 95.25 328 GLY A O 1
ATOM 2545 N N . LEU A 1 329 ? 21.922 -0.585 -6.121 1 95.94 329 LEU A N 1
ATOM 2546 C CA . LEU A 1 329 ? 23.312 -0.556 -5.645 1 95.94 329 LEU A CA 1
ATOM 2547 C C . LEU A 1 329 ? 24.156 0.364 -6.508 1 95.94 329 LEU A C 1
ATOM 2549 O O . LEU A 1 329 ? 24.906 1.198 -5.984 1 95.94 329 LEU A O 1
ATOM 2553 N N . THR A 1 330 ? 24.016 0.242 -7.816 1 96.19 330 THR A N 1
ATOM 2554 C CA . THR A 1 330 ? 24.859 1.005 -8.727 1 96.19 330 THR A CA 1
ATOM 2555 C C . THR A 1 330 ? 24.359 2.443 -8.852 1 96.19 330 THR A C 1
ATOM 2557 O O . THR A 1 330 ? 25.141 3.35 -9.164 1 96.19 330 THR A O 1
ATOM 2560 N N . GLU A 1 331 ? 23.125 2.646 -8.555 1 93.88 331 GLU A N 1
ATOM 2561 C CA . GLU A 1 331 ? 22.531 3.973 -8.719 1 93.88 331 GLU A CA 1
ATOM 2562 C C . GLU A 1 331 ? 22.625 4.781 -7.426 1 93.88 331 GLU A C 1
ATOM 2564 O O . GLU A 1 331 ? 22.172 5.922 -7.363 1 93.88 331 GLU A O 1
ATOM 2569 N N . ALA A 1 332 ? 23.172 4.188 -6.41 1 91.88 332 ALA A N 1
ATOM 2570 C CA . ALA A 1 332 ? 23.469 4.973 -5.215 1 91.88 332 ALA A CA 1
ATOM 2571 C C . ALA A 1 332 ? 24.344 6.176 -5.547 1 91.88 332 ALA A C 1
ATOM 2573 O O . ALA A 1 332 ? 25.266 6.074 -6.359 1 91.88 332 ALA A O 1
ATOM 2574 N N . CYS A 1 333 ? 24.031 7.312 -4.902 1 90.25 333 CYS A N 1
ATOM 2575 C CA . CYS A 1 333 ? 24.656 8.531 -5.387 1 90.25 333 CYS A CA 1
ATOM 2576 C C . CYS A 1 333 ? 25.453 9.219 -4.277 1 90.25 333 CYS A C 1
ATOM 2578 O O . CYS A 1 333 ? 25.125 9.078 -3.1 1 90.25 333 CYS A O 1
ATOM 2580 N N . ARG A 1 334 ? 26.453 9.805 -4.641 1 91 334 ARG A N 1
ATOM 2581 C CA . ARG A 1 334 ? 27.188 10.859 -3.939 1 91 334 ARG A CA 1
ATOM 2582 C C . ARG A 1 334 ? 27.156 12.164 -4.73 1 91 334 ARG A C 1
ATOM 2584 O O . ARG A 1 334 ? 27.922 12.336 -5.68 1 91 334 ARG A O 1
ATOM 2591 N N . GLY A 1 335 ? 26.266 13.062 -4.277 1 88.12 335 GLY A N 1
ATOM 2592 C CA . GLY A 1 335 ? 26.031 14.195 -5.156 1 88.12 335 GLY A CA 1
ATOM 2593 C C . GLY A 1 335 ? 25.438 13.797 -6.496 1 88.12 335 GLY A C 1
ATOM 2594 O O . GLY A 1 335 ? 24.406 13.125 -6.555 1 88.12 335 GLY A O 1
ATOM 2595 N N . ASP A 1 336 ? 26.172 14.078 -7.586 1 88.88 336 ASP A N 1
ATOM 2596 C CA . ASP A 1 336 ? 25.688 13.773 -8.93 1 88.88 336 ASP A CA 1
ATOM 2597 C C . ASP A 1 336 ? 26.344 12.508 -9.477 1 88.88 336 ASP A C 1
ATOM 2599 O O . ASP A 1 336 ? 26.031 12.07 -10.586 1 88.88 336 ASP A O 1
ATOM 2603 N N . GLU A 1 337 ? 27.188 11.938 -8.617 1 92.81 337 GLU A N 1
ATOM 2604 C CA . GLU A 1 337 ? 27.922 10.766 -9.086 1 92.81 337 GLU A CA 1
ATOM 2605 C C . GLU A 1 337 ? 27.281 9.477 -8.602 1 92.81 337 GLU A C 1
ATOM 2607 O O . GLU A 1 337 ? 27 9.328 -7.41 1 92.81 337 GLU A O 1
ATOM 2612 N N . GLU A 1 338 ? 27.047 8.609 -9.531 1 94.69 338 GLU A N 1
ATOM 2613 C CA . GLU A 1 338 ? 26.531 7.293 -9.172 1 94.69 338 GLU A CA 1
ATOM 2614 C C . GLU A 1 338 ? 27.656 6.34 -8.789 1 94.69 338 GLU A C 1
ATOM 2616 O O . GLU A 1 338 ? 28.781 6.48 -9.266 1 94.69 338 GLU A O 1
ATOM 2621 N N . PHE A 1 339 ? 27.391 5.418 -7.918 1 95.12 339 PHE A N 1
ATOM 2622 C CA . PHE A 1 339 ? 28.375 4.422 -7.531 1 95.12 339 PHE A CA 1
ATOM 2623 C C . PHE A 1 339 ? 28.891 3.664 -8.75 1 95.12 339 PHE A C 1
ATOM 2625 O O . PHE A 1 339 ? 30.094 3.584 -8.977 1 95.12 339 PHE A O 1
ATOM 2632 N N . GLY A 1 340 ? 27.922 3.152 -9.625 1 95.25 340 GLY A N 1
ATOM 2633 C CA . GLY A 1 340 ? 28.266 2.564 -10.914 1 95.25 340 GLY A CA 1
ATOM 2634 C C . GLY A 1 340 ? 28.641 1.1 -10.82 1 95.25 340 GLY A C 1
ATOM 2635 O O . GLY A 1 340 ? 28.984 0.609 -9.742 1 95.25 340 GLY A O 1
ATOM 2636 N N . GLY A 1 341 ? 28.641 0.443 -11.953 1 96 341 GLY A N 1
ATOM 2637 C CA . GLY A 1 341 ? 28.938 -0.978 -12.047 1 96 341 GLY A CA 1
ATOM 2638 C C . GLY A 1 341 ? 30.406 -1.3 -11.82 1 96 341 GLY A C 1
ATOM 2639 O O . GLY A 1 341 ? 30.734 -2.32 -11.219 1 96 341 GLY A O 1
ATOM 2640 N N . GLU A 1 342 ? 31.234 -0.453 -12.242 1 96.12 342 GLU A N 1
ATOM 2641 C CA . GLU A 1 342 ? 32.656 -0.685 -12.141 1 96.12 342 GLU A CA 1
ATOM 2642 C C . GLU A 1 342 ? 33.125 -0.685 -10.68 1 96.12 342 GLU A C 1
ATOM 2644 O O . GLU A 1 342 ? 33.906 -1.552 -10.266 1 96.12 342 GLU A O 1
ATOM 2649 N N . ARG A 1 343 ? 32.688 0.285 -9.922 1 96.56 343 ARG A N 1
ATOM 2650 C CA . ARG A 1 343 ? 33.062 0.337 -8.508 1 96.56 343 ARG A CA 1
ATOM 2651 C C . ARG A 1 343 ? 32.5 -0.87 -7.762 1 96.56 343 ARG A C 1
ATOM 2653 O O . ARG A 1 343 ? 33.156 -1.413 -6.875 1 96.56 343 ARG A O 1
ATOM 2660 N N . LEU A 1 344 ? 31.297 -1.253 -8.102 1 97.31 344 LEU A N 1
ATOM 2661 C CA . LEU A 1 344 ? 30.688 -2.426 -7.477 1 97.31 344 LEU A CA 1
ATOM 2662 C C . LEU A 1 344 ? 31.516 -3.676 -7.75 1 97.31 344 LEU A C 1
ATOM 2664 O O . LEU A 1 344 ? 31.797 -4.453 -6.836 1 97.31 344 LEU A O 1
ATOM 2668 N N . LEU A 1 345 ? 31.906 -3.838 -9.016 1 97.12 345 LEU A N 1
ATOM 2669 C CA . LEU A 1 345 ? 32.719 -4.977 -9.406 1 97.12 345 LEU A CA 1
ATOM 2670 C C . LEU A 1 345 ? 34.062 -4.969 -8.656 1 97.12 345 LEU A C 1
ATOM 2672 O O . LEU A 1 345 ? 34.5 -6.012 -8.172 1 97.12 345 LEU A O 1
ATOM 2676 N N . GLN A 1 346 ? 34.656 -3.84 -8.555 1 96.06 346 GLN A N 1
ATOM 2677 C CA . GLN A 1 346 ? 35.938 -3.734 -7.867 1 96.06 346 GLN A CA 1
ATOM 2678 C C . GLN A 1 346 ? 35.812 -4.086 -6.391 1 96.06 346 GLN A C 1
ATOM 2680 O O . GLN A 1 346 ? 36.625 -4.812 -5.84 1 96.06 346 GLN A O 1
ATOM 2685 N N . ALA A 1 347 ? 34.781 -3.539 -5.793 1 95.62 347 ALA A N 1
ATOM 2686 C CA . ALA A 1 347 ? 34.531 -3.844 -4.387 1 95.62 347 ALA A CA 1
ATOM 2687 C C . ALA A 1 347 ? 34.281 -5.34 -4.18 1 95.62 347 ALA A C 1
ATOM 2689 O O . ALA A 1 347 ? 34.781 -5.918 -3.203 1 95.62 347 ALA A O 1
ATOM 2690 N N . PHE A 1 348 ? 33.594 -5.934 -5.09 1 96.19 348 PHE A N 1
ATOM 2691 C CA . PHE A 1 348 ? 33.281 -7.355 -5.02 1 96.19 348 PHE A CA 1
ATOM 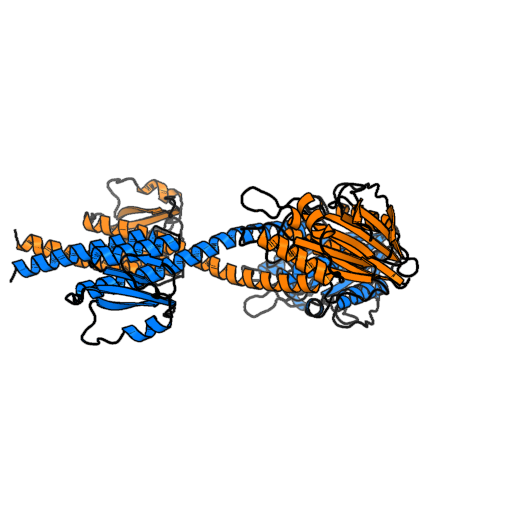2692 C C . PHE A 1 348 ? 34.531 -8.195 -5.258 1 96.19 348 PHE A C 1
ATOM 2694 O O . PHE A 1 348 ? 34.812 -9.148 -4.52 1 96.19 348 PHE A O 1
ATOM 2701 N N . ARG A 1 349 ? 35.281 -7.852 -6.238 1 94 349 ARG A N 1
ATOM 2702 C CA . ARG A 1 349 ? 36.469 -8.594 -6.637 1 94 349 ARG A CA 1
ATOM 2703 C C . ARG A 1 349 ? 37.562 -8.523 -5.555 1 94 349 ARG A C 1
ATOM 2705 O O . ARG A 1 349 ? 38.25 -9.508 -5.301 1 94 349 ARG A O 1
ATOM 2712 N N . ASN A 1 350 ? 37.656 -7.43 -4.887 1 90.62 350 ASN A N 1
ATOM 2713 C CA . ASN A 1 350 ? 38.719 -7.191 -3.936 1 90.62 350 ASN A CA 1
ATOM 2714 C C . ASN A 1 350 ? 38.375 -7.73 -2.549 1 90.62 350 ASN A C 1
ATOM 2716 O O . ASN A 1 350 ? 39.219 -7.738 -1.653 1 90.62 350 ASN A O 1
ATOM 2720 N N . CYS A 1 351 ? 37.156 -8.125 -2.455 1 89.69 351 CYS A N 1
ATOM 2721 C CA . CYS A 1 351 ? 36.75 -8.617 -1.146 1 89.69 351 CYS A CA 1
ATOM 2722 C C . CYS A 1 351 ? 37.375 -9.984 -0.854 1 89.69 351 CYS A C 1
ATOM 2724 O O . CYS A 1 351 ? 37.219 -10.922 -1.639 1 89.69 351 CYS A O 1
ATOM 2726 N N . ASN A 1 352 ? 38.094 -10.148 0.253 1 80.12 352 ASN A N 1
ATOM 2727 C CA . ASN A 1 352 ? 38.812 -11.383 0.6 1 80.12 352 ASN A CA 1
ATOM 2728 C C . ASN A 1 352 ? 38.031 -12.203 1.619 1 80.12 352 ASN A C 1
ATOM 2730 O O . ASN A 1 352 ? 38.562 -13.164 2.184 1 80.12 352 ASN A O 1
ATOM 2734 N N . SER A 1 353 ? 36.844 -11.898 1.763 1 77.94 353 SER A N 1
ATOM 2735 C CA . SER A 1 353 ? 36.031 -12.578 2.768 1 77.94 353 SER A CA 1
ATOM 2736 C C . SER A 1 353 ? 35.719 -14.008 2.342 1 77.94 353 SER A C 1
ATOM 2738 O O . SER A 1 353 ? 35.719 -14.32 1.149 1 77.94 353 SER A O 1
ATOM 2740 N N . VAL A 1 354 ? 35.438 -14.828 3.42 1 82.62 354 VAL A N 1
ATOM 2741 C CA . VAL A 1 354 ? 35.375 -16.266 3.158 1 82.62 354 VAL A CA 1
ATOM 2742 C C . VAL A 1 354 ? 33.906 -16.719 3.205 1 82.62 354 VAL A C 1
ATOM 2744 O O . VAL A 1 354 ? 33.625 -17.875 2.908 1 82.62 354 VAL A O 1
ATOM 2747 N N . THR A 1 355 ? 33.062 -15.859 3.531 1 94 355 THR A N 1
ATOM 2748 C CA . THR A 1 355 ? 31.672 -16.25 3.531 1 94 355 THR A CA 1
ATOM 2749 C C . THR A 1 355 ? 30.844 -15.258 2.713 1 94 355 THR A C 1
ATOM 2751 O O . THR A 1 355 ? 31.219 -14.102 2.561 1 94 355 THR A O 1
ATOM 2754 N N . ALA A 1 356 ? 29.75 -15.711 2.166 1 96.75 356 ALA A N 1
ATOM 2755 C CA . ALA A 1 356 ? 28.859 -14.867 1.387 1 96.75 356 ALA A CA 1
ATOM 2756 C C . ALA A 1 356 ? 28.344 -13.695 2.221 1 96.75 356 ALA A C 1
ATOM 2758 O O . ALA A 1 356 ? 28.266 -12.562 1.732 1 96.75 356 ALA A O 1
ATOM 2759 N N . GLU A 1 357 ? 28.062 -13.922 3.479 1 96.06 357 GLU A N 1
ATOM 2760 C CA . GLU A 1 357 ? 27.562 -12.891 4.383 1 96.06 357 GLU A CA 1
ATOM 2761 C C . GLU A 1 357 ? 28.594 -11.789 4.582 1 96.06 357 GLU A C 1
ATOM 2763 O O . GLU A 1 357 ? 28.266 -10.602 4.543 1 96.06 357 GLU A O 1
ATOM 2768 N N . SER A 1 358 ? 29.75 -12.188 4.82 1 95.94 358 SER A N 1
ATOM 2769 C CA . SER A 1 358 ? 30.828 -11.219 5.043 1 95.94 358 SER A CA 1
ATOM 2770 C C . SER A 1 358 ? 31.078 -10.383 3.791 1 95.94 358 SER A C 1
ATOM 2772 O O . SER A 1 358 ? 31.438 -9.211 3.885 1 95.94 358 SER A O 1
ATOM 2774 N N . ILE A 1 359 ? 30.969 -11.023 2.67 1 96.19 359 ILE A N 1
ATOM 2775 C CA . ILE A 1 359 ? 31.141 -10.297 1.413 1 96.19 359 ILE A CA 1
ATOM 2776 C C . ILE A 1 359 ? 30.062 -9.219 1.299 1 96.19 359 ILE A C 1
ATOM 2778 O O . ILE A 1 359 ? 30.359 -8.062 0.974 1 96.19 359 ILE A O 1
ATOM 2782 N N . LEU A 1 360 ? 28.844 -9.562 1.57 1 97.25 360 LEU A N 1
ATOM 2783 C CA . LEU A 1 360 ? 27.734 -8.617 1.493 1 97.25 360 LEU A CA 1
ATOM 2784 C C . LEU A 1 360 ? 27.922 -7.484 2.498 1 97.25 360 LEU A C 1
ATOM 2786 O O . LEU A 1 360 ? 27.656 -6.324 2.184 1 97.25 360 LEU A O 1
ATOM 2790 N N . GLU A 1 361 ? 28.328 -7.797 3.686 1 96.31 361 GLU A N 1
ATOM 2791 C CA . GLU A 1 361 ? 28.578 -6.777 4.699 1 96.31 361 GLU A CA 1
ATOM 2792 C C . GLU A 1 361 ? 29.625 -5.766 4.211 1 96.31 361 GLU A C 1
ATOM 2794 O O . GLU A 1 361 ? 29.453 -4.562 4.414 1 96.31 361 GLU A O 1
ATOM 2799 N N . SER A 1 362 ? 30.625 -6.312 3.652 1 95.94 362 SER A N 1
ATOM 2800 C CA . SER A 1 362 ? 31.672 -5.449 3.117 1 95.94 362 SER A CA 1
ATOM 2801 C C . SER A 1 362 ? 31.141 -4.547 2.012 1 95.94 362 SER A C 1
ATOM 2803 O O . SER A 1 362 ? 31.469 -3.361 1.951 1 95.94 362 SER A O 1
ATOM 2805 N N . LEU A 1 363 ? 30.344 -5.113 1.108 1 96 363 LEU A N 1
ATOM 2806 C CA . LEU A 1 363 ? 29.75 -4.336 0.023 1 96 363 LEU A CA 1
ATOM 2807 C C . LEU A 1 363 ? 28.859 -3.219 0.569 1 96 363 LEU A C 1
ATOM 2809 O O . LEU A 1 363 ? 28.938 -2.082 0.099 1 96 363 LEU A O 1
ATOM 2813 N N . TRP A 1 364 ? 28.016 -3.516 1.532 1 95.44 364 TRP A N 1
ATOM 2814 C CA . TRP A 1 364 ? 27.141 -2.516 2.125 1 95.44 364 TRP A CA 1
ATOM 2815 C C . TRP A 1 364 ? 27.953 -1.417 2.811 1 95.44 364 TRP A C 1
ATOM 2817 O O . TRP A 1 364 ? 27.578 -0.244 2.77 1 95.44 364 TRP A O 1
ATOM 2827 N N . ALA A 1 365 ? 29.016 -1.797 3.5 1 94.44 365 ALA A N 1
ATOM 2828 C CA . ALA A 1 365 ? 29.875 -0.807 4.125 1 94.44 365 ALA A CA 1
ATOM 2829 C C . ALA A 1 365 ? 30.469 0.145 3.082 1 94.44 365 ALA A C 1
ATOM 2831 O O . ALA A 1 365 ? 30.5 1.358 3.297 1 94.44 365 ALA A O 1
ATOM 2832 N N . THR A 1 366 ? 30.922 -0.463 1.982 1 94.88 366 THR A N 1
ATOM 2833 C CA . THR A 1 366 ? 31.469 0.332 0.89 1 94.88 366 THR A CA 1
ATOM 2834 C C . THR A 1 366 ? 30.438 1.308 0.352 1 94.88 366 THR A C 1
ATOM 2836 O O . THR A 1 366 ? 30.734 2.473 0.096 1 94.88 366 THR A O 1
ATOM 2839 N N . LEU A 1 367 ? 29.203 0.867 0.165 1 94.31 367 LEU A N 1
ATOM 2840 C CA . LEU A 1 367 ? 28.109 1.693 -0.347 1 94.31 367 LEU A CA 1
ATOM 2841 C C . LEU A 1 367 ? 27.766 2.807 0.636 1 94.31 367 LEU A C 1
ATOM 2843 O O . LEU A 1 367 ? 27.516 3.943 0.23 1 94.31 367 LEU A O 1
ATOM 2847 N N . ARG A 1 368 ? 27.719 2.545 1.882 1 92 368 ARG A N 1
ATOM 2848 C CA . ARG A 1 368 ? 27.438 3.525 2.924 1 92 368 ARG A CA 1
ATOM 2849 C C . ARG A 1 368 ? 28.5 4.617 2.951 1 92 368 ARG A C 1
ATOM 2851 O O . ARG A 1 368 ? 28.172 5.793 3.139 1 92 368 ARG A O 1
ATOM 2858 N N . ASP A 1 369 ? 29.703 4.172 2.805 1 93.06 369 ASP A N 1
ATOM 2859 C CA . ASP A 1 369 ? 30.812 5.117 2.809 1 93.06 369 ASP A CA 1
ATOM 2860 C C . ASP A 1 369 ? 30.766 6.027 1.585 1 93.06 369 ASP A C 1
ATOM 2862 O O . ASP A 1 369 ? 31.188 7.18 1.646 1 93.06 369 ASP A O 1
ATOM 2866 N N . PHE A 1 370 ? 30.266 5.504 0.56 1 93.75 370 PHE A N 1
ATOM 2867 C CA . PHE A 1 370 ? 30.219 6.27 -0.682 1 93.75 370 PHE A CA 1
ATOM 2868 C C . PHE A 1 370 ? 29.062 7.27 -0.65 1 93.75 370 PHE A C 1
ATOM 2870 O O . PHE A 1 370 ? 29.25 8.445 -0.981 1 93.75 370 PHE A O 1
ATOM 2877 N N . SER A 1 371 ? 27.906 6.785 -0.32 1 88.75 371 SER A N 1
ATOM 2878 C CA . SER A 1 371 ? 26.672 7.559 -0.474 1 88.75 371 SER A CA 1
ATOM 2879 C C . SER A 1 371 ? 26.562 8.633 0.603 1 88.75 371 SER A C 1
ATOM 2881 O O . SER A 1 371 ? 26.875 8.391 1.769 1 88.75 371 SER A O 1
ATOM 2883 N N . ASP A 1 372 ? 26.141 9.852 0.24 1 82 372 ASP A N 1
ATOM 2884 C CA . ASP A 1 372 ? 25.922 10.961 1.166 1 82 372 ASP A CA 1
ATOM 2885 C C . ASP A 1 372 ? 24.438 11.164 1.457 1 82 372 ASP A C 1
ATOM 2887 O O . ASP A 1 372 ? 24.062 12.109 2.156 1 82 372 ASP A O 1
ATOM 2891 N N . GLU A 1 373 ? 23.719 10.312 0.868 1 75.69 373 GLU A N 1
ATOM 2892 C CA . GLU A 1 373 ? 22.281 10.477 1.026 1 75.69 373 GLU A CA 1
ATOM 2893 C C . GLU A 1 373 ? 21.781 9.758 2.277 1 75.69 373 GLU A C 1
ATOM 2895 O O . GLU A 1 373 ? 22.125 8.602 2.52 1 75.69 373 GLU A O 1
ATOM 2900 N N . PRO A 1 374 ? 21.031 10.555 3.006 1 69.75 374 PRO A N 1
ATOM 2901 C CA . PRO A 1 374 ? 20.484 9.93 4.215 1 69.75 374 PRO A CA 1
ATOM 2902 C C . PRO A 1 374 ? 19.469 8.836 3.908 1 69.75 374 PRO A C 1
ATOM 2904 O O . PRO A 1 374 ? 19.25 7.938 4.727 1 69.75 374 PRO A O 1
ATOM 2907 N N . ARG A 1 375 ? 18.828 9.047 2.719 1 77.06 375 ARG A N 1
ATOM 2908 C CA . ARG A 1 375 ? 17.812 8.07 2.355 1 77.06 375 ARG A CA 1
ATOM 2909 C C . ARG A 1 375 ? 18.141 7.398 1.026 1 77.06 375 ARG A C 1
ATOM 2911 O O . ARG A 1 375 ? 18.703 8.039 0.126 1 77.06 375 ARG A O 1
ATOM 2918 N N . LEU A 1 376 ? 17.734 6.125 1.014 1 84 376 LEU A N 1
ATOM 2919 C CA . LEU A 1 376 ? 17.922 5.367 -0.217 1 84 376 LEU A CA 1
ATOM 2920 C C . LEU A 1 376 ? 17.016 5.895 -1.327 1 84 376 LEU A C 1
ATOM 2922 O O . LEU A 1 376 ? 15.852 6.227 -1.083 1 84 376 LEU A O 1
ATOM 2926 N N . SER A 1 377 ? 17.547 6.047 -2.445 1 85.69 377 SER A N 1
ATOM 2927 C CA . SER A 1 377 ? 16.781 6.531 -3.588 1 85.69 377 SER A CA 1
ATOM 2928 C C . SER A 1 377 ? 16.016 5.395 -4.27 1 85.69 377 SER A C 1
ATOM 2930 O O . SER A 1 377 ? 15.039 5.633 -4.98 1 85.69 377 SER A O 1
ATOM 2932 N N . ASP A 1 378 ? 16.531 4.16 -4.148 1 92.31 378 ASP A N 1
ATOM 2933 C CA . ASP A 1 378 ? 15.906 2.984 -4.75 1 92.31 378 ASP A CA 1
ATOM 2934 C C . ASP A 1 378 ? 16.109 1.747 -3.879 1 92.31 378 ASP A C 1
ATOM 2936 O O . ASP A 1 378 ? 16.938 1.755 -2.967 1 92.31 378 ASP A O 1
ATOM 2940 N N . ASP A 1 379 ? 15.312 0.729 -4.195 1 95.56 379 ASP A N 1
ATOM 2941 C CA . ASP A 1 379 ? 15.531 -0.529 -3.486 1 95.56 379 ASP A CA 1
ATOM 2942 C C . ASP A 1 379 ? 16.906 -1.104 -3.801 1 95.56 379 ASP A C 1
ATOM 2944 O O . ASP A 1 379 ? 17.422 -0.919 -4.902 1 95.56 379 ASP A O 1
ATOM 2948 N N . MET A 1 380 ? 17.547 -1.762 -2.82 1 96.31 380 MET A N 1
ATOM 2949 C CA . MET A 1 380 ? 18.844 -2.398 -3.006 1 96.31 380 MET A CA 1
ATOM 2950 C C . MET A 1 380 ? 18.797 -3.861 -2.58 1 96.31 380 MET A C 1
ATOM 2952 O O . MET A 1 380 ? 18.516 -4.168 -1.42 1 96.31 380 MET A O 1
ATOM 2956 N N . THR A 1 381 ? 19.031 -4.719 -3.506 1 97.5 381 THR A N 1
ATOM 2957 C CA . THR A 1 381 ? 19.109 -6.148 -3.221 1 97.5 381 THR A CA 1
ATOM 2958 C C . THR A 1 381 ? 20.375 -6.754 -3.836 1 97.5 381 THR A C 1
ATOM 2960 O O . THR A 1 381 ? 20.734 -6.426 -4.969 1 97.5 381 THR A O 1
ATOM 2963 N N . ALA A 1 382 ? 21.047 -7.57 -3.082 1 98.31 382 ALA A N 1
ATOM 2964 C CA . ALA A 1 382 ? 22.188 -8.312 -3.592 1 98.31 382 ALA A CA 1
ATOM 2965 C C . ALA A 1 382 ? 22.234 -9.727 -3.02 1 98.31 382 ALA A C 1
ATOM 2967 O O . ALA A 1 382 ? 21.859 -9.945 -1.863 1 98.31 382 ALA A O 1
ATOM 2968 N N . LEU A 1 383 ? 22.562 -10.609 -3.84 1 98.5 383 LEU A N 1
ATOM 2969 C CA . LEU A 1 383 ? 22.734 -12.008 -3.455 1 98.5 383 LEU A CA 1
ATOM 2970 C C . LEU A 1 383 ? 24.109 -12.516 -3.875 1 98.5 383 LEU A C 1
ATOM 2972 O O . LEU A 1 383 ? 24.547 -12.281 -5.004 1 98.5 383 LEU A O 1
ATOM 2976 N N . VAL A 1 384 ? 24.828 -13.195 -2.92 1 98.25 384 VAL A N 1
ATOM 2977 C CA . VAL A 1 384 ? 26.156 -13.742 -3.189 1 98.25 384 VAL A CA 1
ATOM 2978 C C . VAL A 1 384 ? 26.141 -15.266 -3.023 1 98.25 384 VAL A C 1
ATOM 2980 O O . VAL A 1 384 ? 25.594 -15.773 -2.041 1 98.25 384 VAL A O 1
ATOM 2983 N N . LEU A 1 385 ? 26.609 -15.93 -4.012 1 97.88 385 LEU A N 1
ATOM 2984 C CA . LEU A 1 385 ? 26.859 -17.359 -3.977 1 97.88 385 LEU A CA 1
ATOM 2985 C C . LEU A 1 385 ? 28.344 -17.656 -4.066 1 97.88 385 LEU A C 1
ATOM 2987 O O . LEU A 1 385 ? 29.016 -17.219 -5.004 1 97.88 385 LEU A O 1
ATOM 2991 N N . LEU A 1 386 ? 28.875 -18.406 -3.035 1 96.94 386 LEU A N 1
ATOM 2992 C CA . LEU A 1 386 ? 30.297 -18.688 -2.961 1 96.94 386 LEU A CA 1
ATOM 2993 C C . LEU A 1 386 ? 30.547 -20.188 -2.83 1 96.94 386 LEU A C 1
ATOM 2995 O O . LEU A 1 386 ? 30 -20.844 -1.929 1 96.94 386 LEU A O 1
ATOM 2999 N N . ARG A 1 387 ? 31.266 -20.75 -3.762 1 96.62 387 ARG A N 1
ATOM 3000 C CA . ARG A 1 387 ? 31.688 -22.141 -3.588 1 96.62 387 ARG A CA 1
ATOM 3001 C C . ARG A 1 387 ? 32.875 -22.234 -2.617 1 96.62 387 ARG A C 1
ATOM 3003 O O . ARG A 1 387 ? 33.938 -21.672 -2.859 1 96.62 387 ARG A O 1
ATOM 3010 N N . GLN A 1 388 ? 32.625 -22.969 -1.594 1 92 388 GLN A N 1
ATOM 3011 C CA . GLN A 1 388 ? 33.625 -23.078 -0.537 1 92 388 GLN A CA 1
ATOM 3012 C C . GLN A 1 388 ? 34.844 -23.828 -1.021 1 92 388 GLN A C 1
ATOM 3014 O O . GLN A 1 388 ? 34.75 -24.703 -1.881 1 92 388 GLN A O 1
ATOM 3019 N N . ARG A 1 389 ? 36 -23.438 -0.398 1 80.69 389 ARG A N 1
ATOM 3020 C CA . ARG A 1 389 ? 37.281 -24.031 -0.749 1 80.69 389 ARG A CA 1
ATOM 3021 C C . ARG A 1 389 ? 37.438 -25.406 -0.102 1 80.69 389 ARG A C 1
ATOM 3023 O O . ARG A 1 389 ? 36.906 -25.656 0.982 1 80.69 389 ARG A O 1
ATOM 3030 N N . MET B 1 1 ? -1.521 61.719 36.875 1 46.81 1 MET B N 1
ATOM 3031 C CA . MET B 1 1 ? -2.289 60.5 37 1 46.81 1 MET B CA 1
ATOM 3032 C C . MET B 1 1 ? -2.848 60.094 35.625 1 46.81 1 MET B C 1
ATOM 3034 O O . MET B 1 1 ? -2.752 58.906 35.25 1 46.81 1 MET B O 1
ATOM 3038 N N . GLU B 1 2 ? -3.291 61.031 34.938 1 54.44 2 GLU B N 1
ATOM 3039 C CA . GLU B 1 2 ? -3.965 60.844 33.656 1 54.44 2 GLU B CA 1
ATOM 3040 C C . GLU B 1 2 ? -2.965 60.562 32.531 1 54.44 2 GLU B C 1
ATOM 3042 O O . GLU B 1 2 ? -3.213 59.719 31.672 1 54.44 2 GLU B O 1
ATOM 3047 N N . LEU B 1 3 ? -1.851 61.219 32.594 1 55.41 3 LEU B N 1
ATOM 3048 C CA . LEU B 1 3 ? -0.793 61.031 31.594 1 55.41 3 LEU B CA 1
ATOM 3049 C C . LEU B 1 3 ? -0.196 59.656 31.703 1 55.41 3 LEU B C 1
ATOM 3051 O O . LEU B 1 3 ? 0.111 59.031 30.672 1 55.41 3 LEU B O 1
ATOM 3055 N N . ASP B 1 4 ? -0.236 59.188 32.906 1 64.94 4 ASP B N 1
ATOM 3056 C CA . ASP B 1 4 ? 0.361 57.906 33.188 1 64.94 4 ASP B CA 1
ATOM 3057 C C . ASP B 1 4 ? -0.502 56.75 32.656 1 64.94 4 ASP B C 1
ATOM 3059 O O . ASP B 1 4 ? 0.019 55.781 32.094 1 64.94 4 ASP B O 1
ATOM 3063 N N . GLU B 1 5 ? -1.736 57.062 32.656 1 67.06 5 GLU B N 1
ATOM 3064 C CA . GLU B 1 5 ? -2.66 56.031 32.188 1 67.06 5 GLU B CA 1
ATOM 3065 C C . GLU B 1 5 ? -2.652 55.938 30.656 1 67.06 5 GLU B C 1
ATOM 3067 O O . GLU B 1 5 ? -2.752 54.844 30.094 1 67.06 5 GLU B O 1
ATOM 3072 N N . THR B 1 6 ? -2.479 57.125 30.078 1 71.62 6 THR B N 1
ATOM 3073 C CA . THR B 1 6 ? -2.432 57.156 28.609 1 71.62 6 THR B CA 1
ATOM 3074 C C . THR B 1 6 ? -1.176 56.469 28.094 1 71.62 6 THR B C 1
ATOM 3076 O O . THR B 1 6 ? -1.237 55.688 27.125 1 71.62 6 THR B O 1
ATOM 3079 N N . LEU B 1 7 ? -0.127 56.781 28.734 1 67.44 7 LEU B N 1
ATOM 3080 C CA . LEU B 1 7 ? 1.138 56.188 28.344 1 67.44 7 LEU B CA 1
ATOM 3081 C C . LEU B 1 7 ? 1.099 54.656 28.531 1 67.44 7 LEU B C 1
ATOM 3083 O O . LEU B 1 7 ? 1.613 53.906 27.688 1 67.44 7 LEU B O 1
ATOM 3087 N N . PHE B 1 8 ? 0.41 54.312 29.656 1 68 8 PHE B N 1
ATOM 3088 C CA . PHE B 1 8 ? 0.285 52.906 29.922 1 68 8 PHE B CA 1
ATOM 3089 C C . PHE B 1 8 ? -0.556 52.219 28.859 1 68 8 PHE B C 1
ATOM 3091 O O . PHE B 1 8 ? -0.193 51.125 28.359 1 68 8 PHE B O 1
ATOM 3098 N N . ALA B 1 9 ? -1.619 52.844 28.5 1 73.31 9 ALA B N 1
ATOM 3099 C CA . ALA B 1 9 ? -2.498 52.281 27.484 1 73.31 9 ALA B CA 1
ATOM 3100 C C . ALA B 1 9 ? -1.798 52.219 26.125 1 73.31 9 ALA B C 1
ATOM 3102 O O . ALA B 1 9 ? -1.954 51.25 25.391 1 73.31 9 ALA B O 1
ATOM 3103 N N . GLN B 1 10 ? -0.991 53.188 25.812 1 73.44 10 GLN B N 1
ATOM 3104 C CA . GLN B 1 10 ? -0.261 53.219 24.547 1 73.44 10 GLN B CA 1
ATOM 3105 C C . GLN B 1 10 ? 0.794 52.125 24.5 1 73.44 10 GLN B C 1
ATOM 3107 O O . GLN B 1 10 ? 0.986 51.5 23.469 1 73.44 10 GLN B O 1
ATOM 3112 N N . GLN B 1 11 ? 1.351 51.875 25.625 1 67.88 11 GLN B N 1
ATOM 3113 C CA . GLN B 1 11 ? 2.346 50.812 25.688 1 67.88 11 GLN B CA 1
ATOM 3114 C C . GLN B 1 11 ? 1.7 49.469 25.5 1 67.88 11 GLN B C 1
ATOM 3116 O O . GLN B 1 11 ? 2.273 48.594 24.844 1 67.88 11 GLN B O 1
ATOM 3121 N N . GLN B 1 12 ? 0.56 49.344 26.109 1 69.88 12 GLN B N 1
ATOM 3122 C CA . GLN B 1 12 ? -0.163 48.094 25.953 1 69.88 12 GLN B CA 1
ATOM 3123 C C . GLN B 1 12 ? -0.549 47.844 24.5 1 69.88 12 GLN B C 1
ATOM 3125 O O . GLN B 1 12 ? -0.476 46.719 24 1 69.88 12 GLN B O 1
ATOM 3130 N N . VAL B 1 13 ? -0.95 48.938 23.844 1 70.62 13 VAL B N 1
ATOM 3131 C CA . VAL B 1 13 ? -1.325 48.844 22.438 1 70.62 13 VAL B CA 1
ATOM 3132 C C . VAL B 1 13 ? -0.126 48.406 21.609 1 70.62 13 VAL B C 1
ATOM 3134 O O . VAL B 1 13 ? -0.255 47.531 20.734 1 70.62 13 VAL B O 1
ATOM 3137 N N . ILE B 1 14 ? 1.013 48.938 21.875 1 68.38 14 ILE B N 1
ATOM 3138 C CA . ILE B 1 14 ? 2.227 48.594 21.125 1 68.38 14 ILE B CA 1
ATOM 3139 C C . ILE B 1 14 ? 2.559 47.125 21.312 1 68.38 14 ILE B C 1
ATOM 3141 O O . ILE B 1 14 ? 2.881 46.438 20.359 1 68.38 14 ILE B O 1
ATOM 3145 N N . ARG B 1 15 ? 2.346 46.719 22.5 1 67.38 15 ARG B N 1
ATOM 3146 C CA . ARG B 1 15 ? 2.697 45.312 22.812 1 67.38 15 ARG B CA 1
ATOM 3147 C C . ARG B 1 15 ? 1.73 44.344 22.141 1 67.38 15 ARG B C 1
ATOM 3149 O O . ARG B 1 15 ? 2.145 43.312 21.641 1 67.38 15 ARG B O 1
ATOM 3156 N N . LEU B 1 16 ? 0.506 44.688 22.25 1 71.69 16 LEU B N 1
ATOM 3157 C CA . LEU B 1 16 ? -0.504 43.844 21.641 1 71.69 1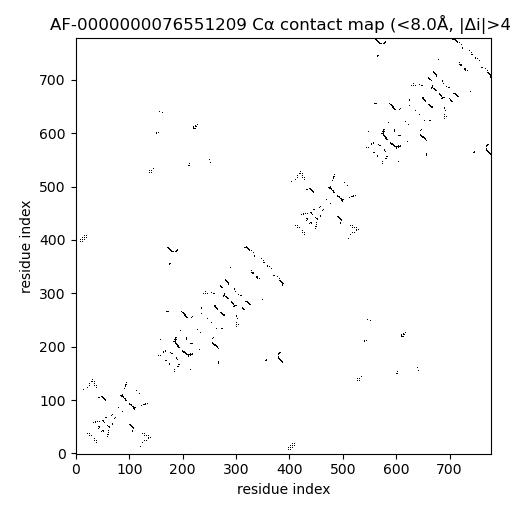6 LEU B CA 1
ATOM 3158 C C . LEU B 1 16 ? -0.327 43.781 20.125 1 71.69 16 LEU B C 1
ATOM 3160 O O . LEU B 1 16 ? -0.508 42.75 19.5 1 71.69 16 LEU B O 1
ATOM 3164 N N . HIS B 1 17 ? 0.111 44.906 19.578 1 71.38 17 HIS B N 1
ATOM 3165 C CA . HIS B 1 17 ? 0.417 44.938 18.156 1 71.38 17 HIS B CA 1
ATOM 3166 C C . HIS B 1 17 ? 1.61 44.031 17.828 1 71.38 17 HIS B C 1
ATOM 3168 O O . HIS B 1 17 ? 1.607 43.312 16.812 1 71.38 17 HIS B O 1
ATOM 3174 N N . ALA B 1 18 ? 2.531 44.094 18.703 1 69.06 18 ALA B N 1
ATOM 3175 C CA . ALA B 1 18 ? 3.713 43.25 18.516 1 69.06 18 ALA B CA 1
ATOM 3176 C C . ALA B 1 18 ? 3.35 41.781 18.562 1 69.06 18 ALA B C 1
ATOM 3178 O O . ALA B 1 18 ? 3.854 40.969 17.766 1 69.06 18 ALA B O 1
ATOM 3179 N N . LEU B 1 19 ? 2.486 41.5 19.453 1 71.75 19 LEU B N 1
ATOM 3180 C CA . LEU B 1 19 ? 2.061 40.094 19.578 1 71.75 19 LEU B CA 1
ATOM 3181 C C . LEU B 1 19 ? 1.276 39.656 18.344 1 71.75 19 LEU B C 1
ATOM 3183 O O . LEU B 1 19 ? 1.441 38.531 17.859 1 71.75 19 LEU B O 1
ATOM 3187 N N . LEU B 1 20 ? 0.48 40.5 17.891 1 70.88 20 LEU B N 1
ATOM 3188 C CA . LEU B 1 20 ? -0.295 40.188 16.703 1 70.88 20 LEU B CA 1
ATOM 3189 C C . LEU B 1 20 ? 0.618 40.031 15.492 1 70.88 20 LEU B C 1
ATOM 3191 O O . LEU B 1 20 ? 0.408 39.125 14.68 1 70.88 20 LEU B O 1
ATOM 3195 N N . GLU B 1 21 ? 1.61 40.906 15.43 1 71.88 21 GLU B N 1
ATOM 3196 C CA . GLU B 1 21 ? 2.58 40.812 14.344 1 71.88 21 GLU B CA 1
ATOM 3197 C C . GLU B 1 21 ? 3.387 39.5 14.461 1 71.88 21 GLU B C 1
ATOM 3199 O O . GLU B 1 21 ? 3.645 38.844 13.461 1 71.88 21 GLU B O 1
ATOM 3204 N N . ALA B 1 22 ? 3.725 39.25 15.648 1 73.94 22 ALA B N 1
ATOM 3205 C CA . ALA B 1 22 ? 4.449 38 15.906 1 73.94 22 ALA B CA 1
ATOM 3206 C C . ALA B 1 22 ? 3.617 36.781 15.492 1 73.94 22 ALA B C 1
ATOM 3208 O O . ALA B 1 22 ? 4.129 35.875 14.844 1 73.94 22 ALA B O 1
ATOM 3209 N N . SER B 1 23 ? 2.393 36.812 15.891 1 72.19 23 SER B N 1
ATOM 3210 C CA . SER B 1 23 ? 1.479 35.75 15.539 1 72.19 23 SER B CA 1
ATOM 3211 C C . SER B 1 23 ? 1.371 35.594 14.031 1 72.19 23 SER B C 1
ATOM 3213 O O . SER B 1 23 ? 1.433 34.469 13.516 1 72.19 23 SER B O 1
ATOM 3215 N N . ARG B 1 24 ? 1.345 36.656 13.398 1 68.94 24 ARG B N 1
ATOM 3216 C CA . ARG B 1 24 ? 1.261 36.656 11.938 1 68.94 24 ARG B CA 1
ATOM 3217 C C . ARG B 1 24 ? 2.518 36.031 11.328 1 68.94 24 ARG B C 1
ATOM 3219 O O . ARG B 1 24 ? 2.432 35.219 10.422 1 68.94 24 ARG B O 1
ATOM 3226 N N . LEU B 1 25 ? 3.621 36.469 11.805 1 72.81 25 LEU B N 1
ATOM 3227 C CA . LEU B 1 25 ? 4.895 36 11.266 1 72.81 25 LEU B CA 1
ATOM 3228 C C . LEU B 1 25 ? 5.086 34.5 11.531 1 72.81 25 LEU B C 1
ATOM 3230 O O . LEU B 1 25 ? 5.52 33.781 10.641 1 72.81 25 LEU B O 1
ATOM 3234 N N . ILE B 1 26 ? 4.672 34.094 12.664 1 77.56 26 ILE B N 1
ATOM 3235 C CA . ILE B 1 26 ? 4.871 32.719 13.102 1 77.56 26 ILE B CA 1
ATOM 3236 C C . ILE B 1 26 ? 3.947 31.797 12.312 1 77.56 26 ILE B C 1
ATOM 3238 O O . ILE B 1 26 ? 4.352 30.703 11.898 1 77.56 26 ILE B O 1
ATOM 3242 N N . HIS B 1 27 ? 2.814 32.281 11.984 1 71.81 27 HIS B N 1
ATOM 3243 C CA . HIS B 1 27 ? 1.839 31.406 11.336 1 71.81 27 HIS B CA 1
ATOM 3244 C C . HIS B 1 27 ? 1.886 31.547 9.82 1 71.81 27 HIS B C 1
ATOM 3246 O O . HIS B 1 27 ? 1.236 30.797 9.102 1 71.81 27 HIS B O 1
ATOM 3252 N N . SER B 1 28 ? 2.766 32.438 9.344 1 68.81 28 SER B N 1
ATOM 3253 C CA . SER B 1 28 ? 2.889 32.656 7.906 1 68.81 28 SER B CA 1
ATOM 3254 C C . SER B 1 28 ? 3.793 31.594 7.281 1 68.81 28 SER B C 1
ATOM 3256 O O . SER B 1 28 ? 3.787 31.406 6.062 1 68.81 28 SER B O 1
ATOM 3258 N N . THR B 1 29 ? 4.598 30.969 8.07 1 68.12 29 THR B N 1
ATOM 3259 C CA . THR B 1 29 ? 5.508 29.969 7.539 1 68.12 29 THR B CA 1
ATOM 3260 C C . THR B 1 29 ? 5.059 28.562 7.945 1 68.12 29 THR B C 1
ATOM 3262 O O . THR B 1 29 ? 4.465 28.375 9.008 1 68.12 29 THR B O 1
ATOM 3265 N N . ILE B 1 30 ? 5.363 27.688 6.938 1 69.44 30 ILE B N 1
ATOM 3266 C CA . ILE B 1 30 ? 4.961 26.312 7.215 1 69.44 30 ILE B CA 1
ATOM 3267 C C . ILE B 1 30 ? 6.199 25.453 7.453 1 69.44 30 ILE B C 1
ATOM 3269 O O . ILE B 1 30 ? 6.086 24.25 7.703 1 69.44 30 ILE B O 1
ATOM 3273 N N . GLU B 1 31 ? 7.34 26.016 7.367 1 78.56 31 GLU B N 1
ATOM 3274 C CA . GLU B 1 31 ? 8.57 25.266 7.605 1 78.56 31 GLU B CA 1
ATOM 3275 C C . GLU B 1 31 ? 8.984 25.344 9.07 1 78.56 31 GLU B C 1
ATOM 3277 O O . GLU B 1 31 ? 9.133 26.438 9.625 1 78.56 31 GLU B O 1
ATOM 3282 N N . LEU B 1 32 ? 9.133 24.234 9.602 1 85.5 32 LEU B N 1
ATOM 3283 C CA . LEU B 1 32 ? 9.43 24.141 11.023 1 85.5 32 LEU B CA 1
ATOM 3284 C C . LEU B 1 32 ? 10.656 24.969 11.391 1 85.5 32 LEU B C 1
ATOM 3286 O O . LEU B 1 32 ? 10.617 25.75 12.344 1 85.5 32 LEU B O 1
ATOM 3290 N N . ASP B 1 33 ? 11.719 24.828 10.602 1 89.44 33 ASP B N 1
ATOM 3291 C CA . ASP B 1 33 ? 12.953 25.547 10.898 1 89.44 33 ASP B CA 1
ATOM 3292 C C . ASP B 1 33 ? 12.719 27.062 10.914 1 89.44 33 ASP B C 1
ATOM 3294 O O . ASP B 1 33 ? 13.234 27.766 11.781 1 89.44 33 ASP B O 1
ATOM 3298 N N . LYS B 1 34 ? 11.891 27.531 10.031 1 86.75 34 LYS B N 1
ATOM 3299 C CA . LYS B 1 34 ? 11.625 28.953 9.938 1 86.75 34 LYS B CA 1
ATOM 3300 C C . LYS B 1 34 ? 10.766 29.438 11.109 1 86.75 34 LYS B C 1
ATOM 3302 O O . LYS B 1 34 ? 10.969 30.531 11.625 1 86.75 34 LYS B O 1
ATOM 3307 N N . VAL B 1 35 ? 9.812 28.641 11.461 1 87.88 35 VAL B N 1
ATOM 3308 C CA . VAL B 1 35 ? 8.984 28.969 12.609 1 87.88 35 VAL B CA 1
ATOM 3309 C C . VAL B 1 35 ? 9.859 29.109 13.852 1 87.88 35 VAL B C 1
ATOM 3311 O O . VAL B 1 35 ? 9.766 30.125 14.562 1 87.88 35 VAL B O 1
ATOM 3314 N N . LEU B 1 36 ? 10.734 28.156 14.039 1 91.94 36 LEU B N 1
ATOM 3315 C CA . LEU B 1 36 ? 11.578 28.125 15.234 1 91.94 36 LEU B CA 1
ATOM 3316 C C . LEU B 1 36 ? 12.484 29.359 15.273 1 91.94 36 LEU B C 1
ATOM 3318 O O . LEU B 1 36 ? 12.555 30.047 16.297 1 91.94 36 LEU B O 1
ATOM 3322 N N . VAL B 1 37 ? 13.07 29.641 14.211 1 92.44 37 VAL B N 1
ATOM 3323 C CA . VAL B 1 37 ? 14.008 30.75 14.148 1 92.44 37 VAL B CA 1
ATOM 3324 C C . VAL B 1 37 ? 13.25 32.062 14.328 1 92.44 37 VAL B C 1
ATOM 3326 O O . VAL B 1 37 ? 13.719 32.969 15.031 1 92.44 37 VAL B O 1
ATOM 3329 N N . THR B 1 38 ? 12.078 32.188 13.703 1 89.56 38 THR B N 1
ATOM 3330 C CA . THR B 1 38 ? 11.281 33.406 13.797 1 89.56 38 THR B CA 1
ATOM 3331 C C . THR B 1 38 ? 10.875 33.688 15.242 1 89.56 38 THR B C 1
ATOM 3333 O O . THR B 1 38 ? 10.969 34.812 15.719 1 89.56 38 THR B O 1
ATOM 3336 N N . VAL B 1 39 ? 10.453 32.688 15.938 1 91.12 39 VAL B N 1
ATOM 3337 C CA . VAL B 1 39 ? 10.047 32.844 17.328 1 91.12 39 VAL B CA 1
ATOM 3338 C C . VAL B 1 39 ? 11.227 33.312 18.172 1 91.12 39 VAL B C 1
ATOM 3340 O O . VAL B 1 39 ? 11.109 34.281 18.953 1 91.12 39 VAL B O 1
ATOM 3343 N N . LEU B 1 40 ? 12.352 32.688 17.984 1 93.88 40 LEU B N 1
ATOM 3344 C CA . LEU B 1 40 ? 13.539 33.031 18.781 1 93.88 40 LEU B CA 1
ATOM 3345 C C . LEU B 1 40 ? 14 34.438 18.5 1 93.88 40 LEU B C 1
ATOM 3347 O O . LEU B 1 40 ? 14.375 35.188 19.422 1 93.88 40 LEU B O 1
ATOM 3351 N N . LYS B 1 41 ? 13.906 34.844 17.266 1 92.12 41 LYS B N 1
ATOM 3352 C CA . LYS B 1 41 ? 14.266 36.219 16.906 1 92.12 41 LYS B CA 1
ATOM 3353 C C . LYS B 1 41 ? 13.344 37.219 17.578 1 92.12 41 LYS B C 1
ATOM 3355 O O . LYS B 1 41 ? 13.797 38.25 18.047 1 92.12 41 LYS B O 1
ATOM 3360 N N . ILE B 1 42 ? 12.102 36.906 17.594 1 88.31 42 ILE B N 1
ATOM 3361 C CA . ILE B 1 42 ? 11.125 37.781 18.203 1 88.31 42 ILE B CA 1
ATOM 3362 C C . ILE B 1 42 ? 11.414 37.906 19.703 1 88.31 42 ILE B C 1
ATOM 3364 O O . ILE B 1 42 ? 11.375 39 20.25 1 88.31 42 ILE B O 1
ATOM 3368 N N . VAL B 1 43 ? 11.734 36.875 20.375 1 89.81 43 VAL B N 1
ATOM 3369 C CA . VAL B 1 43 ? 12.023 36.875 21.812 1 89.81 43 VAL B CA 1
ATOM 3370 C C . VAL B 1 43 ? 13.234 37.75 22.094 1 89.81 43 VAL B C 1
ATOM 3372 O O . VAL B 1 43 ? 13.172 38.625 22.969 1 89.81 43 VAL B O 1
ATOM 3375 N N . VAL B 1 44 ? 14.266 37.562 21.359 1 91.06 44 VAL B N 1
ATOM 3376 C CA . VAL B 1 44 ? 15.508 38.281 21.609 1 91.06 44 VAL B CA 1
ATOM 3377 C C . VAL B 1 44 ? 15.32 39.781 21.297 1 91.06 44 VAL B C 1
ATOM 3379 O O . VAL B 1 44 ? 15.758 40.625 22.078 1 91.06 44 VAL B O 1
ATOM 3382 N N . ARG B 1 45 ? 14.664 40.062 20.281 1 86.81 45 ARG B N 1
ATOM 3383 C CA . ARG B 1 45 ? 14.516 41.438 19.844 1 86.81 45 ARG B CA 1
ATOM 3384 C C . ARG B 1 45 ? 13.523 42.188 20.719 1 86.81 45 ARG B C 1
ATOM 3386 O O . ARG B 1 45 ? 13.797 43.312 21.156 1 86.81 45 ARG B O 1
ATOM 3393 N N . GLU B 1 46 ? 12.43 41.594 21 1 82 46 GLU B N 1
ATOM 3394 C CA . GLU B 1 46 ? 11.359 42.281 21.719 1 82 46 GLU B CA 1
ATOM 3395 C C . GLU B 1 46 ? 11.664 42.375 23.203 1 82 46 GLU B C 1
ATOM 3397 O O . GLU B 1 46 ? 11.227 43.312 23.875 1 82 46 GLU B O 1
ATOM 3402 N N . LEU B 1 47 ? 12.477 41.469 23.719 1 83.06 47 LEU B N 1
ATOM 3403 C CA . LEU B 1 47 ? 12.75 41.5 25.156 1 83.06 47 LEU B CA 1
ATOM 3404 C C . LEU B 1 47 ? 14.188 41.938 25.422 1 83.06 47 LEU B C 1
ATOM 3406 O O . LEU B 1 47 ? 14.617 41.969 26.578 1 83.06 47 LEU B O 1
ATOM 3410 N N . GLU B 1 48 ? 14.883 42.219 24.375 1 85.19 48 GLU B N 1
ATOM 3411 C CA . GLU B 1 48 ? 16.297 42.531 24.516 1 85.19 48 GLU B CA 1
ATOM 3412 C C . GLU B 1 48 ? 17.031 41.469 25.297 1 85.19 48 GLU B C 1
ATOM 3414 O O . GLU B 1 48 ? 17.781 41.75 26.234 1 85.19 48 GLU B O 1
ATOM 3419 N N . ALA B 1 49 ? 16.688 40.281 25.047 1 89.25 49 ALA B N 1
ATOM 3420 C CA . ALA B 1 49 ? 17.344 39.125 25.672 1 89.25 49 ALA B CA 1
ATOM 3421 C C . ALA B 1 49 ? 18.719 38.875 25.047 1 89.25 49 ALA B C 1
ATOM 3423 O O . ALA B 1 49 ? 18.984 39.312 23.922 1 89.25 49 ALA B O 1
ATOM 3424 N N . THR B 1 50 ? 19.547 38.188 25.797 1 90.31 50 THR B N 1
ATOM 3425 C CA . THR B 1 50 ? 20.875 37.844 25.297 1 90.31 50 THR B CA 1
ATOM 3426 C C . THR B 1 50 ? 20.797 36.656 24.344 1 90.31 50 THR B C 1
ATOM 3428 O O . THR B 1 50 ? 21.578 36.562 23.391 1 90.31 50 THR B O 1
ATOM 3431 N N . GLY B 1 51 ? 19.938 35.844 24.656 1 93 51 GLY B N 1
ATOM 3432 C CA . GLY B 1 51 ? 19.766 34.656 23.844 1 93 51 GLY B CA 1
ATOM 3433 C C . GLY B 1 51 ? 18.469 33.938 24.125 1 93 51 GLY B C 1
ATOM 3434 O O . GLY B 1 51 ? 17.766 34.219 25.078 1 93 51 GLY B O 1
ATOM 3435 N N . ALA B 1 52 ? 18.125 33.062 23.25 1 94.12 52 ALA B N 1
ATOM 3436 C CA . ALA B 1 52 ? 16.922 32.219 23.391 1 94.12 52 ALA B CA 1
ATOM 3437 C C . ALA B 1 52 ? 17.078 30.891 22.656 1 94.12 52 ALA B C 1
ATOM 3439 O O . ALA B 1 52 ? 17.812 30.812 21.672 1 94.12 52 ALA B O 1
ATOM 3440 N N . PHE B 1 53 ? 16.469 29.859 23.156 1 93.12 53 PHE B N 1
ATOM 3441 C CA . PHE B 1 53 ? 16.516 28.547 22.5 1 93.12 53 PHE B CA 1
ATOM 3442 C C . PHE B 1 53 ? 15.312 27.703 22.906 1 93.12 53 PHE B C 1
ATOM 3444 O O . PHE B 1 53 ? 14.578 28.062 23.828 1 93.12 53 PHE B O 1
ATOM 3451 N N . PHE B 1 54 ? 15.07 26.672 22.156 1 92.31 54 PHE B N 1
ATOM 3452 C CA . PHE B 1 54 ? 14.102 25.656 22.531 1 92.31 54 PHE B CA 1
ATOM 3453 C C . PHE B 1 54 ? 14.797 24.438 23.109 1 92.31 54 PHE B C 1
ATOM 3455 O O . PHE B 1 54 ? 15.875 24.047 22.641 1 92.31 54 PHE B O 1
ATOM 3462 N N . THR B 1 55 ? 14.211 23.781 23.984 1 89 55 THR B N 1
ATOM 3463 C CA . THR B 1 55 ? 14.883 22.688 24.688 1 89 55 THR B CA 1
ATOM 3464 C C . THR B 1 55 ? 14.891 21.422 23.828 1 89 55 THR B C 1
ATOM 3466 O O . THR B 1 55 ? 15.758 20.562 24 1 89 55 THR B O 1
ATOM 3469 N N . THR B 1 56 ? 13.953 21.234 22.953 1 88.69 56 THR B N 1
ATOM 3470 C CA . THR B 1 56 ? 13.828 19.969 22.234 1 88.69 56 THR B CA 1
ATOM 3471 C C . THR B 1 56 ? 14.25 20.125 20.781 1 88.69 56 THR B C 1
ATOM 3473 O O . THR B 1 56 ? 14.156 19.188 19.984 1 88.69 56 THR B O 1
ATOM 3476 N N . PHE B 1 57 ? 14.617 21.297 20.391 1 89.69 57 PHE B N 1
ATOM 3477 C CA . PHE B 1 57 ? 15.047 21.562 19.031 1 89.69 57 PHE B CA 1
ATOM 3478 C C . PHE B 1 57 ? 16.469 22.125 19 1 89.69 57 PHE B C 1
ATOM 3480 O O . PHE B 1 57 ? 16.891 22.797 19.938 1 89.69 57 PHE B O 1
ATOM 3487 N N . PRO B 1 58 ? 17.203 21.828 17.984 1 87.56 58 PRO B N 1
ATOM 3488 C CA . PRO B 1 58 ? 18.578 22.312 17.922 1 87.56 58 PRO B CA 1
ATOM 3489 C C . PRO B 1 58 ? 18.672 23.781 17.5 1 87.56 58 PRO B C 1
ATOM 3491 O O . PRO B 1 58 ? 19.766 24.25 17.141 1 87.56 58 PRO B O 1
ATOM 3494 N N . HIS B 1 59 ? 17.688 24.547 17.547 1 90.06 59 HIS B N 1
ATOM 3495 C CA . HIS B 1 59 ? 17.656 25.938 17.094 1 90.06 59 HIS B CA 1
ATOM 3496 C C . HIS B 1 59 ? 17.891 26.906 18.25 1 90.06 59 HIS B C 1
ATOM 3498 O O . HIS B 1 59 ? 17.375 26.703 19.359 1 90.06 59 HIS B O 1
ATOM 3504 N N . PHE B 1 60 ? 18.672 27.906 18.047 1 91.19 60 PHE B N 1
ATOM 3505 C CA . PHE B 1 60 ? 18.922 28.969 19.016 1 91.19 60 PHE B CA 1
ATOM 3506 C C . PHE B 1 60 ? 19.188 30.281 18.312 1 91.19 60 PHE B C 1
ATOM 3508 O O . PHE B 1 60 ? 19.391 30.328 17.094 1 91.19 60 PHE B O 1
ATOM 3515 N N . TYR B 1 61 ? 19.047 31.297 19 1 93.88 61 TYR B N 1
ATOM 3516 C CA . TYR B 1 61 ? 19.344 32.625 18.516 1 93.88 61 TYR B CA 1
ATOM 3517 C C . TYR B 1 61 ? 20.031 33.469 19.594 1 93.88 61 TYR B C 1
ATOM 3519 O O . TYR B 1 61 ? 19.625 33.469 20.75 1 93.88 61 TYR B O 1
ATOM 3527 N N . GLY B 1 62 ? 21.078 34.156 19.281 1 93 62 GLY B N 1
ATOM 3528 C CA . GLY B 1 62 ? 21.828 34.938 20.25 1 93 62 GLY B CA 1
ATOM 3529 C C . GLY B 1 62 ? 22.891 34.125 20.969 1 93 62 GLY B C 1
ATOM 3530 O O . GLY B 1 62 ? 23.438 33.188 20.422 1 93 62 GLY B O 1
ATOM 3531 N N . GLU B 1 63 ? 23.219 34.562 22.141 1 89.19 63 GLU B N 1
ATOM 3532 C CA . GLU B 1 63 ? 24.234 33.906 22.922 1 89.19 63 GLU B CA 1
ATOM 3533 C C . GLU B 1 63 ? 23.625 32.812 23.828 1 89.19 63 GLU B C 1
ATOM 3535 O O . GLU B 1 63 ? 22.844 33.125 24.734 1 89.19 63 GLU B O 1
ATOM 3540 N N . VAL B 1 64 ? 23.922 31.625 23.5 1 88.06 64 VAL B N 1
ATOM 3541 C CA . VAL B 1 64 ? 23.422 30.5 24.297 1 88.06 64 VAL B CA 1
ATOM 3542 C C . VAL B 1 64 ? 24.578 29.594 24.688 1 88.06 64 VAL B C 1
ATOM 3544 O O . VAL B 1 64 ? 25.625 29.578 24.016 1 88.06 64 VAL B O 1
ATOM 3547 N N . PRO B 1 65 ? 24.359 28.859 25.75 1 82.19 65 PRO B N 1
ATOM 3548 C CA . PRO B 1 65 ? 25.406 27.906 26.109 1 82.19 65 PRO B CA 1
ATOM 3549 C C . PRO B 1 65 ? 25.594 26.797 25.078 1 82.19 65 PRO B C 1
ATOM 3551 O O . PRO B 1 65 ? 24.641 26.438 24.391 1 82.19 65 PRO B O 1
ATOM 3554 N N . ALA B 1 66 ? 26.75 26.328 24.859 1 79.44 66 ALA B N 1
ATOM 3555 C CA . ALA B 1 66 ? 27.094 25.297 23.875 1 79.44 66 ALA B CA 1
ATOM 3556 C C . ALA B 1 66 ? 26.297 24.016 24.109 1 79.44 66 ALA B C 1
ATOM 3558 O O . ALA B 1 66 ? 25.938 23.328 23.141 1 79.44 66 ALA B O 1
ATOM 3559 N N . ASP B 1 67 ? 25.984 23.812 25.391 1 78.69 67 ASP B N 1
ATOM 3560 C CA . ASP B 1 67 ? 25.297 22.562 25.719 1 78.69 67 ASP B CA 1
ATOM 3561 C C . ASP B 1 67 ? 23.828 22.812 26 1 78.69 67 ASP B C 1
ATOM 3563 O O . ASP B 1 67 ? 23.219 22.125 26.844 1 78.69 67 ASP B O 1
ATOM 3567 N N . PHE B 1 68 ? 23.25 23.781 25.328 1 75.19 68 PHE B N 1
ATOM 3568 C CA . PHE B 1 68 ? 21.891 24.172 25.656 1 75.19 68 PHE B CA 1
ATOM 3569 C C . PHE B 1 68 ? 20.922 23.031 25.344 1 75.19 68 PHE B C 1
ATOM 3571 O O . PHE B 1 68 ? 19.812 22.984 25.906 1 75.19 68 PHE B O 1
ATOM 3578 N N . ASN B 1 69 ? 21.328 22.031 24.5 1 71.62 69 ASN B N 1
ATOM 3579 C CA . ASN B 1 69 ? 20.469 20.922 24.141 1 71.62 69 ASN B CA 1
ATOM 3580 C C . ASN B 1 69 ? 20.656 19.734 25.094 1 71.62 69 ASN B C 1
ATOM 3582 O O . ASN B 1 69 ? 20.016 18.703 24.922 1 71.62 69 ASN B O 1
ATOM 3586 N N . ASP B 1 70 ? 21.547 19.891 25.969 1 70.12 70 ASP B N 1
ATOM 3587 C CA . ASP B 1 70 ? 21.781 18.844 26.969 1 70.12 70 ASP B CA 1
ATOM 3588 C C . ASP B 1 70 ? 20.625 18.75 27.953 1 70.12 70 ASP B C 1
ATOM 3590 O O . ASP B 1 70 ? 20.219 19.766 28.547 1 70.12 70 ASP B O 1
ATOM 3594 N N . PRO B 1 71 ? 19.969 17.594 28.016 1 65.06 71 PRO B N 1
ATOM 3595 C CA . PRO B 1 71 ? 18.828 17.438 28.906 1 65.06 71 PRO B CA 1
ATOM 3596 C C . PRO B 1 71 ? 19.141 17.875 30.344 1 65.06 71 PRO B C 1
ATOM 3598 O O . PRO B 1 71 ? 18.234 18.281 31.078 1 65.06 71 PRO B O 1
ATOM 3601 N N . LYS B 1 72 ? 20.422 17.781 30.859 1 57.59 72 LYS B N 1
ATOM 3602 C CA . LYS B 1 72 ? 20.828 18.141 32.219 1 57.59 72 LYS B CA 1
ATOM 3603 C C . LYS B 1 72 ? 20.703 19.641 32.469 1 57.59 72 LYS B C 1
ATOM 3605 O O . LYS B 1 72 ? 20.469 20.094 33.594 1 57.59 72 LYS B O 1
ATOM 3610 N N . ILE B 1 73 ? 21.078 20.344 31.516 1 54.31 73 ILE B N 1
ATOM 3611 C CA . ILE B 1 73 ? 20.984 21.797 31.641 1 54.31 73 ILE B CA 1
ATOM 3612 C C . ILE B 1 73 ? 19.516 22.203 31.781 1 54.31 73 ILE B C 1
ATOM 3614 O O . ILE B 1 73 ? 19.188 23.172 32.438 1 54.31 73 ILE B O 1
ATOM 3618 N N . ARG B 1 74 ? 18.578 21.328 31.234 1 54.19 74 ARG B N 1
ATOM 3619 C CA . ARG B 1 74 ? 17.125 21.484 31.328 1 54.19 74 ARG B CA 1
ATOM 3620 C C . ARG B 1 74 ? 16.672 21.594 32.781 1 54.19 74 ARG B C 1
ATOM 3622 O O . ARG B 1 74 ? 15.805 22.406 33.125 1 54.19 74 ARG B O 1
ATOM 3629 N N . GLU B 1 75 ? 17.141 20.734 33.5 1 53.19 75 GLU B N 1
ATOM 3630 C CA . GLU B 1 75 ? 16.734 20.578 34.906 1 53.19 75 GLU B CA 1
ATOM 3631 C C . GLU B 1 75 ? 17.422 21.625 35.781 1 53.19 75 GLU B C 1
ATOM 3633 O O . GLU B 1 75 ? 16.844 22.094 36.781 1 53.19 75 GLU B O 1
ATOM 3638 N N . ALA B 1 76 ? 18.625 21.906 35.594 1 47.25 76 ALA B N 1
ATOM 3639 C CA . ALA B 1 76 ? 19.438 22.641 36.562 1 47.25 76 ALA B CA 1
ATOM 3640 C C . ALA B 1 76 ? 18.969 24.094 36.688 1 47.25 76 ALA B C 1
ATOM 3642 O O . ALA B 1 76 ? 19 24.672 37.75 1 47.25 76 ALA B O 1
ATOM 3643 N N . ASN B 1 77 ? 18.766 24.844 35.594 1 47.56 77 ASN B N 1
ATOM 3644 C CA . ASN B 1 77 ? 18.797 26.297 35.75 1 47.56 77 ASN B CA 1
ATOM 3645 C C . ASN B 1 77 ? 17.453 26.844 36.25 1 47.56 77 ASN B C 1
ATOM 3647 O O . ASN B 1 77 ? 17.125 28 36 1 47.56 77 ASN B O 1
ATOM 3651 N N . ASP B 1 78 ? 16.562 26.047 36.719 1 44 78 ASP B N 1
ATOM 3652 C CA . ASP B 1 78 ? 15.57 26.766 37.5 1 44 78 ASP B CA 1
ATOM 3653 C C . ASP B 1 78 ? 16.25 27.656 38.531 1 44 78 ASP B C 1
ATOM 3655 O O . ASP B 1 78 ? 15.578 28.359 39.312 1 44 78 ASP B O 1
ATOM 3659 N N . ALA B 1 79 ? 17.312 27.172 39.344 1 38.94 79 ALA B N 1
ATOM 3660 C CA . ALA B 1 79 ? 17.875 27.781 40.562 1 38.94 79 ALA B CA 1
ATOM 3661 C C . ALA B 1 79 ? 18.312 29.219 40.281 1 38.94 79 ALA B C 1
ATOM 3663 O O . ALA B 1 79 ? 19.062 29.484 39.344 1 38.94 79 ALA B O 1
ATOM 3664 N N . THR B 1 80 ? 17.547 30.25 40.719 1 39.59 80 THR B N 1
ATOM 3665 C CA . THR B 1 80 ? 17.859 31.594 41.156 1 39.59 80 THR B CA 1
ATOM 3666 C C . THR B 1 80 ? 19.297 31.672 41.688 1 39.59 80 THR B C 1
ATOM 3668 O O . THR B 1 80 ? 19.625 32.562 42.469 1 39.59 80 THR B O 1
ATOM 3671 N N . GLY B 1 81 ? 20.062 30.688 41.75 1 36.78 81 GLY B N 1
ATOM 3672 C CA . GLY B 1 81 ? 21.219 31.062 42.562 1 36.78 81 GLY B CA 1
ATOM 3673 C C . GLY B 1 81 ? 21.797 32.406 42.156 1 36.78 81 GLY B C 1
ATOM 3674 O O . GLY B 1 81 ? 21.531 32.906 41.062 1 36.78 81 GLY B O 1
ATOM 3675 N N . ASP B 1 82 ? 22.359 33.156 43.188 1 39.69 82 ASP B N 1
ATOM 3676 C CA . ASP B 1 82 ? 22.953 34.469 43.469 1 39.69 82 ASP B CA 1
ATOM 3677 C C . ASP B 1 82 ? 23.75 34.969 42.281 1 39.69 82 ASP B C 1
ATOM 3679 O O . ASP B 1 82 ? 23.719 36.156 41.969 1 39.69 82 ASP B O 1
ATOM 3683 N N . SER B 1 83 ? 25 34.344 41.969 1 43.97 83 SER B N 1
ATOM 3684 C CA . SER B 1 83 ? 26.109 34.969 41.25 1 43.97 83 SER B CA 1
ATOM 3685 C C . SER B 1 83 ? 25.828 35.094 39.781 1 43.97 83 SER B C 1
ATOM 3687 O O . SER B 1 83 ? 26.734 35.375 38.969 1 43.97 83 SER B O 1
ATOM 3689 N N . ALA B 1 84 ? 24.812 34.5 39.031 1 51.19 84 ALA B N 1
ATOM 3690 C CA . ALA B 1 84 ? 24.859 34.125 37.625 1 51.19 84 ALA B CA 1
ATOM 3691 C C . ALA B 1 84 ? 24.438 35.281 36.75 1 51.19 84 ALA B C 1
ATOM 3693 O O . ALA B 1 84 ? 23.516 36.031 37.094 1 51.19 84 ALA B O 1
ATOM 3694 N N . LYS B 1 85 ? 25.344 35.812 35.844 1 62.53 85 LYS B N 1
ATOM 3695 C CA . LYS B 1 85 ? 25.406 36.875 34.844 1 62.53 85 LYS B CA 1
ATOM 3696 C C . LYS B 1 85 ? 24.141 36.938 34 1 62.53 85 LYS B C 1
ATOM 3698 O O . LYS B 1 85 ? 23.828 37.938 33.406 1 62.53 85 LYS B O 1
ATOM 3703 N N . ASN B 1 86 ? 23.406 35.812 33.969 1 75.81 86 ASN B N 1
ATOM 3704 C CA . ASN B 1 86 ? 22.219 35.844 33.125 1 75.81 86 ASN B CA 1
ATOM 3705 C C . ASN B 1 86 ? 21.016 35.188 33.812 1 75.81 86 ASN B C 1
ATOM 3707 O O . ASN B 1 86 ? 21.188 34.406 34.75 1 75.81 86 ASN B O 1
ATOM 3711 N N . ARG B 1 87 ? 19.906 35.688 33.719 1 82.19 87 ARG B N 1
ATOM 3712 C CA . ARG B 1 87 ? 18.641 35.125 34.188 1 82.19 87 ARG B CA 1
ATOM 3713 C C . ARG B 1 87 ? 17.922 34.375 33.094 1 82.19 87 ARG B C 1
ATOM 3715 O O . ARG B 1 87 ? 17.812 34.875 31.953 1 82.19 87 ARG B O 1
ATOM 3722 N N . TRP B 1 88 ? 17.547 33.094 33.469 1 86.75 88 TRP B N 1
ATOM 3723 C CA . TRP B 1 88 ? 16.812 32.281 32.5 1 86.75 88 TRP B CA 1
ATOM 3724 C C . TRP B 1 88 ? 15.328 32.281 32.812 1 86.75 88 TRP B C 1
ATOM 3726 O O . TRP B 1 88 ? 14.922 32.125 33.969 1 86.75 88 TRP B O 1
ATOM 3736 N N . VAL B 1 89 ? 14.539 32.562 31.859 1 88.88 89 VAL B N 1
ATOM 3737 C CA . VAL B 1 89 ? 13.086 32.438 31.953 1 88.88 89 VAL B CA 1
ATOM 3738 C C . VAL B 1 89 ? 12.586 31.344 31.016 1 88.88 89 VAL B C 1
ATOM 3740 O O . VAL B 1 89 ? 12.992 31.281 29.859 1 88.88 89 VAL B O 1
ATOM 3743 N N . ARG B 1 90 ? 11.711 30.531 31.578 1 90.38 90 ARG B N 1
ATOM 3744 C CA . ARG B 1 90 ? 11.273 29.344 30.828 1 90.38 90 ARG B CA 1
ATOM 3745 C C . ARG B 1 90 ? 9.758 29.359 30.641 1 90.38 90 ARG B C 1
ATOM 3747 O O . ARG B 1 90 ? 9.016 29.672 31.578 1 90.38 90 ARG B O 1
ATOM 3754 N N . PHE B 1 91 ? 9.352 29.031 29.453 1 90.62 91 PHE B N 1
ATOM 3755 C CA . PHE B 1 91 ? 7.938 28.922 29.125 1 90.62 91 PHE B CA 1
ATOM 3756 C C . PHE B 1 91 ? 7.641 27.609 28.422 1 90.62 91 PHE B C 1
ATOM 3758 O O . PHE B 1 91 ? 8.227 27.297 27.375 1 90.62 91 PHE B O 1
ATOM 3765 N N . PRO B 1 92 ? 6.719 26.812 28.859 1 91.38 92 PRO B N 1
ATOM 3766 C CA . PRO B 1 92 ? 6.402 25.5 28.266 1 91.38 92 PRO B CA 1
ATOM 3767 C C . PRO B 1 92 ? 5.609 25.641 26.969 1 91.38 92 PRO B C 1
ATOM 3769 O O . PRO B 1 92 ? 4.77 26.531 26.828 1 91.38 92 PRO B O 1
ATOM 3772 N N . LEU B 1 93 ? 5.961 24.859 26.031 1 91.25 93 LEU B N 1
ATOM 3773 C CA . LEU B 1 93 ? 5.18 24.672 24.812 1 91.25 93 LEU B CA 1
ATOM 3774 C C . LEU B 1 93 ? 4.387 23.375 24.875 1 91.25 93 LEU B C 1
ATOM 3776 O O . LEU B 1 93 ? 4.969 22.281 25 1 91.25 93 LEU B O 1
ATOM 3780 N N . SER B 1 94 ? 3.082 23.516 24.875 1 87.25 94 SER B N 1
ATOM 3781 C CA . SER B 1 94 ? 2.221 22.344 24.984 1 87.25 94 SER B CA 1
ATOM 3782 C C . SER B 1 94 ? 1.379 22.172 23.719 1 87.25 94 SER B C 1
ATOM 3784 O O . SER B 1 94 ? 1.057 23.141 23.047 1 87.25 94 SER B O 1
ATOM 3786 N N . ASP B 1 95 ? 1.099 20.875 23.5 1 80.5 95 ASP B N 1
ATOM 3787 C CA . ASP B 1 95 ? 0.218 20.594 22.375 1 80.5 95 ASP B CA 1
ATOM 3788 C C . ASP B 1 95 ? -1.242 20.859 22.75 1 80.5 95 ASP B C 1
ATOM 3790 O O . ASP B 1 95 ? -1.537 21.359 23.828 1 80.5 95 ASP B O 1
ATOM 3794 N N . LYS B 1 96 ? -2.09 20.656 21.828 1 68.44 96 LYS B N 1
ATOM 3795 C CA . LYS B 1 96 ? -3.508 20.969 22 1 68.44 96 LYS B CA 1
ATOM 3796 C C . LYS B 1 96 ? -4.113 20.172 23.141 1 68.44 96 LYS B C 1
ATOM 3798 O O . LYS B 1 96 ? -5.109 20.578 23.75 1 68.44 96 LYS B O 1
ATOM 3803 N N . ALA B 1 97 ? -3.496 19.078 23.422 1 72.81 97 ALA B N 1
ATOM 3804 C CA . ALA B 1 97 ? -3.961 18.234 24.516 1 72.81 97 ALA B CA 1
ATOM 3805 C C . ALA B 1 97 ? -3.361 18.703 25.844 1 72.81 97 ALA B C 1
ATOM 3807 O O . ALA B 1 97 ? -3.658 18.125 26.906 1 72.81 97 ALA B O 1
ATOM 3808 N N . GLY B 1 98 ? -2.463 19.703 25.812 1 78 98 GLY B N 1
ATOM 3809 C CA . GLY B 1 98 ? -1.837 20.234 27.016 1 78 98 GLY B CA 1
ATOM 3810 C C . GLY B 1 98 ? -0.545 19.531 27.375 1 78 98 GLY B C 1
ATOM 3811 O O . GLY B 1 98 ? 0.02 19.766 28.438 1 78 98 GLY B O 1
ATOM 3812 N N . GLN B 1 99 ? -0.15 18.641 26.547 1 85.69 99 GLN B N 1
ATOM 3813 C CA . GLN B 1 99 ? 1.092 17.922 26.828 1 85.69 99 GLN B CA 1
ATOM 3814 C C . GLN B 1 99 ? 2.305 18.734 26.391 1 85.69 99 GLN B C 1
ATOM 3816 O O . GLN B 1 99 ? 2.428 19.109 25.219 1 85.69 99 GLN B O 1
ATOM 3821 N N . PRO B 1 100 ? 3.17 19 27.328 1 89.44 100 PRO B N 1
ATOM 3822 C CA . PRO B 1 100 ? 4.363 19.766 26.969 1 89.44 100 PRO B CA 1
ATOM 3823 C C . PRO B 1 100 ? 5.309 18.984 26.047 1 89.44 100 PRO B C 1
ATOM 3825 O O . PRO B 1 100 ? 5.523 17.781 26.25 1 89.44 100 PRO B O 1
ATOM 3828 N N . PHE B 1 101 ? 5.766 19.609 24.969 1 89.69 101 PHE B N 1
ATOM 3829 C CA . PHE B 1 101 ? 6.676 18.906 24.062 1 89.69 101 PHE B CA 1
ATOM 3830 C C . PHE B 1 101 ? 7.992 19.672 23.938 1 89.69 101 PHE B C 1
ATOM 3832 O O . PHE B 1 101 ? 8.961 19.141 23.391 1 89.69 101 PHE B O 1
ATOM 3839 N N . SER B 1 102 ? 8.062 20.891 24.406 1 91.19 102 SER B N 1
ATOM 3840 C CA . SER B 1 102 ? 9.281 21.688 24.406 1 91.19 102 SER B CA 1
ATOM 3841 C C . SER B 1 102 ? 9.164 22.875 25.359 1 91.19 102 SER B C 1
ATOM 3843 O O . SER B 1 102 ? 8.133 23.062 26 1 91.19 102 SER B O 1
ATOM 3845 N N . GLU B 1 103 ? 10.25 23.625 25.562 1 91.62 103 GLU B N 1
ATOM 3846 C CA . GLU B 1 103 ? 10.266 24.859 26.328 1 91.62 103 GLU B CA 1
ATOM 3847 C C . GLU B 1 103 ? 11 25.969 25.562 1 91.62 103 GLU B C 1
ATOM 3849 O O . GLU B 1 103 ? 12.023 25.719 24.938 1 91.62 103 GLU B O 1
ATOM 3854 N N . LEU B 1 104 ? 10.367 27.078 25.609 1 92.69 104 LEU B N 1
ATOM 3855 C CA . LEU B 1 104 ? 11.047 28.281 25.141 1 92.69 104 LEU B CA 1
ATOM 3856 C C . LEU B 1 104 ? 11.852 28.922 26.281 1 92.69 104 LEU B C 1
ATOM 3858 O O . LEU B 1 104 ? 11.297 29.25 27.328 1 92.69 104 LEU B O 1
ATOM 3862 N N . VAL B 1 105 ? 13.156 29.047 26.109 1 91.12 105 VAL B N 1
ATOM 3863 C CA . VAL B 1 105 ? 14.031 29.609 27.125 1 91.12 105 VAL B CA 1
ATOM 3864 C C . VAL B 1 105 ? 14.625 30.922 26.641 1 91.12 105 VAL B C 1
ATOM 3866 O O . VAL B 1 105 ? 15.195 30.984 25.547 1 91.12 105 VAL B O 1
ATOM 3869 N N . ALA B 1 106 ? 14.414 31.953 27.391 1 91.5 106 ALA B N 1
ATOM 3870 C CA . ALA B 1 106 ? 15.031 33.25 27.141 1 91.5 106 ALA B CA 1
ATOM 3871 C C . ALA B 1 106 ? 16.094 33.562 28.172 1 91.5 106 ALA B C 1
ATOM 3873 O O . ALA B 1 106 ? 15.883 33.375 29.375 1 91.5 106 ALA B O 1
ATOM 3874 N N . ILE B 1 107 ? 17.203 33.938 27.688 1 90.19 107 ILE B N 1
ATOM 3875 C CA . ILE B 1 107 ? 18.297 34.312 28.562 1 90.19 107 ILE B CA 1
ATOM 3876 C C . ILE B 1 107 ? 18.359 35.844 28.672 1 90.19 107 ILE B C 1
ATOM 3878 O O . ILE B 1 107 ? 18.562 36.531 27.672 1 90.19 107 ILE B O 1
ATOM 3882 N N . LEU B 1 108 ? 18.203 36.344 29.906 1 88.94 108 LEU B N 1
ATOM 3883 C CA . LEU B 1 108 ? 18.219 37.781 30.141 1 88.94 108 LEU B CA 1
ATOM 3884 C C . LEU B 1 108 ? 19.469 38.188 30.922 1 88.94 108 LEU B C 1
ATOM 3886 O O . LEU B 1 108 ? 20.016 37.375 31.688 1 88.94 108 LEU B O 1
ATOM 3890 N N . PRO B 1 109 ? 19.812 39.469 30.641 1 85.31 109 PRO B N 1
ATOM 3891 C CA . PRO B 1 109 ? 20.875 40 31.516 1 85.31 109 PRO B CA 1
ATOM 3892 C C . PRO B 1 109 ? 20.484 39.969 33 1 85.31 109 PRO B C 1
ATOM 3894 O O . PRO B 1 109 ? 19.312 40.094 33.344 1 85.31 109 PRO B O 1
ATOM 3897 N N . ALA B 1 110 ? 21.469 39.844 33.906 1 80.5 110 ALA B N 1
ATOM 3898 C CA . ALA B 1 110 ? 21.266 39.656 35.312 1 80.5 110 ALA B CA 1
ATOM 3899 C C . ALA B 1 110 ? 20.469 40.812 35.906 1 80.5 110 ALA B C 1
ATOM 3901 O O . ALA B 1 110 ? 19.672 40.625 36.844 1 80.5 110 ALA B O 1
ATOM 3902 N N . ASP B 1 111 ? 20.547 42 35.406 1 81.12 111 ASP B N 1
ATOM 3903 C CA . ASP B 1 111 ? 19.922 43.188 35.969 1 81.12 111 ASP B CA 1
ATOM 3904 C C . ASP B 1 111 ? 18.531 43.438 35.375 1 81.12 111 ASP B C 1
ATOM 3906 O O . ASP B 1 111 ? 17.844 44.375 35.75 1 81.12 111 ASP B O 1
ATOM 3910 N N . ARG B 1 112 ? 18.219 42.469 34.594 1 80.62 112 ARG B N 1
ATOM 3911 C CA . ARG B 1 112 ? 16.969 42.688 33.875 1 80.62 112 ARG B CA 1
ATOM 3912 C C . ARG B 1 112 ? 15.875 41.75 34.406 1 80.62 112 ARG B C 1
ATOM 3914 O O . ARG B 1 112 ? 16.094 40.531 34.531 1 80.62 112 ARG B O 1
ATOM 3921 N N . THR B 1 113 ? 14.766 42.375 34.906 1 80.75 113 THR B N 1
ATOM 3922 C CA . THR B 1 113 ? 13.594 41.594 35.281 1 80.75 113 THR B CA 1
ATOM 3923 C C . THR B 1 113 ? 12.445 41.844 34.281 1 80.75 113 THR B C 1
ATOM 3925 O O . THR B 1 113 ? 12.297 42.938 33.781 1 80.75 113 THR B O 1
ATOM 3928 N N . LEU B 1 114 ? 11.695 40.844 34.062 1 81.88 114 LEU B N 1
ATOM 3929 C CA . LEU B 1 114 ? 10.57 40.969 33.156 1 81.88 114 LEU B CA 1
ATOM 3930 C C . LEU B 1 114 ? 9.383 41.625 33.844 1 81.88 114 LEU B C 1
ATOM 3932 O O . LEU B 1 114 ? 9.086 41.312 35 1 81.88 114 LEU B O 1
ATOM 3936 N N . THR B 1 115 ? 8.844 42.562 33.156 1 80.25 115 THR B N 1
ATOM 3937 C CA . THR B 1 115 ? 7.586 43.125 33.625 1 80.25 115 THR B CA 1
ATOM 3938 C C . THR B 1 115 ? 6.441 42.125 33.438 1 80.25 115 THR B C 1
ATOM 3940 O O . THR B 1 115 ? 6.598 41.094 32.781 1 80.25 115 THR B O 1
ATOM 3943 N N . LEU B 1 116 ? 5.363 42.375 34.094 1 77.94 116 LEU B N 1
ATOM 3944 C CA . LEU B 1 116 ? 4.191 41.531 33.938 1 77.94 116 LEU B CA 1
ATOM 3945 C C . LEU B 1 116 ? 3.725 41.469 32.5 1 77.94 116 LEU B C 1
ATOM 3947 O O . LEU B 1 116 ? 3.312 40.406 31.984 1 77.94 116 LEU B O 1
ATOM 3951 N N . ASP B 1 117 ? 3.816 42.625 31.859 1 73.44 117 ASP B N 1
ATOM 3952 C CA . ASP B 1 117 ? 3.408 42.719 30.453 1 73.44 117 ASP B CA 1
ATOM 3953 C C . ASP B 1 117 ? 4.328 41.875 29.562 1 73.44 117 ASP B C 1
ATOM 3955 O O . ASP B 1 117 ? 3.867 41.25 28.609 1 73.44 117 ASP B O 1
ATOM 3959 N N . GLU B 1 118 ? 5.586 41.938 29.891 1 78.56 118 GLU B N 1
ATOM 3960 C CA . GLU B 1 118 ? 6.547 41.156 29.125 1 78.56 118 GLU B CA 1
ATOM 3961 C C . GLU B 1 118 ? 6.355 39.656 29.359 1 78.56 118 GLU B C 1
ATOM 3963 O O . GLU B 1 118 ? 6.496 38.844 28.422 1 78.56 118 GLU B O 1
ATOM 3968 N N . MET B 1 119 ? 5.965 39.312 30.562 1 80.88 119 MET B N 1
ATOM 3969 C CA . MET B 1 119 ? 5.68 37.938 30.891 1 80.88 119 MET B CA 1
ATOM 3970 C C . MET B 1 119 ? 4.457 37.438 30.125 1 80.88 119 MET B C 1
ATOM 3972 O O . MET B 1 119 ? 4.461 36.312 29.578 1 80.88 119 MET B O 1
ATOM 3976 N N . ASP B 1 120 ? 3.5 38.25 30.109 1 77.06 120 ASP B N 1
ATOM 3977 C CA . ASP B 1 120 ? 2.285 37.906 29.375 1 77.06 120 ASP B CA 1
ATOM 3978 C C . ASP B 1 120 ? 2.572 37.781 27.875 1 77.06 120 ASP B C 1
ATOM 3980 O O . ASP B 1 120 ? 2.021 36.875 27.219 1 77.06 120 ASP B O 1
ATOM 3984 N N . PHE B 1 121 ? 3.412 38.625 27.375 1 77.88 121 PHE B N 1
ATOM 3985 C CA . PHE B 1 121 ? 3.824 38.562 25.984 1 77.88 121 PHE B CA 1
ATOM 3986 C C . PHE B 1 121 ? 4.496 37.219 25.672 1 77.88 121 PHE B C 1
ATOM 3988 O O . PHE B 1 121 ? 4.133 36.562 24.688 1 77.88 121 PHE B O 1
ATOM 3995 N N . LEU B 1 122 ? 5.375 36.844 26.516 1 83.19 122 LEU B N 1
ATOM 3996 C CA . LEU B 1 122 ? 6.133 35.594 26.281 1 83.19 122 LEU B CA 1
ATOM 3997 C C . LEU B 1 122 ? 5.234 34.375 26.391 1 83.19 122 LEU B C 1
ATOM 3999 O O . LEU B 1 122 ? 5.387 33.438 25.625 1 83.19 122 LEU B O 1
ATOM 4003 N N . SER B 1 123 ? 4.352 34.438 27.312 1 82.56 123 SER B N 1
ATOM 4004 C CA . SER B 1 123 ? 3.416 33.344 27.484 1 82.56 123 SER B CA 1
ATOM 4005 C C . SER B 1 123 ? 2.531 33.188 26.25 1 82.56 123 SER B C 1
ATOM 4007 O O . SER B 1 123 ? 2.309 32.062 25.781 1 82.56 123 SER B O 1
ATOM 4009 N N . SER B 1 124 ? 2.066 34.312 25.797 1 78.25 124 SER B N 1
ATOM 4010 C CA . SER B 1 124 ? 1.241 34.281 24.594 1 78.25 124 SER B CA 1
ATOM 4011 C C . SER B 1 124 ? 2.041 33.812 23.375 1 78.25 124 SER B C 1
ATOM 4013 O O . SER B 1 124 ? 1.536 33.062 22.547 1 78.25 124 SER B O 1
ATOM 4015 N N . LEU B 1 125 ? 3.236 34.281 23.312 1 82.69 125 LEU B N 1
ATOM 4016 C CA . LEU B 1 125 ? 4.113 33.875 22.203 1 82.69 125 LEU B CA 1
ATOM 4017 C C . LEU B 1 125 ? 4.383 32.375 22.25 1 82.69 125 LEU B C 1
ATOM 4019 O O . LEU B 1 125 ? 4.406 31.719 21.203 1 82.69 125 LEU B O 1
ATOM 4023 N N . ALA B 1 126 ? 4.574 31.875 23.391 1 86.19 126 ALA B N 1
ATOM 4024 C CA . ALA B 1 126 ? 4.812 30.438 23.562 1 86.19 126 ALA B CA 1
ATOM 4025 C C . ALA B 1 126 ? 3.627 29.625 23.062 1 86.19 126 ALA B C 1
ATOM 4027 O O . ALA B 1 126 ? 3.809 28.594 22.406 1 86.19 126 ALA B O 1
ATOM 4028 N N . ILE B 1 127 ? 2.502 30.062 23.344 1 80.25 127 ILE B N 1
ATOM 4029 C CA . ILE B 1 127 ? 1.29 29.391 22.906 1 80.25 127 ILE B CA 1
ATOM 4030 C C . ILE B 1 127 ? 1.221 29.406 21.375 1 80.25 127 ILE B C 1
ATOM 4032 O O . ILE B 1 127 ? 0.94 28.375 20.75 1 80.25 127 ILE B O 1
ATOM 4036 N N . GLN B 1 128 ? 1.523 30.547 20.859 1 77.75 128 GLN B N 1
ATOM 4037 C CA . GLN B 1 128 ? 1.506 30.688 19.406 1 77.75 128 GLN B CA 1
ATOM 4038 C C . GLN B 1 128 ? 2.592 29.828 18.766 1 77.75 128 GLN B C 1
ATOM 4040 O O . GLN B 1 128 ? 2.365 29.203 17.719 1 77.75 128 GLN B O 1
ATOM 4045 N N . ALA B 1 129 ? 3.729 29.859 19.359 1 85.69 129 ALA B N 1
ATOM 4046 C CA . ALA B 1 129 ? 4.848 29.062 18.859 1 85.69 129 ALA B CA 1
ATOM 4047 C C . ALA B 1 129 ? 4.512 27.578 18.875 1 85.69 129 ALA B C 1
ATOM 4049 O O . ALA B 1 129 ? 4.781 26.859 17.906 1 85.69 129 ALA B O 1
ATOM 4050 N N . ALA B 1 130 ? 3.922 27.172 19.953 1 85.38 130 ALA B N 1
ATOM 4051 C CA . ALA B 1 130 ? 3.533 25.766 20.062 1 85.38 130 ALA B CA 1
ATOM 4052 C C . ALA B 1 130 ? 2.574 25.375 18.953 1 85.38 130 ALA B C 1
ATOM 4054 O O . ALA B 1 130 ? 2.754 24.328 18.312 1 85.38 130 ALA B O 1
ATOM 4055 N N . ALA B 1 131 ? 1.682 26.203 18.734 1 77 131 ALA B N 1
ATOM 4056 C CA . ALA B 1 131 ? 0.705 25.938 17.688 1 77 131 ALA B CA 1
ATOM 4057 C C . ALA B 1 131 ? 1.371 25.922 16.312 1 77 131 ALA B C 1
ATOM 4059 O O . ALA B 1 131 ? 1.071 25.047 15.484 1 77 131 ALA B O 1
ATOM 4060 N N . ALA B 1 132 ? 2.244 26.891 16.094 1 80.06 132 ALA B N 1
ATOM 4061 C CA . ALA B 1 132 ? 2.916 27 14.797 1 80.06 132 ALA B CA 1
ATOM 4062 C C . ALA B 1 132 ? 3.838 25.797 14.562 1 80.06 132 ALA B C 1
ATOM 4064 O O . ALA B 1 132 ? 3.941 25.297 13.438 1 80.06 132 ALA B O 1
ATOM 4065 N N . ILE B 1 133 ? 4.488 25.375 15.578 1 85.56 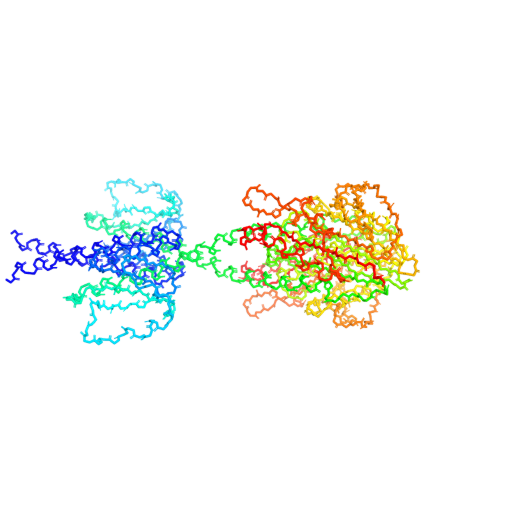133 ILE B N 1
ATOM 4066 C CA . ILE B 1 133 ? 5.383 24.234 15.484 1 85.56 133 ILE B CA 1
ATOM 4067 C C . ILE B 1 133 ? 4.578 22.969 15.148 1 85.56 133 ILE B C 1
ATOM 4069 O O . ILE B 1 133 ? 4.957 22.203 14.273 1 85.56 133 ILE B O 1
ATOM 4073 N N . GLU B 1 134 ? 3.531 22.828 15.82 1 78.25 134 GLU B N 1
ATOM 4074 C CA . GLU B 1 134 ? 2.662 21.688 15.555 1 78.25 134 GLU B CA 1
ATOM 4075 C C . GLU B 1 134 ? 2.137 21.719 14.125 1 78.25 134 GLU B C 1
ATOM 4077 O O . GLU B 1 134 ? 2.094 20.688 13.453 1 78.25 134 GLU B O 1
ATOM 4082 N N . ASN B 1 135 ? 1.83 22.906 13.719 1 73.88 135 ASN B N 1
ATOM 4083 C CA . ASN B 1 135 ? 1.332 23.047 12.359 1 73.88 135 ASN B CA 1
ATOM 4084 C C . ASN B 1 135 ? 2.404 22.719 11.328 1 73.88 135 ASN B C 1
ATOM 4086 O O . ASN B 1 135 ? 2.113 22.094 10.305 1 73.88 135 ASN B O 1
ATOM 4090 N N . ALA B 1 136 ? 3.582 23.219 11.594 1 76.75 136 ALA B N 1
ATOM 4091 C CA . ALA B 1 136 ? 4.688 22.922 10.695 1 76.75 136 ALA B CA 1
ATOM 4092 C C . ALA B 1 136 ? 4.938 21.422 10.609 1 76.75 136 ALA B C 1
ATOM 4094 O O . ALA B 1 136 ? 5.18 20.875 9.523 1 76.75 136 ALA B O 1
ATOM 4095 N N . ARG B 1 137 ? 4.84 20.797 11.688 1 76.62 137 ARG B N 1
ATOM 4096 C CA . ARG B 1 137 ? 5.004 19.359 11.727 1 76.62 137 ARG B CA 1
ATOM 4097 C C . ARG B 1 137 ? 3.893 18.656 10.953 1 76.62 137 ARG B C 1
ATOM 4099 O O . ARG B 1 137 ? 4.145 17.688 10.234 1 76.62 137 ARG B O 1
ATOM 4106 N N . PHE B 1 138 ? 2.785 19.234 11.133 1 71.19 138 PHE B N 1
ATOM 4107 C CA . PHE B 1 138 ? 1.647 18.672 10.406 1 71.19 138 PHE B CA 1
ATOM 4108 C C . PHE B 1 138 ? 1.817 18.859 8.906 1 71.19 138 PHE B C 1
ATOM 4110 O O . PHE B 1 138 ? 1.466 17.969 8.125 1 71.19 138 PHE B O 1
ATOM 4117 N N . HIS B 1 139 ? 2.367 20 8.594 1 69.94 139 HIS B N 1
ATOM 4118 C CA . HIS B 1 139 ? 2.586 20.266 7.18 1 69.94 139 HIS B CA 1
ATOM 4119 C C . HIS B 1 139 ? 3.596 19.297 6.586 1 69.94 139 HIS B C 1
ATOM 4121 O O . HIS B 1 139 ? 3.398 18.797 5.477 1 69.94 139 HIS B O 1
ATOM 4127 N N . GLU B 1 140 ? 4.676 19.047 7.238 1 71.62 140 GLU B N 1
ATOM 4128 C CA . GLU B 1 140 ? 5.668 18.078 6.785 1 71.62 140 GLU B CA 1
ATOM 4129 C C . GLU B 1 140 ? 5.047 16.703 6.59 1 71.62 140 GLU B C 1
ATOM 4131 O O . GLU B 1 140 ? 5.316 16.031 5.594 1 71.62 140 GLU B O 1
ATOM 4136 N N . ARG B 1 141 ? 4.211 16.438 7.469 1 70.44 141 ARG B N 1
ATOM 4137 C CA . ARG B 1 141 ? 3.533 15.148 7.395 1 70.44 141 ARG B CA 1
ATOM 4138 C C . ARG B 1 141 ? 2.551 15.117 6.227 1 70.44 141 ARG B C 1
ATOM 4140 O O . ARG B 1 141 ? 2.379 14.078 5.582 1 70.44 141 ARG B O 1
ATOM 4147 N N . ALA B 1 142 ? 2.055 16.281 5.992 1 68.5 142 ALA B N 1
ATOM 4148 C CA . ALA B 1 142 ? 1.108 16.391 4.887 1 68.5 142 ALA B CA 1
ATOM 4149 C C . ALA B 1 142 ? 1.802 16.156 3.549 1 68.5 142 ALA B C 1
ATOM 4151 O O . ALA B 1 142 ? 1.227 15.547 2.643 1 68.5 142 ALA B O 1
ATOM 4152 N N . LEU B 1 143 ? 3.072 16.672 3.434 1 68.5 143 LEU B N 1
ATOM 4153 C CA . LEU B 1 143 ? 3.822 16.438 2.205 1 68.5 143 LEU B CA 1
ATOM 4154 C C . LEU B 1 143 ? 4.113 14.945 2.021 1 68.5 143 LEU B C 1
ATOM 4156 O O . LEU B 1 143 ? 4.004 14.422 0.912 1 68.5 143 LEU B O 1
ATOM 4160 N N . GLU B 1 144 ? 4.492 14.328 3.008 1 71.88 144 GLU B N 1
ATOM 4161 C CA . GLU B 1 144 ? 4.695 12.883 2.961 1 71.88 144 GLU B CA 1
ATOM 4162 C C . GLU B 1 144 ? 3.404 12.156 2.602 1 71.88 144 GLU B C 1
ATOM 4164 O O . GLU B 1 144 ? 3.424 11.18 1.847 1 71.88 144 GLU B O 1
ATOM 4169 N N . TRP B 1 145 ? 2.383 12.742 3.035 1 72.62 145 TRP B N 1
ATOM 4170 C CA . TRP B 1 145 ? 1.066 12.172 2.77 1 72.62 145 TRP B CA 1
ATOM 4171 C C . TRP B 1 145 ? 0.741 12.227 1.281 1 72.62 145 TRP B C 1
ATOM 4173 O O . TRP B 1 145 ? 0.172 11.281 0.728 1 72.62 145 TR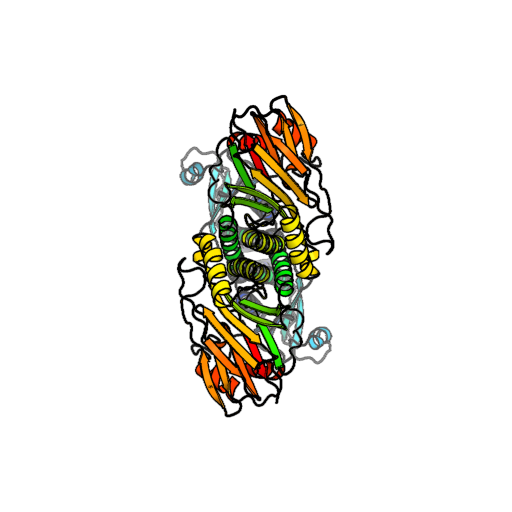P B O 1
ATOM 4183 N N . ARG B 1 146 ? 1.157 13.32 0.696 1 74.75 146 ARG B N 1
ATOM 4184 C CA . ARG B 1 146 ? 0.856 13.453 -0.726 1 74.75 146 ARG B CA 1
ATOM 4185 C C . ARG B 1 146 ? 1.54 12.352 -1.532 1 74.75 146 ARG B C 1
ATOM 4187 O O . ARG B 1 146 ? 0.95 11.797 -2.463 1 74.75 146 ARG B O 1
ATOM 4194 N N . ARG B 1 147 ? 2.738 12.07 -1.251 1 77.06 147 ARG B N 1
ATOM 4195 C CA . ARG B 1 147 ? 3.447 10.992 -1.929 1 77.06 147 ARG B CA 1
ATOM 4196 C C . ARG B 1 147 ? 2.758 9.656 -1.692 1 77.06 147 ARG B C 1
ATOM 4198 O O . ARG B 1 147 ? 2.555 8.883 -2.631 1 77.06 147 ARG B O 1
ATOM 4205 N N . VAL B 1 148 ? 2.4 9.477 -0.483 1 81.69 148 VAL B N 1
ATOM 4206 C CA . VAL B 1 148 ? 1.776 8.211 -0.107 1 81.69 148 VAL B CA 1
ATOM 4207 C C . VAL B 1 148 ? 0.413 8.086 -0.784 1 81.69 148 VAL B C 1
ATOM 4209 O O . VAL B 1 148 ? 0.04 7.004 -1.249 1 81.69 148 VAL B O 1
ATOM 4212 N N . GLU B 1 149 ? -0.226 9.18 -0.857 1 83.31 149 GLU B N 1
ATOM 4213 C CA . GLU B 1 149 ? -1.522 9.188 -1.528 1 83.31 149 GLU B CA 1
ATOM 4214 C C . GLU B 1 149 ? -1.386 8.797 -2.998 1 83.31 149 GLU B C 1
ATOM 4216 O O . GLU B 1 149 ? -2.193 8.023 -3.518 1 83.31 149 GLU B O 1
ATOM 4221 N N . ALA B 1 150 ? -0.421 9.375 -3.625 1 85 150 ALA B N 1
ATOM 4222 C CA . ALA B 1 150 ? -0.168 9.039 -5.023 1 85 150 ALA B CA 1
ATOM 4223 C C . ALA B 1 150 ? 0.171 7.555 -5.172 1 85 150 ALA B C 1
ATOM 4225 O O . ALA B 1 150 ? -0.296 6.895 -6.102 1 85 150 ALA B O 1
ATOM 4226 N N . ASP B 1 151 ? 0.922 7.102 -4.277 1 86.81 151 ASP B N 1
ATOM 4227 C CA . ASP B 1 151 ? 1.309 5.695 -4.293 1 86.81 151 ASP B CA 1
ATOM 4228 C C . ASP B 1 151 ? 0.095 4.789 -4.098 1 86.81 151 ASP B C 1
ATOM 4230 O O . ASP B 1 151 ? -0.012 3.736 -4.73 1 86.81 151 ASP B O 1
ATOM 4234 N N . LEU B 1 152 ? -0.782 5.195 -3.246 1 89 152 LEU B N 1
ATOM 4235 C CA . LEU B 1 152 ? -1.995 4.43 -2.977 1 89 152 LEU B CA 1
ATOM 4236 C C . LEU B 1 152 ? -2.902 4.402 -4.203 1 89 152 LEU B C 1
ATOM 4238 O O . LEU B 1 152 ? -3.488 3.367 -4.523 1 89 152 LEU B O 1
ATOM 4242 N N . ALA B 1 153 ? -2.975 5.52 -4.828 1 89.31 153 ALA B N 1
ATOM 4243 C CA . ALA B 1 153 ? -3.781 5.582 -6.043 1 89.31 153 ALA B CA 1
ATOM 4244 C C . ALA B 1 153 ? -3.221 4.664 -7.125 1 89.31 153 ALA B C 1
ATOM 4246 O O . ALA B 1 153 ? -3.975 3.957 -7.797 1 89.31 153 ALA B O 1
ATOM 4247 N N . ALA B 1 154 ? -1.95 4.676 -7.27 1 87.69 154 ALA B N 1
ATOM 4248 C CA . ALA B 1 154 ? -1.3 3.801 -8.242 1 87.69 154 ALA B CA 1
ATOM 4249 C C . ALA B 1 154 ? -1.516 2.332 -7.887 1 87.69 154 ALA B C 1
ATOM 4251 O O . ALA B 1 154 ? -1.769 1.505 -8.766 1 87.69 154 ALA B O 1
ATOM 4252 N N . ALA B 1 155 ? -1.379 2.031 -6.684 1 90.25 155 ALA B N 1
ATOM 4253 C CA . ALA B 1 155 ? -1.602 0.667 -6.207 1 90.25 155 ALA B CA 1
ATOM 4254 C C . ALA B 1 155 ? -3.029 0.213 -6.496 1 90.25 155 ALA B C 1
ATOM 4256 O O . ALA B 1 155 ? -3.256 -0.933 -6.891 1 90.25 155 ALA B O 1
ATOM 4257 N N . ARG B 1 156 ? -3.926 1.11 -6.246 1 91.44 156 ARG B N 1
ATOM 4258 C CA . ARG B 1 156 ? -5.328 0.826 -6.547 1 91.44 156 ARG B CA 1
ATOM 4259 C C . ARG B 1 156 ? -5.516 0.493 -8.023 1 91.44 156 ARG B C 1
ATOM 4261 O O . ARG B 1 156 ? -6.191 -0.48 -8.359 1 91.44 156 ARG B O 1
ATOM 4268 N N . ASP B 1 157 ? -4.922 1.267 -8.828 1 89.25 157 ASP B N 1
ATOM 4269 C CA . ASP B 1 157 ? -5.031 1.05 -10.266 1 89.25 157 ASP B CA 1
ATOM 4270 C C . ASP B 1 157 ? -4.434 -0.295 -10.672 1 89.25 157 ASP B C 1
ATOM 4272 O O . ASP B 1 157 ? -5.008 -1.02 -11.484 1 89.25 157 ASP B O 1
ATOM 4276 N N . ILE B 1 158 ? -3.342 -0.632 -10.102 1 87.69 158 ILE B N 1
ATOM 4277 C CA . ILE B 1 158 ? -2.695 -1.907 -10.391 1 87.69 158 ILE B CA 1
ATOM 4278 C C . ILE B 1 158 ? -3.594 -3.057 -9.938 1 87.69 158 ILE B C 1
ATOM 4280 O O . ILE B 1 158 ? -3.83 -4.004 -10.688 1 87.69 158 ILE B O 1
ATOM 4284 N N . GLN B 1 159 ? -4.043 -2.947 -8.797 1 88.69 159 GLN B N 1
ATOM 4285 C CA . GLN B 1 159 ? -4.863 -4.031 -8.266 1 88.69 159 GLN B CA 1
ATOM 4286 C C . GLN B 1 159 ? -6.125 -4.23 -9.102 1 88.69 159 GLN B C 1
ATOM 4288 O O . GLN B 1 159 ? -6.512 -5.363 -9.383 1 88.69 159 GLN B O 1
ATOM 4293 N N . ARG B 1 160 ? -6.746 -3.141 -9.453 1 88.25 160 ARG B N 1
ATOM 4294 C CA . ARG B 1 160 ? -7.93 -3.217 -10.305 1 88.25 160 ARG B CA 1
ATOM 4295 C C . ARG B 1 160 ? -7.602 -3.871 -11.641 1 88.25 160 ARG B C 1
ATOM 4297 O O . ARG B 1 160 ? -8.414 -4.621 -12.188 1 88.25 160 ARG B O 1
ATOM 4304 N N . SER B 1 161 ? -6.445 -3.596 -12.062 1 86.31 161 SER B N 1
ATOM 4305 C CA . SER B 1 161 ? -6.039 -4.133 -13.359 1 86.31 161 SER B CA 1
ATOM 4306 C C . SER B 1 161 ? -5.797 -5.637 -13.281 1 86.31 161 SER B C 1
ATOM 4308 O O . SER B 1 161 ? -5.801 -6.324 -14.305 1 86.31 161 SER B O 1
ATOM 4310 N N . LEU B 1 162 ? -5.562 -6.133 -12.125 1 86.06 162 LEU B N 1
ATOM 4311 C CA . LEU B 1 162 ? -5.301 -7.555 -11.938 1 86.06 162 LEU B CA 1
ATOM 4312 C C . LEU B 1 162 ? -6.602 -8.344 -11.875 1 86.06 162 LEU B C 1
ATOM 4314 O O . LEU B 1 162 ? -6.598 -9.57 -12 1 86.06 162 LEU B O 1
ATOM 4318 N N . LEU B 1 163 ? -7.734 -7.664 -11.758 1 86.69 163 LEU B N 1
ATOM 4319 C CA . LEU B 1 163 ? -9.047 -8.305 -11.789 1 86.69 163 LEU B CA 1
ATOM 4320 C C . LEU B 1 163 ? -9.516 -8.5 -13.227 1 86.69 163 LEU B C 1
ATOM 4322 O O . LEU B 1 163 ? -9.055 -7.812 -14.141 1 86.69 163 LEU B O 1
ATOM 4326 N N . PRO B 1 164 ? -10.406 -9.492 -13.391 1 87.25 164 PRO B N 1
ATOM 4327 C CA . PRO B 1 164 ? -10.938 -9.656 -14.742 1 87.25 164 PRO B CA 1
ATOM 4328 C C . PRO B 1 164 ? -11.57 -8.375 -15.289 1 87.25 164 PRO B C 1
ATOM 4330 O O . PRO B 1 164 ? -12.445 -7.793 -14.648 1 87.25 164 PRO B O 1
ATOM 4333 N N . GLN B 1 165 ? -11.07 -7.969 -16.391 1 81.25 165 GLN B N 1
ATOM 4334 C CA . GLN B 1 165 ? -11.555 -6.727 -16.984 1 81.25 165 GLN B CA 1
ATOM 4335 C C . GLN B 1 165 ? -12.82 -6.965 -17.812 1 81.25 165 GLN B C 1
ATOM 4337 O O . GLN B 1 165 ? -13.648 -6.062 -17.953 1 81.25 165 GLN B O 1
ATOM 4342 N N . GLN B 1 166 ? -12.891 -8.086 -18.391 1 86.12 166 GLN B N 1
ATOM 4343 C CA . GLN B 1 166 ? -14.07 -8.5 -19.125 1 86.12 166 GLN B CA 1
ATOM 4344 C C . GLN B 1 166 ? -14.531 -9.891 -18.703 1 86.12 166 GLN B C 1
ATOM 4346 O O . GLN B 1 166 ? -13.703 -10.773 -18.469 1 86.12 166 GLN B O 1
ATOM 4351 N N . MET B 1 167 ? -15.812 -9.93 -18.672 1 90.62 167 MET B N 1
ATOM 4352 C CA . MET B 1 167 ? -16.359 -11.25 -18.359 1 90.62 167 MET B CA 1
ATOM 4353 C C . MET B 1 167 ? -16.297 -12.172 -19.562 1 90.62 167 MET B C 1
ATOM 4355 O O . MET B 1 167 ? -16.625 -11.773 -20.672 1 90.62 167 MET B O 1
ATOM 4359 N N . PRO B 1 168 ? -15.773 -13.344 -19.312 1 92 168 PRO B N 1
ATOM 4360 C CA . PRO B 1 168 ? -15.781 -14.273 -20.438 1 92 168 PRO B CA 1
ATOM 4361 C C . PRO B 1 168 ? -17.188 -14.711 -20.828 1 92 168 PRO B C 1
ATOM 4363 O O . PRO B 1 168 ? -18.094 -14.688 -20 1 92 168 PRO B O 1
ATOM 4366 N N . GLU B 1 169 ? -17.25 -15.086 -22.094 1 92.94 169 GLU B N 1
ATOM 4367 C CA . GLU B 1 169 ? -18.5 -15.68 -22.562 1 92.94 169 GLU B CA 1
ATOM 4368 C C . GLU B 1 169 ? -18.547 -17.172 -22.281 1 92.94 169 GLU B C 1
ATOM 4370 O O . GLU B 1 169 ? -17.609 -17.906 -22.625 1 92.94 169 GLU B O 1
ATOM 4375 N N . ILE B 1 170 ? -19.516 -17.578 -21.594 1 95.19 170 ILE B N 1
ATOM 4376 C CA . ILE B 1 170 ? -19.75 -18.984 -21.328 1 95.19 170 ILE B CA 1
ATOM 4377 C C . ILE B 1 170 ? -21.062 -19.438 -21.953 1 95.19 170 ILE B C 1
ATOM 4379 O O . ILE B 1 170 ? -22.125 -18.922 -21.609 1 95.19 170 ILE B O 1
ATOM 4383 N N . SER B 1 171 ? -20.953 -20.391 -22.875 1 94 171 SER B N 1
ATOM 4384 C CA . SER B 1 171 ? -22.125 -20.828 -23.609 1 94 171 SER B CA 1
ATOM 4385 C C . SER B 1 171 ? -23.234 -21.281 -22.656 1 94 171 SER B C 1
ATOM 4387 O O . SER B 1 171 ? -23 -22.125 -21.797 1 94 171 SER B O 1
ATOM 4389 N N . GLY B 1 172 ? -24.453 -20.625 -22.781 1 95.5 172 GLY B N 1
ATOM 4390 C CA . GLY B 1 172 ? -25.625 -21.016 -22 1 95.5 172 GLY B CA 1
ATOM 4391 C C . GLY B 1 172 ? -25.672 -20.391 -20.625 1 95.5 172 GLY B C 1
ATOM 4392 O O . GLY B 1 172 ? -26.578 -20.656 -19.844 1 95.5 172 GLY B O 1
ATOM 4393 N N . TYR B 1 173 ? -24.703 -19.609 -20.344 1 96.94 173 TYR B N 1
ATOM 4394 C CA . TYR B 1 173 ? -24.625 -19.047 -19 1 96.94 173 TYR B CA 1
ATOM 4395 C C . TYR B 1 173 ? -24.406 -17.547 -19.062 1 96.94 173 TYR B C 1
ATOM 4397 O O . TYR B 1 173 ? -23.797 -17.016 -20 1 96.94 173 TYR B O 1
ATOM 4405 N N . SER B 1 174 ? -25.047 -16.859 -18.094 1 96.69 174 SER B N 1
ATOM 4406 C CA . SER B 1 174 ? -24.734 -15.469 -17.797 1 96.69 174 SER B CA 1
ATOM 4407 C C . SER B 1 174 ? -23.906 -15.352 -16.516 1 96.69 174 SER B C 1
ATOM 4409 O O . SER B 1 174 ? -24.281 -15.914 -15.484 1 96.69 174 SER B O 1
ATOM 4411 N N . ILE B 1 175 ? -22.781 -14.672 -16.594 1 97.5 175 ILE B N 1
ATOM 4412 C CA . ILE B 1 175 ? -21.906 -14.523 -15.43 1 97.5 175 ILE B CA 1
ATOM 4413 C C . ILE B 1 175 ? -21.547 -13.047 -15.242 1 97.5 175 ILE B C 1
ATOM 4415 O O . ILE B 1 175 ? -21.344 -12.328 -16.219 1 97.5 175 ILE B O 1
ATOM 4419 N N . ALA B 1 176 ? -21.547 -12.602 -14.008 1 97.38 176 ALA B N 1
ATOM 4420 C CA . ALA B 1 176 ? -21.141 -11.242 -13.664 1 97.38 176 ALA B CA 1
ATOM 4421 C C . ALA B 1 176 ? -20.547 -11.188 -12.266 1 97.38 176 ALA B C 1
ATOM 4423 O O . ALA B 1 176 ? -20.812 -12.055 -11.422 1 97.38 176 ALA B O 1
ATOM 4424 N N . ALA B 1 177 ? -19.688 -10.25 -12.039 1 97.44 177 ALA B N 1
ATOM 4425 C CA . ALA B 1 177 ? -19.078 -10.023 -10.727 1 97.44 177 ALA B CA 1
ATOM 4426 C C . ALA B 1 177 ? -18.906 -8.539 -10.445 1 97.44 177 ALA B C 1
ATOM 4428 O O . ALA B 1 177 ? -18.688 -7.746 -11.367 1 97.44 177 ALA B O 1
ATOM 4429 N N . HIS B 1 178 ? -19.156 -8.172 -9.266 1 96.06 178 HIS B N 1
ATOM 4430 C CA . HIS B 1 178 ? -18.938 -6.809 -8.781 1 96.06 178 HIS B CA 1
ATOM 4431 C C . HIS B 1 178 ? -18.109 -6.801 -7.508 1 96.06 178 HIS B C 1
ATOM 4433 O O . HIS B 1 178 ? -18.359 -7.578 -6.586 1 96.06 178 HIS B O 1
ATOM 4439 N N . SER B 1 179 ? -17.047 -5.961 -7.52 1 95.5 179 SER B N 1
ATOM 4440 C CA . SER B 1 179 ? -16.156 -5.855 -6.367 1 95.5 179 SER B CA 1
ATOM 4441 C C . SER B 1 179 ? -15.867 -4.398 -6.027 1 95.5 179 SER B C 1
ATOM 4443 O O . SER B 1 179 ? -15.477 -3.617 -6.902 1 95.5 179 SER B O 1
ATOM 4445 N N . VAL B 1 180 ? -16.094 -4.035 -4.746 1 93.5 180 VAL B N 1
ATOM 4446 C CA . VAL B 1 180 ? -15.789 -2.693 -4.258 1 93.5 180 VAL B CA 1
ATOM 4447 C C . VAL B 1 180 ? -14.922 -2.781 -3.006 1 93.5 180 VAL B C 1
ATOM 4449 O O . VAL B 1 180 ? -15.227 -3.541 -2.082 1 93.5 180 VAL B O 1
ATOM 4452 N N . THR B 1 181 ? -13.844 -2.02 -2.996 1 93.25 181 THR B N 1
ATOM 4453 C CA . THR B 1 181 ? -12.953 -2.008 -1.846 1 93.25 181 THR B CA 1
ATOM 4454 C C . THR B 1 181 ? -13.359 -0.924 -0.853 1 93.25 181 THR B C 1
ATOM 4456 O O . THR B 1 181 ? -13.844 0.138 -1.249 1 93.25 181 THR B O 1
ATOM 4459 N N . CYS B 1 182 ? -13.164 -1.189 0.404 1 90.12 182 CYS B N 1
ATOM 4460 C CA . CYS B 1 182 ? -13.484 -0.19 1.417 1 90.12 182 CYS B CA 1
ATOM 4461 C C . CYS B 1 182 ? -12.391 0.872 1.499 1 90.12 182 CYS B C 1
ATOM 4463 O O . CYS B 1 182 ? -12.68 2.039 1.774 1 90.12 182 CYS B O 1
ATOM 4465 N N . TYR B 1 183 ? -11.102 0.453 1.271 1 88.69 183 TYR B N 1
ATOM 4466 C CA . TYR B 1 183 ? -9.984 1.39 1.195 1 88.69 183 TYR B CA 1
ATOM 4467 C C . TYR B 1 183 ? -9.461 1.501 -0.232 1 88.69 183 TYR B C 1
ATOM 4469 O O . TYR B 1 183 ? -10.18 1.196 -1.188 1 88.69 183 TYR B O 1
ATOM 4477 N N . GLU B 1 184 ? -8.328 2.088 -0.42 1 88.38 184 GLU B N 1
ATOM 4478 C CA . GLU B 1 184 ? -7.766 2.268 -1.756 1 88.38 184 GLU B CA 1
ATOM 4479 C C . GLU B 1 184 ? -7.492 0.923 -2.426 1 88.38 184 GLU B C 1
ATOM 4481 O O . GLU B 1 184 ? -7.691 0.773 -3.633 1 88.38 184 GLU B O 1
ATOM 4486 N N . VAL B 1 185 ? -7.086 -0.01 -1.605 1 92.44 185 VAL B N 1
ATOM 4487 C CA . VAL B 1 185 ? -6.844 -1.377 -2.055 1 92.44 185 VAL B CA 1
ATOM 4488 C C . VAL B 1 185 ? -7.504 -2.361 -1.091 1 92.44 185 VAL B C 1
ATOM 4490 O O . VAL B 1 185 ? -7.879 -1.99 0.023 1 92.44 185 VAL B O 1
ATOM 4493 N N . GLY B 1 186 ? -7.766 -3.598 -1.543 1 93.81 186 GLY B N 1
ATOM 4494 C CA . GLY B 1 186 ? -8.492 -4.531 -0.698 1 93.81 186 GLY B CA 1
ATOM 4495 C C . GLY B 1 186 ? -7.973 -5.953 -0.793 1 93.81 186 GLY B C 1
ATOM 4496 O O . GLY B 1 186 ? -7.043 -6.227 -1.552 1 93.81 186 GLY B O 1
ATOM 4497 N N . GLY B 1 187 ? -8.586 -6.762 0.018 1 95.19 187 GLY B N 1
ATOM 4498 C CA . GLY B 1 187 ? -8.172 -8.156 0.092 1 95.19 187 GLY B CA 1
ATOM 4499 C C . GLY B 1 187 ? -9.109 -9.094 -0.642 1 95.19 187 GLY B C 1
ATOM 4500 O O . GLY B 1 187 ? -8.82 -10.289 -0.784 1 95.19 187 GLY B O 1
ATOM 4501 N N . ASP B 1 188 ? -10.227 -8.609 -1.11 1 96.69 188 ASP B N 1
ATOM 4502 C CA . ASP B 1 188 ? -11.156 -9.445 -1.863 1 96.69 188 ASP B CA 1
ATOM 4503 C C . ASP B 1 188 ? -10.625 -9.734 -3.264 1 96.69 188 ASP B C 1
ATOM 4505 O O . ASP B 1 188 ? -10.008 -8.875 -3.891 1 96.69 188 ASP B O 1
ATOM 4509 N N . TYR B 1 189 ? -10.914 -10.953 -3.672 1 95.25 189 TYR B N 1
ATOM 4510 C CA . TYR B 1 189 ? -10.445 -11.367 -4.992 1 95.25 189 TYR B CA 1
ATOM 4511 C C . TYR B 1 189 ? -11.477 -12.25 -5.684 1 95.25 189 TYR B C 1
ATOM 4513 O O . TYR B 1 189 ? -12.141 -13.055 -5.035 1 95.25 189 TYR B O 1
ATOM 4521 N N . PHE B 1 190 ? -11.625 -12.047 -6.965 1 97.19 190 PHE B N 1
ATOM 4522 C CA . PHE B 1 190 ? -12.375 -12.977 -7.793 1 97.19 190 PHE B CA 1
ATOM 4523 C C . PHE B 1 190 ? -11.719 -13.141 -9.156 1 97.19 190 PHE B C 1
ATOM 4525 O O . PHE B 1 190 ? -10.992 -12.25 -9.609 1 97.19 190 PHE B O 1
ATOM 4532 N N . ASP B 1 191 ? -11.977 -14.258 -9.727 1 96.38 191 ASP B N 1
ATOM 4533 C CA . ASP B 1 191 ? -11.438 -14.523 -11.055 1 96.38 191 ASP B CA 1
ATOM 4534 C C . ASP B 1 191 ? -12.273 -15.57 -11.789 1 96.38 191 ASP B C 1
ATOM 4536 O O . ASP B 1 191 ? -13 -16.344 -11.164 1 96.38 191 ASP B O 1
ATOM 4540 N N . ILE B 1 192 ? -12.32 -15.438 -13.062 1 95.94 192 ILE B N 1
ATOM 4541 C CA . ILE B 1 192 ? -12.969 -16.375 -13.969 1 95.94 192 ILE B CA 1
ATOM 4542 C C . ILE B 1 192 ? -11.969 -16.844 -15.031 1 95.94 192 ILE B C 1
ATOM 4544 O O . ILE B 1 192 ? -11.602 -16.062 -15.914 1 95.94 192 ILE B O 1
ATOM 4548 N N . VAL B 1 193 ? -11.609 -18.125 -15.016 1 93.94 193 VAL B N 1
ATOM 4549 C CA . VAL B 1 193 ? -10.531 -18.625 -15.867 1 93.94 193 VAL B CA 1
ATOM 4550 C C . VAL B 1 193 ? -11.07 -19.719 -16.781 1 93.94 193 VAL B C 1
ATOM 4552 O O . VAL B 1 193 ? -11.242 -20.859 -16.359 1 93.94 193 VAL B O 1
ATOM 4555 N N . PRO B 1 194 ? -11.242 -19.406 -18.078 1 94.31 194 PRO B N 1
ATOM 4556 C CA . PRO B 1 194 ? -11.562 -20.453 -19.031 1 94.31 194 PRO B CA 1
ATOM 4557 C C . PRO B 1 194 ? -10.406 -21.438 -19.266 1 94.31 194 PRO B C 1
ATOM 4559 O O . PRO B 1 194 ? -9.258 -21.016 -19.391 1 94.31 194 PRO B O 1
ATOM 4562 N N . LEU B 1 195 ? -10.664 -22.703 -19.25 1 94.31 195 LEU B N 1
ATOM 4563 C CA . LEU B 1 195 ? -9.648 -23.734 -19.453 1 94.31 195 LEU B CA 1
ATOM 4564 C C . LEU B 1 195 ? -9.711 -24.281 -20.875 1 94.31 195 LEU B C 1
ATOM 4566 O O . LEU B 1 195 ? -10.773 -24.266 -21.516 1 94.31 195 LEU B O 1
ATOM 4570 N N . PRO B 1 196 ? -8.562 -24.828 -21.344 1 91.38 196 PRO B N 1
ATOM 4571 C CA . PRO B 1 196 ? -8.547 -25.422 -22.672 1 91.38 196 PRO B CA 1
ATOM 4572 C C . PRO B 1 196 ? -9.531 -26.594 -22.812 1 91.38 196 PRO B C 1
ATOM 4574 O O . PRO B 1 196 ? -10.016 -26.859 -23.922 1 91.38 196 PRO B O 1
ATOM 4577 N N . SER B 1 197 ? -9.898 -27.234 -21.797 1 92.81 197 SER B N 1
ATOM 4578 C CA . SER B 1 197 ? -10.828 -28.344 -21.812 1 92.81 197 SER B CA 1
ATOM 4579 C C . SER B 1 197 ? -12.25 -27.891 -22.125 1 92.81 197 SER B C 1
ATOM 4581 O O . SER B 1 197 ? -13.125 -28.703 -22.422 1 92.81 197 SER B O 1
ATOM 4583 N N . GLY B 1 198 ? -12.461 -26.547 -22.016 1 93.88 198 GLY B N 1
ATOM 4584 C CA . GLY B 1 198 ? -13.805 -26.016 -22.172 1 93.88 198 GLY B CA 1
ATOM 4585 C C . GLY B 1 198 ? -14.461 -25.656 -20.844 1 93.88 198 GLY B C 1
ATOM 4586 O O . GLY B 1 198 ? -15.445 -24.922 -20.828 1 93.88 198 GLY B O 1
ATOM 4587 N N . ASP B 1 199 ? -13.883 -26.219 -19.812 1 96.25 199 ASP B N 1
ATOM 4588 C CA . ASP B 1 199 ? -14.383 -25.891 -18.484 1 96.25 199 ASP B CA 1
ATOM 4589 C C . ASP B 1 199 ? -13.953 -24.484 -18.062 1 96.25 199 ASP B C 1
ATOM 4591 O O . ASP B 1 199 ? -13.062 -23.891 -18.672 1 96.25 199 ASP B O 1
ATOM 4595 N N . THR B 1 200 ? -14.711 -23.969 -17.125 1 96.88 200 THR B N 1
ATOM 4596 C CA . THR B 1 200 ? -14.367 -22.672 -16.562 1 96.88 200 THR B CA 1
ATOM 4597 C C . THR B 1 200 ? -14.188 -22.781 -15.047 1 96.88 200 THR B C 1
ATOM 4599 O O . THR B 1 200 ? -15.062 -23.281 -14.344 1 96.88 200 THR B O 1
ATOM 4602 N N . VAL B 1 201 ? -13.047 -22.312 -14.562 1 97.56 201 VAL B N 1
ATOM 4603 C CA . VAL B 1 201 ? -12.797 -22.281 -13.125 1 97.56 201 VAL B CA 1
ATOM 4604 C C . VAL B 1 201 ? -13.07 -20.875 -12.586 1 97.56 201 VAL B C 1
ATOM 4606 O O . VAL B 1 201 ? -12.617 -19.891 -13.172 1 97.56 201 VAL B O 1
ATOM 4609 N N . ILE B 1 202 ? -13.859 -20.781 -11.547 1 97.81 202 ILE B N 1
ATOM 4610 C CA . ILE B 1 202 ? -14.242 -19.516 -10.93 1 97.81 202 ILE B CA 1
ATOM 4611 C C . ILE B 1 202 ? -13.789 -19.5 -9.469 1 97.81 202 ILE B C 1
ATOM 4613 O O . ILE B 1 202 ? -13.914 -20.516 -8.766 1 97.81 202 ILE B O 1
ATOM 4617 N N . VAL B 1 203 ? -13.273 -18.344 -9.039 1 98.12 203 VAL B N 1
ATOM 4618 C CA . VAL B 1 203 ? -12.828 -18.25 -7.652 1 98.12 203 VAL B CA 1
ATOM 4619 C C . VAL B 1 203 ? -13.32 -16.922 -7.051 1 98.12 203 VAL B C 1
ATOM 4621 O O . VAL B 1 203 ? -13.344 -15.898 -7.73 1 98.12 203 VAL B O 1
ATOM 4624 N N . VAL B 1 204 ? -13.82 -16.969 -5.867 1 98.31 204 VAL B N 1
ATOM 4625 C CA . VAL B 1 204 ? -14.023 -15.812 -4.996 1 98.31 204 VAL B CA 1
ATOM 4626 C C . VAL B 1 204 ? -13.281 -16.031 -3.676 1 98.31 204 VAL B C 1
ATOM 4628 O O . VAL B 1 204 ? -13.445 -17.062 -3.025 1 98.31 204 VAL B O 1
ATOM 4631 N N . ALA B 1 205 ? -12.453 -15.109 -3.348 1 97.94 205 ALA B N 1
ATOM 4632 C CA . ALA B 1 205 ? -11.641 -15.242 -2.143 1 97.94 205 ALA B CA 1
ATOM 4633 C C . ALA B 1 205 ? -11.656 -13.953 -1.326 1 97.94 205 ALA B C 1
ATOM 4635 O O . ALA B 1 205 ? -11.969 -12.883 -1.854 1 97.94 205 ALA B O 1
ATOM 4636 N N . ASP B 1 206 ? -11.398 -14.117 -0.063 1 97.19 206 ASP B N 1
ATOM 4637 C CA . ASP B 1 206 ? -11.359 -13 0.883 1 97.19 206 ASP B CA 1
ATOM 4638 C C . ASP B 1 206 ? -10.227 -13.18 1.89 1 97.19 206 ASP B C 1
ATOM 4640 O O . ASP B 1 206 ? -10.25 -14.094 2.709 1 97.19 206 ASP B O 1
ATOM 4644 N N . VAL B 1 207 ? -9.305 -12.203 1.853 1 96.31 207 VAL B N 1
ATOM 4645 C CA . VAL B 1 207 ? -8.18 -12.234 2.781 1 96.31 207 VAL B CA 1
ATOM 4646 C C . VAL B 1 207 ? -8.586 -11.594 4.105 1 96.31 207 VAL B C 1
ATOM 4648 O O . VAL B 1 207 ? -9.227 -10.547 4.125 1 96.31 207 VAL B O 1
ATOM 4651 N N . ALA B 1 208 ? -8.188 -12.227 5.199 1 93.19 208 ALA B N 1
ATOM 4652 C CA . ALA B 1 208 ? -8.477 -11.672 6.516 1 93.19 208 ALA B CA 1
ATOM 4653 C C . ALA B 1 208 ? -7.805 -10.312 6.699 1 93.19 208 ALA B C 1
ATOM 4655 O O . ALA B 1 208 ? -6.621 -10.156 6.387 1 93.19 208 ALA B O 1
ATOM 4656 N N . GLY B 1 209 ? -8.586 -9.438 7.199 1 88.5 209 GLY B N 1
ATOM 4657 C CA . GLY B 1 209 ? -8.078 -8.086 7.414 1 88.5 209 GLY B CA 1
ATOM 4658 C C . GLY B 1 209 ? -8.469 -7.121 6.316 1 88.5 209 GLY B C 1
ATOM 4659 O O . GLY B 1 209 ? -9.328 -7.43 5.48 1 88.5 209 GLY B O 1
ATOM 4660 N N . LYS B 1 210 ? -7.898 -5.855 6.391 1 87.25 210 LYS B N 1
ATOM 4661 C CA . LYS B 1 210 ? -8.227 -4.824 5.41 1 87.25 210 LYS B CA 1
ATOM 4662 C C . LYS B 1 210 ? -6.98 -4.031 5.016 1 87.25 210 LYS B C 1
ATOM 4664 O O . LYS B 1 210 ? -5.949 -4.113 5.684 1 87.25 210 LYS B O 1
ATOM 4669 N N . GLY B 1 211 ? -7.086 -3.379 3.881 1 88.56 211 GLY B N 1
ATOM 4670 C CA . GLY B 1 211 ? -6.066 -2.418 3.488 1 88.56 211 GLY B CA 1
ATOM 4671 C C . GLY B 1 211 ? -4.902 -3.051 2.748 1 88.56 211 GLY B C 1
ATOM 4672 O O . GLY B 1 211 ? -5.082 -4.035 2.027 1 88.56 211 GLY B O 1
ATOM 4673 N N . LEU B 1 212 ? -3.754 -2.488 2.959 1 89.19 212 LEU B N 1
ATOM 4674 C CA . LEU B 1 212 ? -2.592 -2.771 2.121 1 89.19 212 LEU B CA 1
ATOM 4675 C C . LEU B 1 212 ? -2.07 -4.184 2.375 1 89.19 212 LEU B C 1
ATOM 4677 O O . LEU B 1 212 ? -1.704 -4.891 1.435 1 89.19 212 LEU B O 1
ATOM 4681 N N . SER B 1 213 ? -2.049 -4.582 3.619 1 89.88 213 SER B N 1
ATOM 4682 C CA . SER B 1 213 ? -1.561 -5.914 3.955 1 89.88 213 SER B CA 1
ATOM 4683 C C . SER B 1 213 ? -2.406 -6.996 3.291 1 89.88 213 SER B C 1
ATOM 4685 O O . SER B 1 213 ? -1.869 -7.938 2.705 1 89.88 213 SER B O 1
ATOM 4687 N N . SER B 1 214 ? -3.67 -6.828 3.385 1 93.12 214 SER B N 1
ATOM 4688 C CA . SER B 1 214 ? -4.574 -7.801 2.777 1 93.12 214 SER B CA 1
ATOM 4689 C C . SER B 1 214 ? -4.477 -7.77 1.256 1 93.12 214 SER B C 1
ATOM 4691 O O . SER B 1 214 ? -4.629 -8.805 0.599 1 93.12 214 SER B O 1
ATOM 4693 N N . ALA B 1 215 ? -4.273 -6.605 0.737 1 93.62 215 ALA B N 1
ATOM 4694 C CA . ALA B 1 215 ? -4.109 -6.469 -0.708 1 93.62 215 ALA B CA 1
ATOM 4695 C C . ALA B 1 215 ? -2.873 -7.219 -1.192 1 93.62 215 ALA B C 1
ATOM 4697 O O . ALA B 1 215 ? -2.902 -7.867 -2.24 1 93.62 215 ALA B O 1
ATOM 4698 N N . LEU B 1 216 ? -1.76 -7.133 -0.473 1 92.38 216 LEU B N 1
ATOM 4699 C CA . LEU B 1 216 ? -0.536 -7.848 -0.818 1 92.38 216 LEU B CA 1
ATOM 4700 C C . LEU B 1 216 ? -0.766 -9.352 -0.812 1 92.38 216 LEU B C 1
ATOM 4702 O O . LEU B 1 216 ? -0.373 -10.047 -1.751 1 92.38 216 LEU B O 1
ATOM 4706 N N . VAL B 1 217 ? -1.438 -9.797 0.187 1 92.56 217 VAL B N 1
ATOM 4707 C CA . VAL B 1 217 ? -1.717 -11.227 0.312 1 92.56 217 VAL B CA 1
ATOM 4708 C C . VAL B 1 217 ? -2.684 -11.664 -0.786 1 92.56 217 VAL B C 1
ATOM 4710 O O . VAL B 1 217 ? -2.51 -12.719 -1.391 1 92.56 217 VAL B O 1
ATOM 4713 N N . GLY B 1 218 ? -3.695 -10.828 -0.963 1 93.5 218 GLY B N 1
ATOM 4714 C CA . GLY B 1 218 ? -4.637 -11.117 -2.033 1 93.5 218 GLY B CA 1
ATOM 4715 C C . GLY B 1 218 ? -3.975 -11.234 -3.395 1 93.5 218 GLY B C 1
ATOM 4716 O O . GLY B 1 218 ? -4.305 -12.125 -4.176 1 93.5 218 GLY B O 1
ATOM 4717 N N . THR B 1 219 ? -3.121 -10.336 -3.658 1 92.19 219 THR B N 1
ATOM 4718 C CA . THR B 1 219 ? -2.393 -10.352 -4.922 1 92.19 219 THR B CA 1
ATOM 4719 C C . THR B 1 219 ? -1.537 -11.609 -5.039 1 92.19 219 THR B C 1
ATOM 4721 O O . THR B 1 219 ? -1.445 -12.211 -6.113 1 92.19 219 THR B O 1
ATOM 4724 N N . SER B 1 220 ? -0.878 -11.93 -3.947 1 92 220 SER B N 1
ATOM 4725 C CA . SER B 1 220 ? -0.112 -13.172 -3.908 1 92 220 SER B CA 1
ATOM 4726 C C . SER B 1 220 ? -1 -14.383 -4.195 1 92 220 SER B C 1
ATOM 4728 O O . SER B 1 220 ? -0.646 -15.242 -5.004 1 92 220 SER B O 1
ATOM 4730 N N . PHE B 1 221 ? -2.111 -14.453 -3.566 1 93.31 221 PHE B N 1
ATOM 4731 C CA . PHE B 1 221 ? -3.074 -15.531 -3.752 1 93.31 221 PHE B CA 1
ATOM 4732 C C . PHE B 1 221 ? -3.508 -15.625 -5.211 1 93.31 221 PHE B C 1
ATOM 4734 O O . PHE B 1 221 ? -3.514 -16.719 -5.793 1 93.31 221 PHE B O 1
ATOM 4741 N N . ARG B 1 222 ? -3.875 -14.531 -5.703 1 93.62 222 ARG B N 1
ATOM 4742 C CA . ARG B 1 222 ? -4.312 -14.461 -7.09 1 93.62 222 ARG B CA 1
ATOM 4743 C C . ARG B 1 222 ? -3.258 -15.039 -8.031 1 93.62 222 ARG B C 1
ATOM 4745 O O . ARG B 1 222 ? -3.578 -15.805 -8.938 1 93.62 222 ARG B O 1
ATOM 4752 N N . SER B 1 223 ? -2.072 -14.578 -7.879 1 92.62 223 SER B N 1
ATOM 4753 C CA . SER B 1 223 ? -0.995 -15.008 -8.766 1 92.62 223 SER B CA 1
ATOM 4754 C C . SER B 1 223 ? -0.771 -16.516 -8.68 1 92.62 223 SER B C 1
ATOM 4756 O O . SER B 1 223 ? -0.579 -17.172 -9.695 1 92.62 223 SER B O 1
ATOM 4758 N N . ALA B 1 224 ? -0.748 -17.016 -7.504 1 92.38 224 ALA B N 1
ATOM 4759 C CA . ALA B 1 224 ? -0.624 -18.453 -7.309 1 92.38 224 ALA B CA 1
ATOM 4760 C C . ALA B 1 224 ? -1.768 -19.203 -7.988 1 92.38 224 ALA B C 1
ATOM 4762 O O . ALA B 1 224 ? -1.543 -20.203 -8.664 1 92.38 224 ALA B O 1
ATOM 4763 N N . PHE B 1 225 ? -2.98 -18.734 -7.82 1 94.44 225 PHE B N 1
ATOM 4764 C CA . PHE B 1 225 ? -4.164 -19.328 -8.422 1 94.44 225 PHE B CA 1
ATOM 4765 C C . PHE B 1 225 ? -4.023 -19.406 -9.938 1 94.44 225 PHE B C 1
ATOM 4767 O O . PHE B 1 225 ? -4.234 -20.453 -10.547 1 94.44 225 PHE B O 1
ATOM 4774 N N . ARG B 1 226 ? -3.645 -18.344 -10.508 1 92 226 ARG B N 1
ATOM 4775 C CA . ARG B 1 226 ? -3.518 -18.266 -11.961 1 92 226 ARG B CA 1
ATOM 4776 C C . ARG B 1 226 ? -2.4 -19.188 -12.461 1 92 226 ARG B C 1
ATOM 4778 O O . ARG B 1 226 ? -2.494 -19.75 -13.547 1 92 226 ARG B O 1
ATOM 4785 N N . ALA B 1 227 ? -1.394 -19.328 -11.672 1 90.25 227 ALA B N 1
ATOM 4786 C CA . ALA B 1 227 ? -0.27 -20.188 -12.047 1 90.25 227 ALA B CA 1
ATOM 4787 C C . ALA B 1 227 ? -0.648 -21.656 -11.961 1 90.25 227 ALA B C 1
ATOM 4789 O O . ALA B 1 227 ? -0.125 -22.484 -12.711 1 90.25 227 ALA B O 1
ATOM 4790 N N . MET B 1 228 ? -1.601 -21.984 -11.117 1 91.81 228 MET B N 1
ATOM 4791 C CA . MET B 1 228 ? -1.854 -23.391 -10.812 1 91.81 228 MET B CA 1
ATOM 4792 C C . MET B 1 228 ? -3.125 -23.875 -11.5 1 91.81 228 MET B C 1
ATOM 4794 O O . MET B 1 228 ? -3.297 -25.078 -11.719 1 91.81 228 MET B O 1
ATOM 4798 N N . ALA B 1 229 ? -3.996 -22.969 -11.805 1 90.75 229 ALA B N 1
ATOM 4799 C CA . ALA B 1 229 ? -5.254 -23.375 -12.43 1 90.75 229 ALA B CA 1
ATOM 4800 C C . ALA B 1 229 ? -5.016 -23.953 -13.82 1 90.75 229 ALA B C 1
ATOM 4802 O O . ALA B 1 229 ? -4.441 -23.297 -14.688 1 90.75 229 ALA B O 1
ATOM 4803 N N . SER B 1 230 ? -5.336 -25.203 -14 1 87.44 230 SER B N 1
ATOM 4804 C CA . SER B 1 230 ? -5.156 -25.891 -15.273 1 87.44 230 SER B CA 1
ATOM 4805 C C . SER B 1 230 ? -6.207 -26.984 -15.469 1 87.44 230 SER B C 1
ATOM 4807 O O . SER B 1 230 ? -6.941 -27.312 -14.531 1 87.44 230 SER B O 1
ATOM 4809 N N . SER B 1 231 ? -6.281 -27.516 -16.719 1 84.69 231 SER B N 1
ATOM 4810 C CA . SER B 1 231 ? -7.234 -28.578 -17.047 1 84.69 231 SER B CA 1
ATOM 4811 C C . SER B 1 231 ? -6.906 -29.859 -16.312 1 84.69 231 SER B C 1
ATOM 4813 O O . SER B 1 231 ? -7.797 -30.672 -16.016 1 84.69 231 SER B O 1
ATOM 4815 N N . GLU B 1 232 ? -5.68 -29.969 -15.922 1 87.06 232 GLU B N 1
ATOM 4816 C CA . GLU B 1 232 ? -5.211 -31.219 -15.336 1 87.06 232 GLU B CA 1
ATOM 4817 C C . GLU B 1 232 ? -5.375 -31.219 -13.82 1 87.06 232 GLU B C 1
ATOM 4819 O O . GLU B 1 232 ? -5.312 -32.281 -13.172 1 87.06 232 GLU B O 1
ATOM 4824 N N . THR B 1 233 ? -5.699 -30.203 -13.281 1 91.75 233 THR B N 1
ATOM 4825 C CA . THR B 1 233 ? -5.777 -30.094 -11.828 1 91.75 233 THR B CA 1
ATOM 4826 C C . THR B 1 233 ? -7.227 -30.125 -11.359 1 91.75 233 THR B C 1
ATOM 4828 O O . THR B 1 233 ? -8.062 -29.359 -11.836 1 91.75 233 THR B O 1
ATOM 4831 N N . THR B 1 234 ? -7.523 -31.062 -10.414 1 95 234 THR B N 1
ATOM 4832 C CA . THR B 1 234 ? -8.859 -31.078 -9.82 1 95 234 THR B CA 1
ATOM 4833 C C . THR B 1 234 ? -9.055 -29.891 -8.883 1 95 234 THR B C 1
ATOM 4835 O O . THR B 1 234 ? -8.078 -29.281 -8.438 1 95 234 THR B O 1
ATOM 4838 N N . LEU B 1 235 ? -10.258 -29.578 -8.586 1 95.62 235 LEU B N 1
ATOM 4839 C CA . LEU B 1 235 ? -10.539 -28.438 -7.703 1 95.62 235 LEU B CA 1
ATOM 4840 C C . LEU B 1 235 ? -9.977 -28.703 -6.309 1 95.62 235 LEU B C 1
ATOM 4842 O O . LEU B 1 235 ? -9.461 -27.781 -5.664 1 95.62 235 LEU B O 1
ATOM 4846 N N . VAL B 1 236 ? -10.164 -29.922 -5.84 1 96.25 236 VAL B N 1
ATOM 4847 C CA . VAL B 1 236 ? -9.68 -30.281 -4.512 1 96.25 236 VAL B CA 1
ATOM 4848 C C . VAL B 1 236 ? -8.156 -30.141 -4.465 1 96.25 236 VAL B C 1
ATOM 4850 O O . VAL B 1 236 ? -7.602 -29.625 -3.496 1 96.25 236 VAL B O 1
ATOM 4853 N N . ASP B 1 237 ? -7.484 -30.625 -5.516 1 95.19 237 ASP B N 1
ATOM 4854 C CA . ASP B 1 237 ? -6.035 -30.484 -5.594 1 95.19 237 ASP B CA 1
ATOM 4855 C C . ASP B 1 237 ? -5.617 -29.016 -5.625 1 95.19 237 ASP B C 1
ATOM 4857 O O . ASP B 1 237 ? -4.625 -28.641 -5.004 1 95.19 237 ASP B O 1
ATOM 4861 N N . LEU B 1 238 ? -6.367 -28.281 -6.402 1 95.12 238 LEU B N 1
ATOM 4862 C CA . LEU B 1 238 ? -6.086 -26.844 -6.492 1 95.12 238 LEU B CA 1
ATOM 4863 C C . LEU B 1 238 ? -6.18 -26.188 -5.121 1 95.12 238 LEU B C 1
ATOM 4865 O O . LEU B 1 238 ? -5.258 -25.484 -4.699 1 95.12 238 LEU B O 1
ATOM 4869 N N . ALA B 1 239 ? -7.262 -26.453 -4.418 1 95.81 239 ALA B N 1
ATOM 4870 C CA . ALA B 1 239 ? -7.461 -25.891 -3.084 1 95.81 239 ALA B CA 1
ATOM 4871 C C . ALA B 1 239 ? -6.352 -26.344 -2.133 1 95.81 239 ALA B C 1
ATOM 4873 O O . ALA B 1 239 ? -5.832 -25.531 -1.361 1 95.81 239 ALA B O 1
ATOM 4874 N N . THR B 1 240 ? -6.016 -27.562 -2.227 1 94.81 240 THR B N 1
ATOM 4875 C CA . THR B 1 240 ? -5.008 -28.141 -1.345 1 94.81 240 THR B CA 1
ATOM 4876 C C . THR B 1 240 ? -3.639 -27.516 -1.606 1 94.81 240 THR B C 1
ATOM 4878 O O . THR B 1 240 ? -2.914 -27.172 -0.668 1 94.81 240 THR B O 1
ATOM 4881 N N . ARG B 1 241 ? -3.285 -27.391 -2.852 1 92.38 241 ARG B N 1
ATOM 4882 C CA . ARG B 1 241 ? -2.006 -26.797 -3.227 1 92.38 241 ARG B CA 1
ATOM 4883 C C . ARG B 1 241 ? -1.941 -25.328 -2.816 1 92.38 241 ARG B C 1
ATOM 4885 O O . ARG B 1 241 ? -0.907 -24.859 -2.34 1 92.38 241 ARG B O 1
ATOM 4892 N N . MET B 1 242 ? -3.061 -24.656 -3.02 1 93.31 242 MET B N 1
ATOM 4893 C CA . MET B 1 242 ? -3.129 -23.25 -2.598 1 93.31 242 MET B CA 1
ATOM 4894 C C . MET B 1 242 ? -2.947 -23.125 -1.089 1 93.31 242 MET B C 1
ATOM 4896 O O . MET B 1 242 ? -2.246 -22.234 -0.614 1 93.31 242 MET B O 1
ATOM 4900 N N . ASN B 1 243 ? -3.551 -23.984 -0.393 1 94.12 243 ASN B N 1
ATOM 4901 C CA . ASN B 1 243 ? -3.441 -24.016 1.062 1 94.12 243 ASN B CA 1
ATOM 4902 C C . ASN B 1 243 ? -1.996 -24.203 1.513 1 94.12 243 ASN B C 1
ATOM 4904 O O . ASN B 1 243 ? -1.509 -23.469 2.377 1 94.12 243 ASN B O 1
ATOM 4908 N N . LEU B 1 244 ? -1.368 -25.156 0.925 1 90.56 244 LEU B N 1
ATOM 4909 C CA . LEU B 1 244 ? 0.006 -25.469 1.298 1 90.56 244 LEU B CA 1
ATOM 4910 C C . LEU B 1 244 ? 0.94 -24.312 0.962 1 90.56 244 LEU B C 1
ATOM 4912 O O . LEU B 1 244 ? 1.826 -23.969 1.751 1 90.56 244 LEU B O 1
ATOM 4916 N N . LEU B 1 245 ? 0.727 -23.719 -0.152 1 88.06 245 LEU B N 1
ATOM 4917 C CA . LEU B 1 245 ? 1.554 -22.594 -0.57 1 88.06 245 LEU B CA 1
ATOM 4918 C C . LEU B 1 245 ? 1.408 -21.422 0.399 1 88.06 245 LEU B C 1
ATOM 4920 O O . LEU B 1 245 ? 2.406 -20.844 0.818 1 88.06 245 LEU B O 1
ATOM 4924 N N . HIS B 1 246 ? 0.174 -21.141 0.72 1 90.44 246 HIS B N 1
ATOM 4925 C CA . HIS B 1 246 ? -0.082 -20.031 1.633 1 90.44 246 HIS B CA 1
ATOM 4926 C C . HIS B 1 246 ? 0.483 -20.328 3.02 1 90.44 246 HIS B C 1
ATOM 4928 O O . HIS B 1 246 ? 1.086 -19.453 3.643 1 90.44 246 HIS B O 1
ATOM 4934 N N . TYR B 1 247 ? 0.326 -21.484 3.434 1 88.62 247 TYR B N 1
ATOM 4935 C CA . TYR B 1 247 ? 0.813 -21.875 4.75 1 88.62 247 TYR B CA 1
ATOM 4936 C C . TYR B 1 247 ? 2.328 -21.734 4.836 1 88.62 247 TYR B C 1
ATOM 4938 O O . TYR B 1 247 ? 2.861 -21.312 5.863 1 88.62 247 TYR B O 1
ATOM 4946 N N . ASN B 1 248 ? 2.949 -22 3.822 1 85.12 248 ASN B N 1
ATOM 4947 C CA . ASN B 1 248 ? 4.406 -22.031 3.805 1 85.12 248 ASN B CA 1
ATOM 4948 C C . ASN B 1 248 ? 4.996 -20.625 3.705 1 85.12 248 ASN B C 1
ATOM 4950 O O . ASN B 1 248 ? 6.211 -20.453 3.801 1 85.12 248 ASN B O 1
ATOM 4954 N N . GLU B 1 249 ? 4.172 -19.656 3.477 1 80.25 249 GLU B N 1
ATOM 4955 C CA . GLU B 1 249 ? 4.656 -18.281 3.395 1 80.25 249 GLU B CA 1
ATOM 4956 C C . GLU B 1 249 ? 5.121 -17.781 4.758 1 80.25 249 GLU B C 1
ATOM 4958 O O . GLU B 1 249 ? 5.844 -16.781 4.844 1 80.25 249 GLU B O 1
ATOM 4963 N N . GLY B 1 250 ? 4.703 -18.359 5.879 1 78.06 250 GLY B N 1
ATOM 4964 C CA . GLY B 1 250 ? 5.207 -17.984 7.191 1 78.06 250 GLY B CA 1
ATOM 4965 C C . GLY B 1 250 ? 4.117 -17.516 8.141 1 78.06 250 GLY B C 1
ATOM 4966 O O . GLY B 1 250 ? 2.955 -17.406 7.742 1 78.06 250 GLY B O 1
ATOM 4967 N N . PRO B 1 251 ? 4.5 -17.172 9.328 1 79.94 251 PRO B N 1
ATOM 4968 C CA . PRO B 1 251 ? 3.521 -16.875 10.375 1 79.94 251 PRO B CA 1
ATOM 4969 C C . PRO B 1 251 ? 2.746 -15.586 10.117 1 79.94 251 PRO B C 1
ATOM 4971 O O . PRO B 1 251 ? 1.543 -15.516 10.383 1 79.94 251 PRO B O 1
ATOM 4974 N N . GLU B 1 252 ? 3.395 -14.609 9.617 1 78.5 252 GLU B N 1
ATOM 4975 C CA . GLU B 1 252 ? 2.717 -13.344 9.383 1 78.5 252 GLU B CA 1
ATOM 4976 C C . GLU B 1 252 ? 1.647 -13.477 8.305 1 78.5 252 GLU B C 1
ATOM 4978 O O . GLU B 1 252 ? 0.556 -12.914 8.43 1 78.5 252 GLU B O 1
ATOM 4983 N N . ALA B 1 253 ? 2.021 -14.141 7.32 1 76.38 253 ALA B N 1
ATOM 4984 C CA . ALA B 1 253 ? 1.051 -14.383 6.25 1 76.38 253 ALA B CA 1
ATOM 4985 C C . ALA B 1 253 ? -0.099 -15.258 6.738 1 76.38 253 ALA B C 1
ATOM 4987 O O . ALA B 1 253 ? -1.251 -15.055 6.348 1 76.38 253 ALA B O 1
ATOM 4988 N N . ARG B 1 254 ? 0.231 -16.188 7.645 1 82.5 254 ARG B N 1
ATOM 4989 C CA . ARG B 1 254 ? -0.778 -17.125 8.133 1 82.5 254 ARG B CA 1
ATOM 4990 C C . ARG B 1 254 ? -1.849 -16.391 8.945 1 82.5 254 ARG B C 1
ATOM 4992 O O . ARG B 1 254 ? -2.99 -16.859 9.023 1 82.5 254 ARG B O 1
ATOM 4999 N N . ARG B 1 255 ? -1.448 -15.281 9.484 1 85.19 255 ARG B N 1
ATOM 5000 C CA . ARG B 1 255 ? -2.418 -14.484 10.227 1 85.19 255 ARG B CA 1
ATOM 5001 C C . ARG B 1 255 ? -3.463 -13.883 9.289 1 85.19 255 ARG B C 1
ATOM 5003 O O . ARG B 1 255 ? -4.559 -13.523 9.719 1 85.19 255 ARG B O 1
ATOM 5010 N N . ARG B 1 256 ? -3.082 -13.922 8.086 1 89.31 256 ARG B N 1
ATOM 5011 C CA . ARG B 1 256 ? -3.99 -13.406 7.066 1 89.31 256 ARG B CA 1
ATOM 5012 C C . ARG B 1 256 ? -4.52 -14.531 6.18 1 89.31 256 ARG B C 1
ATOM 5014 O O . ARG B 1 256 ? -4.258 -14.555 4.977 1 89.31 256 ARG B O 1
ATOM 5021 N N . TYR B 1 257 ? -5.293 -15.336 6.836 1 92.56 257 TYR B N 1
ATOM 5022 C CA . TYR B 1 257 ? -5.84 -16.469 6.102 1 92.56 257 TYR B CA 1
ATOM 5023 C C . TYR B 1 257 ? -6.785 -16.016 5 1 92.56 257 TYR B C 1
ATOM 5025 O O . TYR B 1 257 ? -7.242 -14.867 5.008 1 92.56 257 TYR B O 1
ATOM 5033 N N . VAL B 1 258 ? -7.047 -16.844 4.086 1 96.06 258 VAL B N 1
ATOM 5034 C CA . VAL B 1 258 ? -7.844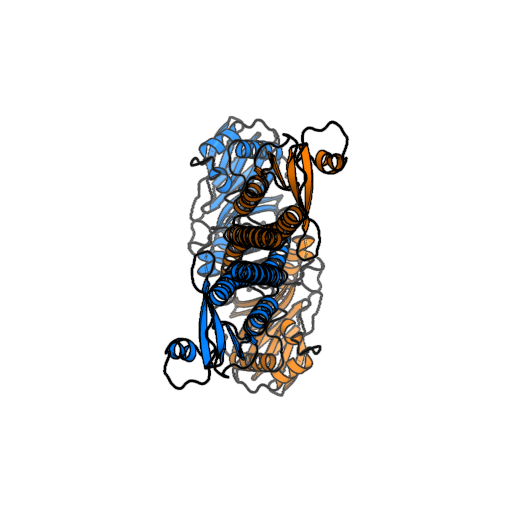 -16.484 2.916 1 96.06 258 VAL B CA 1
ATOM 5035 C C . VAL B 1 258 ? -9.039 -17.438 2.799 1 96.06 258 VAL B C 1
ATOM 5037 O O . VAL B 1 258 ? -8.867 -18.641 2.602 1 96.06 258 VAL B O 1
ATOM 5040 N N . THR B 1 259 ? -10.234 -16.953 2.951 1 97.38 259 THR B N 1
ATOM 5041 C CA . THR B 1 259 ? -11.398 -17.75 2.613 1 97.38 259 THR B CA 1
ATOM 5042 C C . THR B 1 259 ? -11.562 -17.859 1.101 1 97.38 259 THR B C 1
ATOM 5044 O O . THR B 1 259 ? -11.312 -16.906 0.372 1 97.38 259 THR B O 1
ATOM 5047 N N . THR B 1 260 ? -11.891 -19.047 0.663 1 97.88 260 THR B N 1
ATOM 5048 C CA . THR B 1 260 ? -11.875 -19.266 -0.779 1 97.88 260 THR B CA 1
ATOM 5049 C C . THR B 1 260 ? -13.062 -20.125 -1.208 1 97.88 260 THR B C 1
ATOM 5051 O O . THR B 1 260 ? -13.328 -21.172 -0.6 1 97.88 260 THR B O 1
ATOM 5054 N N . PHE B 1 261 ? -13.773 -19.719 -2.174 1 98.38 261 PHE B N 1
ATOM 5055 C CA . PHE B 1 261 ? -14.805 -20.5 -2.838 1 98.38 261 PHE B CA 1
ATOM 5056 C C . PHE B 1 261 ? -14.414 -20.797 -4.281 1 98.38 261 PHE B C 1
ATOM 5058 O O . PHE B 1 261 ? -14.336 -19.875 -5.109 1 98.38 261 PHE B O 1
ATOM 5065 N N . LEU B 1 262 ? -14.195 -22.062 -4.598 1 98.25 262 LEU B N 1
ATOM 5066 C CA . LEU B 1 262 ? -13.781 -22.5 -5.926 1 98.25 262 LEU B CA 1
ATOM 5067 C C . LEU B 1 262 ? -14.922 -23.219 -6.641 1 98.25 262 LEU B C 1
ATOM 5069 O O . LEU B 1 262 ? -15.648 -24 -6.023 1 98.25 262 LEU B O 1
ATOM 5073 N N . THR B 1 263 ? -15.031 -22.922 -7.902 1 97.94 263 THR B N 1
ATOM 5074 C CA . THR B 1 263 ? -16.047 -23.562 -8.734 1 97.94 263 THR B CA 1
ATOM 5075 C C . THR B 1 263 ? -15.453 -23.984 -10.07 1 97.94 263 THR B C 1
ATOM 5077 O O . THR B 1 263 ? -14.648 -23.266 -10.656 1 97.94 263 THR B O 1
ATOM 5080 N N . ARG B 1 264 ? -15.797 -25.141 -10.523 1 98.06 264 ARG B N 1
ATOM 5081 C CA . ARG B 1 264 ? -15.531 -25.578 -11.883 1 98.06 264 ARG B CA 1
ATOM 5082 C C . ARG B 1 264 ? -16.828 -25.875 -12.625 1 98.06 264 ARG B C 1
ATOM 5084 O O . ARG B 1 264 ? -17.594 -26.766 -12.227 1 98.06 264 ARG B O 1
ATOM 5091 N N . LEU B 1 265 ? -17.094 -25.141 -13.672 1 98 265 LEU B N 1
ATOM 5092 C CA . LEU B 1 265 ? -18.297 -25.297 -14.484 1 98 265 LEU B CA 1
ATOM 5093 C C . LEU B 1 265 ? -17.984 -25.969 -15.812 1 98 265 LEU B C 1
ATOM 5095 O O . LEU B 1 265 ? -17.062 -25.562 -16.516 1 98 265 LEU B O 1
ATOM 5099 N N . SER B 1 266 ? -18.656 -27 -16.094 1 97.19 266 SER B N 1
ATOM 5100 C CA . SER B 1 266 ? -18.625 -27.625 -17.406 1 97.19 266 SER B CA 1
ATOM 5101 C C . SER B 1 266 ? -19.875 -27.297 -18.219 1 97.19 266 SER B C 1
ATOM 5103 O O . SER B 1 266 ? -20.906 -27.953 -18.078 1 97.19 266 SER B O 1
ATOM 5105 N N . PRO B 1 267 ? -19.734 -26.328 -19.078 1 95.75 267 PRO B N 1
ATOM 5106 C CA . PRO B 1 267 ? -20.922 -25.922 -19.844 1 95.75 267 PRO B CA 1
ATOM 5107 C C . PRO B 1 267 ? -21.469 -27.062 -20.703 1 95.75 267 PRO B C 1
ATOM 5109 O O . PRO B 1 267 ? -22.672 -27.109 -20.969 1 95.75 267 PRO B O 1
ATOM 5112 N N . ALA B 1 268 ? -20.625 -27.953 -21.203 1 94.94 268 ALA B N 1
ATOM 5113 C CA . ALA B 1 268 ? -21.047 -29.047 -22.078 1 94.94 268 ALA B CA 1
ATOM 5114 C C . ALA B 1 268 ? -22 -29.984 -21.344 1 94.94 268 ALA B C 1
ATOM 5116 O O . ALA B 1 268 ? -22.938 -30.516 -21.953 1 94.94 268 ALA B O 1
ATOM 5117 N N . THR B 1 269 ? -21.797 -30.188 -20.109 1 96.06 269 THR B N 1
ATOM 5118 C CA . THR B 1 269 ? -22.609 -31.141 -19.344 1 96.06 269 THR B CA 1
ATOM 5119 C C . THR B 1 269 ? -23.5 -30.422 -18.344 1 96.06 269 THR B C 1
ATOM 5121 O O . THR B 1 269 ? -24.359 -31.031 -17.719 1 96.06 269 THR B O 1
ATOM 5124 N N . ASN B 1 270 ? -23.219 -29.156 -18.125 1 97.25 270 ASN B N 1
ATOM 5125 C CA . ASN B 1 270 ? -23.906 -28.328 -17.141 1 97.25 270 ASN B CA 1
ATOM 5126 C C . ASN B 1 270 ? -23.609 -28.781 -15.719 1 97.25 270 ASN B C 1
ATOM 5128 O O . ASN B 1 270 ? -24.438 -28.609 -14.82 1 97.25 270 ASN B O 1
ATOM 5132 N N . ALA B 1 271 ? -22.531 -29.422 -15.562 1 97.25 271 ALA B N 1
ATOM 5133 C CA . ALA B 1 271 ? -22.078 -29.859 -14.242 1 97.25 271 ALA B CA 1
ATOM 5134 C C . ALA B 1 271 ? -21.297 -28.75 -13.539 1 97.25 271 ALA B C 1
ATOM 5136 O O . ALA B 1 271 ? -20.5 -28.047 -14.164 1 97.25 271 ALA B O 1
ATOM 5137 N N . LEU B 1 272 ? -21.609 -28.609 -12.25 1 97.75 272 LEU B N 1
ATOM 5138 C CA . LEU B 1 272 ? -20.922 -27.656 -11.398 1 97.75 272 LEU B CA 1
ATOM 5139 C C . LEU B 1 272 ? -20.266 -28.344 -10.211 1 97.75 272 LEU B C 1
ATOM 5141 O O . LEU B 1 272 ? -20.938 -29.031 -9.438 1 97.75 272 LEU B O 1
ATOM 5145 N N . GLU B 1 273 ? -19 -28.234 -10.148 1 98.12 273 GLU B N 1
ATOM 5146 C CA . GLU B 1 273 ? -18.25 -28.719 -9 1 98.12 273 GLU B CA 1
ATOM 5147 C C . GLU B 1 273 ? -17.797 -27.547 -8.117 1 98.12 273 GLU B C 1
ATOM 5149 O O . GLU B 1 273 ? -17.375 -26.516 -8.633 1 98.12 273 GLU B O 1
ATOM 5154 N N . VAL B 1 274 ? -17.922 -27.75 -6.77 1 98.12 274 VAL B N 1
ATOM 5155 C CA . VAL B 1 274 ? -17.562 -26.625 -5.906 1 98.12 274 VAL B CA 1
ATOM 5156 C C . VAL B 1 274 ? -16.719 -27.125 -4.738 1 98.12 274 VAL B C 1
ATOM 5158 O O . VAL B 1 274 ? -16.859 -28.266 -4.297 1 98.12 274 VAL B O 1
ATOM 5161 N N . VAL B 1 275 ? -15.789 -26.328 -4.324 1 98 275 VAL B N 1
ATOM 5162 C CA . VAL B 1 275 ? -15.031 -26.469 -3.086 1 98 275 VAL B CA 1
ATOM 5163 C C . VAL B 1 275 ? -15.094 -25.188 -2.279 1 98 275 VAL B C 1
ATOM 5165 O O . VAL B 1 275 ? -14.695 -24.125 -2.766 1 98 275 VAL B O 1
ATOM 5168 N N . ASN B 1 276 ? -15.664 -25.25 -1.104 1 98.12 276 ASN B N 1
ATOM 5169 C CA . ASN B 1 276 ? -15.695 -24.109 -0.202 1 98.12 276 ASN B CA 1
ATOM 5170 C C . ASN B 1 276 ? -14.672 -24.234 0.918 1 98.12 276 ASN B C 1
ATOM 5172 O O . ASN B 1 276 ? -14.852 -25.047 1.834 1 98.12 276 ASN B O 1
ATOM 5176 N N . ALA B 1 277 ? -13.633 -23.453 0.814 1 97 277 ALA B N 1
ATOM 5177 C CA . ALA B 1 277 ? -12.57 -23.469 1.811 1 97 277 ALA B CA 1
ATOM 5178 C C . ALA B 1 277 ? -12.742 -22.328 2.818 1 97 277 ALA B C 1
ATOM 5180 O O . ALA B 1 277 ? -12.039 -21.328 2.758 1 97 277 ALA B O 1
ATOM 5181 N N . GLY B 1 278 ? -13.648 -22.516 3.771 1 96.25 278 GLY B N 1
ATOM 5182 C CA . GLY B 1 278 ? -13.859 -21.578 4.867 1 96.25 278 GLY B CA 1
ATOM 5183 C C . GLY B 1 278 ? -14.562 -20.312 4.438 1 96.25 278 GLY B C 1
ATOM 5184 O O . GLY B 1 278 ? -14.555 -19.312 5.168 1 96.25 278 GLY B O 1
ATOM 5185 N N . HIS B 1 279 ? -15.055 -20.203 3.244 1 97.44 279 HIS B N 1
ATOM 5186 C CA . HIS B 1 279 ? -15.766 -19.047 2.73 1 97.44 279 HIS B CA 1
ATOM 5187 C C . HIS B 1 279 ? -17.219 -19.047 3.176 1 97.44 279 HIS B C 1
ATOM 5189 O O . HIS B 1 279 ? -17.734 -20.078 3.613 1 97.44 279 HIS B O 1
ATOM 5195 N N . ASN B 1 280 ? -17.891 -17.953 3.133 1 96.25 280 ASN B N 1
ATOM 5196 C CA . ASN B 1 280 ? -19.312 -17.875 3.412 1 96.25 280 ASN B CA 1
ATOM 5197 C C . ASN B 1 280 ? -20.094 -18.859 2.547 1 96.25 280 ASN B C 1
ATOM 5199 O O . ASN B 1 280 ? -19.719 -19.125 1.401 1 96.25 280 ASN B O 1
ATOM 5203 N N . PRO B 1 281 ? -21.172 -19.375 3.166 1 97.19 281 PRO B N 1
ATOM 5204 C CA . PRO B 1 281 ? -21.984 -20.266 2.34 1 97.19 281 PRO B CA 1
ATOM 5205 C C . PRO B 1 281 ? -22.531 -19.562 1.093 1 97.19 281 PRO B C 1
ATOM 5207 O O . PRO B 1 281 ? -23.125 -18.484 1.187 1 97.19 281 PRO B O 1
ATOM 5210 N N . ALA B 1 282 ? -22.312 -20.141 -0.026 1 97.88 282 ALA B N 1
ATOM 5211 C CA . ALA B 1 282 ? -22.891 -19.641 -1.269 1 97.88 282 ALA B CA 1
ATOM 5212 C C . ALA B 1 282 ? -24.359 -20.062 -1.389 1 97.88 282 ALA B C 1
ATOM 5214 O O . ALA B 1 282 ? -24.797 -21.016 -0.748 1 97.88 282 ALA B O 1
ATOM 5215 N N . PHE B 1 283 ? -25.125 -19.344 -2.219 1 97.75 283 PHE B N 1
ATOM 5216 C CA . PHE B 1 283 ? -26.531 -19.641 -2.424 1 97.75 283 PHE B CA 1
ATOM 5217 C C . PHE B 1 283 ? -26.781 -20.188 -3.828 1 97.75 283 PHE B C 1
ATOM 5219 O O . PHE B 1 283 ? -26.547 -19.484 -4.816 1 97.75 283 PHE B O 1
ATOM 5226 N N . LEU B 1 284 ? -27.188 -21.391 -3.928 1 97.44 284 LEU B N 1
ATOM 5227 C CA . LEU B 1 284 ? -27.672 -21.969 -5.18 1 97.44 284 LEU B CA 1
ATOM 5228 C C . LEU B 1 284 ? -29.188 -22 -5.215 1 97.44 284 LEU B C 1
ATOM 5230 O O . LEU B 1 284 ? -29.812 -22.688 -4.398 1 97.44 284 LEU B O 1
ATOM 5234 N N . VAL B 1 285 ? -29.781 -21.266 -6.113 1 95.94 285 VAL B N 1
ATOM 5235 C CA . VAL B 1 285 ? -31.234 -21.172 -6.219 1 95.94 285 VAL B CA 1
ATOM 5236 C C . VAL B 1 285 ? -31.703 -21.828 -7.527 1 95.94 285 VAL B C 1
ATOM 5238 O O . VAL B 1 285 ? -31.234 -21.453 -8.609 1 95.94 285 VAL B O 1
ATOM 5241 N N . SER B 1 286 ? -32.594 -22.766 -7.398 1 93.69 286 SER B N 1
ATOM 5242 C CA . SER B 1 286 ? -33.156 -23.422 -8.578 1 93.69 286 SER B CA 1
ATOM 5243 C C . SER B 1 286 ? -34.156 -22.547 -9.297 1 93.69 286 SER B C 1
ATOM 5245 O O . SER B 1 286 ? -34.531 -21.484 -8.789 1 93.69 286 SER B O 1
ATOM 5247 N N . ALA B 1 287 ? -34.531 -23.016 -10.516 1 88.62 287 ALA B N 1
ATOM 5248 C CA . ALA B 1 287 ? -35.531 -22.281 -11.281 1 88.62 287 ALA B CA 1
ATOM 5249 C C . ALA B 1 287 ? -36.875 -22.219 -10.523 1 88.62 287 ALA B C 1
ATOM 5251 O O . ALA B 1 287 ? -37.656 -21.281 -10.703 1 88.62 287 ALA B O 1
ATOM 5252 N N . THR B 1 288 ? -37.125 -23.172 -9.672 1 88.94 288 THR B N 1
ATOM 5253 C CA . THR B 1 288 ? -38.375 -23.266 -8.93 1 88.94 288 THR B CA 1
ATOM 5254 C C . THR B 1 288 ? -38.281 -22.484 -7.617 1 88.94 288 THR B C 1
ATOM 5256 O O . THR B 1 288 ? -39.25 -22.391 -6.875 1 88.94 288 THR B O 1
ATOM 5259 N N . GLY B 1 289 ? -37.094 -22.016 -7.293 1 89.19 289 GLY B N 1
ATOM 5260 C CA . GLY B 1 289 ? -36.938 -21.172 -6.113 1 89.19 289 GLY B CA 1
ATOM 5261 C C . GLY B 1 289 ? -36.344 -21.906 -4.93 1 89.19 289 GLY B C 1
ATOM 5262 O O . GLY B 1 289 ? -36.125 -21.328 -3.873 1 89.19 289 GLY B O 1
ATOM 5263 N N . ASP B 1 290 ? -36.062 -23.203 -5.043 1 93.88 290 ASP B N 1
ATOM 5264 C CA . ASP B 1 290 ? -35.406 -23.969 -3.975 1 93.88 290 ASP B CA 1
ATOM 5265 C C . ASP B 1 290 ? -34 -23.469 -3.725 1 93.88 290 ASP B C 1
ATOM 5267 O O . ASP B 1 290 ? -33.25 -23.172 -4.672 1 93.88 290 ASP B O 1
ATOM 5271 N N . VAL B 1 291 ? -33.656 -23.406 -2.424 1 96 291 VAL B N 1
ATOM 5272 C CA . VAL B 1 291 ? -32.375 -22.844 -2.068 1 96 291 VAL B CA 1
ATOM 5273 C C . VAL B 1 291 ? -31.484 -23.922 -1.459 1 96 291 VAL B C 1
ATOM 5275 O O . VAL B 1 291 ? -31.938 -24.688 -0.608 1 96 291 VAL B O 1
ATOM 5278 N N . ARG B 1 292 ? -30.312 -23.969 -1.917 1 96.19 292 ARG B N 1
ATOM 5279 C CA . ARG B 1 292 ? -29.281 -24.797 -1.307 1 96.19 292 ARG B CA 1
ATOM 5280 C C . ARG B 1 292 ? -28.109 -23.938 -0.832 1 96.19 292 ARG B C 1
ATOM 5282 O O . ARG B 1 292 ? -27.578 -23.125 -1.59 1 96.19 292 ARG B O 1
ATOM 5289 N N . HIS B 1 293 ? -27.734 -24.141 0.405 1 96.62 293 HIS B N 1
ATOM 5290 C CA . HIS B 1 293 ? -26.547 -23.5 0.955 1 96.62 293 HIS B CA 1
ATOM 5291 C C . HIS B 1 293 ? -25.312 -24.375 0.771 1 96.62 293 HIS B C 1
ATOM 5293 O O . HIS B 1 293 ? -25.297 -25.531 1.193 1 96.62 293 HIS B O 1
ATOM 5299 N N . ILE B 1 294 ? -24.375 -23.828 0.112 1 96.94 294 ILE B N 1
ATOM 5300 C CA . ILE B 1 294 ? -23.125 -24.562 -0.047 1 96.94 294 ILE B CA 1
ATOM 5301 C C . ILE B 1 294 ? -22.125 -24.141 1.031 1 96.94 294 ILE B C 1
ATOM 5303 O O . ILE B 1 294 ? -21.422 -23.156 0.872 1 96.94 294 ILE B O 1
ATOM 5307 N N . GLU B 1 295 ? -22 -24.922 2.055 1 94.25 295 GLU B N 1
ATOM 5308 C CA . GLU B 1 295 ? -21.219 -24.594 3.244 1 94.25 295 GLU B CA 1
ATOM 5309 C C . GLU B 1 295 ? -19.734 -24.938 3.051 1 94.25 295 GLU B C 1
ATOM 5311 O O . GLU B 1 295 ? -19.391 -25.672 2.129 1 94.25 295 GLU B O 1
ATOM 5316 N N . ALA B 1 296 ? -19 -24.359 3.953 1 91.81 296 ALA B N 1
ATOM 5317 C CA . ALA B 1 296 ? -17.578 -24.672 3.92 1 91.81 296 ALA B CA 1
ATOM 5318 C C . ALA B 1 296 ? -17.328 -26.125 4.332 1 91.81 296 ALA B C 1
ATOM 5320 O O . ALA B 1 296 ? -17.953 -26.625 5.262 1 91.81 296 ALA B O 1
ATOM 5321 N N . SER B 1 297 ? -16.469 -26.75 3.553 1 87.44 297 SER B N 1
ATOM 5322 C CA . SER B 1 297 ? -16.141 -28.125 3.869 1 87.44 297 SER B CA 1
ATOM 5323 C C . SER B 1 297 ? -15 -28.203 4.883 1 87.44 297 SER B C 1
ATOM 5325 O O . SER B 1 297 ? -14.82 -29.234 5.543 1 87.44 297 SER B O 1
ATOM 5327 N N . ASP B 1 298 ? -14.203 -27.172 4.871 1 86.06 298 ASP B N 1
ATOM 5328 C CA . ASP B 1 298 ? -13.07 -27.094 5.789 1 86.06 298 ASP B CA 1
ATOM 5329 C C . ASP B 1 298 ? -12.688 -25.641 6.059 1 86.06 298 ASP B C 1
ATOM 5331 O O . ASP B 1 298 ? -13.414 -24.719 5.684 1 86.06 298 ASP B O 1
ATOM 5335 N N . ARG B 1 299 ? -11.547 -25.531 6.758 1 86.56 299 ARG B N 1
ATOM 5336 C CA . ARG B 1 299 ? -11.047 -24.234 7.203 1 86.56 299 ARG B CA 1
ATOM 5337 C C . ARG B 1 299 ? -10.516 -23.422 6.027 1 86.56 299 ARG B C 1
ATOM 5339 O O . ARG B 1 299 ? -10.25 -23.969 4.957 1 86.56 299 ARG B O 1
ATOM 5346 N N . PRO B 1 300 ? -10.383 -22.094 6.25 1 91 300 PRO B N 1
ATOM 5347 C CA . PRO B 1 300 ? -9.812 -21.234 5.211 1 91 300 PRO B CA 1
ATOM 5348 C C . PRO B 1 300 ? -8.391 -21.641 4.836 1 91 300 PRO B C 1
ATOM 5350 O O . PRO B 1 300 ? -7.734 -22.375 5.57 1 91 300 PRO B O 1
ATOM 5353 N N . VAL B 1 301 ? -8.008 -21.156 3.764 1 89.62 301 VAL B N 1
ATOM 5354 C CA . VAL B 1 301 ? -6.68 -21.406 3.223 1 89.62 301 VAL B CA 1
ATOM 5355 C C . VAL B 1 301 ? -5.629 -20.75 4.109 1 89.62 301 VAL B C 1
ATOM 5357 O O . VAL B 1 301 ? -5.766 -19.578 4.48 1 89.62 301 VAL B O 1
ATOM 5360 N N . GLY B 1 302 ? -4.578 -21.484 4.523 1 88.12 302 GLY B N 1
ATOM 5361 C CA . GLY B 1 302 ? -3.418 -20.922 5.191 1 88.12 302 GLY B CA 1
ATOM 5362 C C . GLY B 1 302 ? -3.41 -21.156 6.688 1 88.12 302 GLY B C 1
ATOM 5363 O O . GLY B 1 302 ? -2.414 -20.891 7.359 1 88.12 302 GLY B O 1
ATOM 5364 N N . ILE B 1 303 ? -4.488 -21.672 7.246 1 84.44 303 ILE B N 1
ATOM 5365 C CA . ILE B 1 303 ? -4.598 -21.797 8.695 1 84.44 303 ILE B CA 1
ATOM 5366 C C . ILE B 1 303 ? -3.83 -23.031 9.164 1 84.44 303 ILE B C 1
ATOM 5368 O O . ILE B 1 303 ? -3.029 -22.953 10.102 1 84.44 303 ILE B O 1
ATOM 5372 N N . PHE B 1 304 ? -4.035 -24.156 8.477 1 85.5 304 PHE B N 1
ATOM 5373 C CA . PHE B 1 304 ? -3.346 -25.406 8.797 1 85.5 304 PHE B CA 1
ATOM 5374 C C . PHE B 1 304 ? -2.732 -26.031 7.547 1 85.5 304 PHE B C 1
ATOM 5376 O O . PHE B 1 304 ? -3.262 -25.875 6.445 1 85.5 304 PHE B O 1
ATOM 5383 N N . PRO B 1 305 ? -1.595 -26.688 7.734 1 83.62 305 PRO B N 1
ATOM 5384 C CA . PRO B 1 305 ? -0.944 -27.281 6.562 1 83.62 305 PRO B CA 1
ATOM 5385 C C . PRO B 1 305 ? -1.748 -28.438 5.961 1 83.62 305 PRO B C 1
ATOM 5387 O O . PRO B 1 305 ? -1.777 -28.594 4.742 1 83.62 305 PRO B O 1
ATOM 5390 N N . LEU B 1 306 ? -2.365 -29.156 6.859 1 83.94 306 LEU B N 1
ATOM 5391 C CA . LEU B 1 306 ? -3.174 -30.281 6.383 1 83.94 306 LEU B CA 1
ATOM 5392 C C . LEU B 1 306 ? -4.645 -29.891 6.297 1 83.94 306 LEU B C 1
ATOM 5394 O O . LEU B 1 306 ? -5.18 -29.266 7.215 1 83.94 306 LEU B O 1
ATOM 5398 N N . SER B 1 307 ? -5.137 -30 5.07 1 82.56 307 SER B N 1
ATOM 5399 C CA . SER B 1 307 ? -6.551 -29.703 4.867 1 82.56 307 SER B CA 1
ATOM 5400 C C . SER B 1 307 ? -7.285 -30.891 4.266 1 82.56 307 SER B C 1
ATOM 5402 O O . SER B 1 307 ? -6.672 -31.75 3.627 1 82.56 307 SER B O 1
ATOM 5404 N N . ASN B 1 308 ? -8.586 -31.016 4.594 1 88.38 308 ASN B N 1
ATOM 5405 C CA . ASN B 1 308 ? -9.445 -32.062 4.035 1 88.38 308 ASN B CA 1
ATOM 5406 C C . ASN B 1 308 ? -10.586 -31.453 3.215 1 88.38 308 ASN B C 1
ATOM 5408 O O . ASN B 1 308 ? -11.758 -31.719 3.477 1 88.38 308 ASN B O 1
ATOM 5412 N N . TYR B 1 309 ? -10.172 -30.781 2.191 1 93.38 309 TYR B N 1
ATOM 5413 C CA . TYR B 1 309 ? -11.195 -30.172 1.341 1 93.38 309 TYR B CA 1
ATOM 5414 C C . TYR B 1 309 ? -11.961 -31.25 0.566 1 93.38 309 TYR B C 1
ATOM 5416 O O . TYR B 1 309 ? -11.375 -32.219 0.106 1 93.38 309 TYR B O 1
ATOM 5424 N N . THR B 1 310 ? -13.227 -31.062 0.519 1 95.31 310 THR B N 1
ATOM 5425 C CA . THR B 1 310 ? -14.078 -31.938 -0.276 1 95.31 310 THR B CA 1
ATOM 5426 C C . THR B 1 310 ? -14.875 -31.141 -1.306 1 95.31 310 THR B C 1
ATOM 5428 O O . THR B 1 310 ? -15.156 -29.953 -1.094 1 95.31 310 THR B O 1
ATOM 5431 N N . SER B 1 311 ? -15.086 -31.781 -2.4 1 96.5 311 SER B N 1
ATOM 5432 C CA . SER B 1 311 ? -15.867 -31.125 -3.439 1 96.5 311 SER B CA 1
ATOM 5433 C C . SER B 1 311 ? -17.312 -31.625 -3.449 1 96.5 311 SER B C 1
ATOM 5435 O O . SER B 1 311 ? -17.594 -32.719 -3.004 1 96.5 311 SER B O 1
ATOM 5437 N N . GLU B 1 312 ? -18.188 -30.812 -3.816 1 97 312 GLU B N 1
ATOM 5438 C CA . GLU B 1 312 ? -19.578 -31.141 -4.102 1 97 312 GLU B CA 1
ATOM 5439 C C . GLU B 1 312 ? -19.922 -30.906 -5.57 1 97 312 GLU B C 1
ATOM 5441 O O . GLU B 1 312 ? -19.391 -29.969 -6.188 1 97 312 GLU B O 1
ATOM 5446 N N . LYS B 1 313 ? -20.75 -31.734 -6.043 1 96.88 313 LYS B N 1
ATOM 5447 C CA . LYS B 1 313 ? -21.125 -31.625 -7.449 1 96.88 313 LYS B CA 1
ATOM 5448 C C . LYS B 1 313 ? -22.641 -31.422 -7.602 1 96.88 313 LYS B C 1
ATOM 5450 O O . LYS B 1 313 ? -23.422 -32 -6.867 1 96.88 313 LYS B O 1
ATOM 5455 N N . PHE B 1 314 ? -22.953 -30.578 -8.578 1 95.81 314 PHE B N 1
ATOM 5456 C CA . PHE B 1 314 ? -24.344 -30.25 -8.883 1 95.81 314 PHE B CA 1
ATOM 5457 C C . PHE B 1 314 ? -24.578 -30.234 -10.383 1 95.81 314 PHE B C 1
ATOM 5459 O O . PHE B 1 314 ? -23.656 -29.984 -11.164 1 95.81 314 PHE B O 1
ATOM 5466 N N . LEU B 1 315 ? -25.797 -30.594 -10.742 1 96.25 315 LEU B N 1
ATOM 5467 C CA . LEU B 1 315 ? -26.266 -30.328 -12.102 1 96.25 315 LEU B CA 1
ATOM 5468 C C . LEU B 1 315 ? -27.125 -29.078 -12.148 1 96.25 315 LEU B C 1
ATOM 5470 O O . LEU B 1 315 ? -28.109 -28.969 -11.414 1 96.25 315 LEU B O 1
ATOM 5474 N N . LEU B 1 316 ? -26.781 -28.172 -13.023 1 96.12 316 LEU B N 1
ATOM 5475 C CA . LEU B 1 316 ? -27.5 -26.906 -13.086 1 96.12 316 LEU B CA 1
ATOM 5476 C C . LEU B 1 316 ? -28.625 -26.969 -14.109 1 96.12 316 LEU B C 1
ATOM 5478 O O . LEU B 1 316 ? -28.375 -27.141 -15.305 1 96.12 316 LEU B O 1
ATOM 5482 N N . ASP B 1 317 ? -29.844 -26.781 -13.602 1 94.69 317 ASP B N 1
ATOM 5483 C CA . ASP B 1 317 ? -31 -26.688 -14.492 1 94.69 317 ASP B CA 1
ATOM 5484 C C . ASP B 1 317 ? -31.141 -25.281 -15.078 1 94.69 317 ASP B C 1
ATOM 5486 O O . ASP B 1 317 ? -30.547 -24.328 -14.562 1 94.69 317 ASP B O 1
ATOM 5490 N N . LYS B 1 318 ? -31.906 -25.281 -16.156 1 95 318 LYS B N 1
ATOM 5491 C CA . LYS B 1 318 ? -32.188 -23.969 -16.734 1 95 318 LYS B CA 1
ATOM 5492 C C . LYS B 1 318 ? -32.844 -23.047 -15.711 1 95 318 LYS B C 1
ATOM 5494 O O . LYS B 1 318 ? -33.75 -23.453 -14.992 1 95 318 LYS B O 1
ATOM 5499 N N . GLY B 1 319 ? -32.312 -21.859 -15.609 1 93.88 319 GLY B N 1
ATOM 5500 C CA . GLY B 1 319 ? -32.844 -20.875 -14.688 1 93.88 319 GLY B CA 1
ATOM 5501 C C . GLY B 1 319 ? -32.188 -20.906 -13.32 1 93.88 319 GLY B C 1
ATOM 5502 O O . GLY B 1 319 ? -32.406 -20.016 -12.5 1 93.88 319 GLY B O 1
ATOM 5503 N N . ALA B 1 320 ? -31.359 -21.891 -13.07 1 95.5 320 ALA B N 1
ATOM 5504 C CA . ALA B 1 320 ? -30.641 -21.953 -11.805 1 95.5 320 ALA B CA 1
ATOM 5505 C C . ALA B 1 320 ? -29.609 -20.828 -11.688 1 95.5 320 ALA B C 1
ATOM 5507 O O . ALA B 1 320 ? -29.016 -20.422 -12.688 1 95.5 320 ALA B O 1
ATOM 5508 N N . ARG B 1 321 ? -29.453 -20.297 -10.5 1 96.25 321 ARG B N 1
ATOM 5509 C CA . ARG B 1 321 ? -28.484 -19.219 -10.289 1 96.25 321 ARG B CA 1
ATOM 5510 C C . ARG B 1 321 ? -27.672 -19.453 -9.023 1 96.25 321 ARG B C 1
ATOM 5512 O O . ARG B 1 321 ? -28.203 -19.953 -8.023 1 96.25 321 ARG B O 1
ATOM 5519 N N . LEU B 1 322 ? -26.422 -19.125 -9.039 1 97.88 322 LEU B N 1
ATOM 5520 C CA . LEU B 1 322 ? -25.469 -19.266 -7.949 1 97.88 322 LEU B CA 1
ATOM 5521 C C . LEU B 1 322 ? -24.922 -17.906 -7.523 1 97.88 322 LEU B C 1
ATOM 5523 O O . LEU B 1 322 ? -24.531 -17.094 -8.367 1 97.88 322 LEU B O 1
ATOM 5527 N N . LEU B 1 323 ? -25.016 -17.609 -6.227 1 98.5 323 LEU B N 1
ATOM 5528 C CA . LEU B 1 323 ? -24.438 -16.391 -5.664 1 98.5 323 LEU B CA 1
ATOM 5529 C C . LEU B 1 323 ? -23.266 -16.719 -4.746 1 98.5 323 LEU B C 1
ATOM 5531 O O . LEU B 1 323 ? -23.438 -17.438 -3.758 1 98.5 323 LEU B O 1
ATOM 5535 N N . ILE B 1 324 ? -22.094 -16.266 -5.066 1 98.69 324 ILE B N 1
ATOM 5536 C CA . ILE B 1 324 ? -20.922 -16.281 -4.215 1 98.69 324 ILE B CA 1
ATOM 5537 C C . ILE B 1 324 ? -20.578 -14.867 -3.768 1 98.69 324 ILE B C 1
ATOM 5539 O O . ILE B 1 324 ? -20.562 -13.938 -4.578 1 98.69 324 ILE B O 1
ATOM 5543 N N . TYR B 1 325 ? -20.297 -14.688 -2.482 1 98.5 325 TYR B N 1
ATOM 5544 C CA . TYR B 1 325 ? -20.141 -13.328 -1.986 1 98.5 325 TYR B CA 1
ATOM 5545 C C . TYR B 1 325 ? -19.188 -13.289 -0.801 1 98.5 325 TYR B C 1
ATOM 5547 O O . TYR B 1 325 ? -18.875 -14.328 -0.21 1 98.5 325 TYR B O 1
ATOM 5555 N N . THR B 1 326 ? -18.609 -12.164 -0.523 1 97.69 326 THR B N 1
ATOM 5556 C CA . THR B 1 326 ? -17.797 -11.961 0.669 1 97.69 326 THR B CA 1
ATOM 5557 C C . THR B 1 326 ? -18.625 -11.336 1.79 1 97.69 326 THR B C 1
ATOM 5559 O O . THR B 1 326 ? -19.688 -10.773 1.542 1 97.69 326 THR B O 1
ATOM 5562 N N . ASP B 1 327 ? -18.109 -11.414 2.975 1 95.94 327 ASP B N 1
ATOM 5563 C CA . ASP B 1 327 ? -18.891 -11.078 4.152 1 95.94 327 ASP B CA 1
ATOM 5564 C C . ASP B 1 327 ? -19.109 -9.57 4.258 1 95.94 327 ASP B C 1
ATOM 5566 O O . ASP B 1 327 ? -19.938 -9.109 5.043 1 95.94 327 ASP B O 1
ATOM 5570 N N . GLY B 1 328 ? -18.453 -8.805 3.477 1 95.19 328 GLY B N 1
ATOM 5571 C CA . GLY B 1 328 ? -18.719 -7.379 3.439 1 95.19 328 GLY B CA 1
ATOM 5572 C C . GLY B 1 328 ? -20.156 -7.055 3.09 1 95.19 328 GLY B C 1
ATOM 5573 O O . GLY B 1 328 ? -20.688 -6.027 3.514 1 95.19 328 GLY B O 1
ATOM 5574 N N . LEU B 1 329 ? -20.797 -7.84 2.287 1 95.94 329 LEU B N 1
ATOM 5575 C CA . LEU B 1 329 ? -22.203 -7.629 1.923 1 95.94 329 LEU B CA 1
ATOM 5576 C C . LEU B 1 329 ? -23.109 -7.824 3.131 1 95.94 329 LEU B C 1
ATOM 5578 O O . LEU B 1 329 ? -23.984 -6.992 3.393 1 95.94 329 LEU B O 1
ATOM 5582 N N . THR B 1 330 ? -22.875 -8.883 3.885 1 96.12 330 THR B N 1
ATOM 5583 C CA . THR B 1 330 ? -23.75 -9.211 5 1 96.12 330 THR B CA 1
ATOM 5584 C C . THR B 1 330 ? -23.438 -8.336 6.211 1 96.12 330 THR B C 1
ATOM 5586 O O . THR B 1 330 ? -24.297 -8.109 7.062 1 96.12 330 THR B O 1
ATOM 5589 N N . GLU B 1 331 ? -22.25 -7.824 6.25 1 93.81 331 GLU B N 1
ATOM 5590 C CA . GLU B 1 331 ? -21.828 -7.039 7.406 1 93.81 331 GLU B CA 1
ATOM 5591 C C . GLU B 1 331 ? -22.109 -5.555 7.191 1 93.81 331 GLU B C 1
ATOM 5593 O O . GLU B 1 331 ? -21.812 -4.73 8.055 1 93.81 331 GLU B O 1
ATOM 5598 N N . ALA B 1 332 ? -22.625 -5.211 6.055 1 91.81 332 ALA B N 1
ATOM 5599 C CA . ALA B 1 332 ? -23.094 -3.838 5.875 1 91.81 332 ALA B CA 1
ATOM 5600 C C . ALA B 1 332 ? -24.078 -3.445 6.961 1 91.81 332 ALA B C 1
ATOM 5602 O O . ALA B 1 332 ? -24.938 -4.25 7.352 1 91.81 332 ALA B O 1
ATOM 5603 N N . CYS B 1 333 ? -23.953 -2.203 7.445 1 90.19 333 CYS B N 1
ATOM 5604 C CA . CYS B 1 333 ? -24.703 -1.886 8.656 1 90.19 333 CYS B CA 1
ATOM 5605 C C . CYS B 1 333 ? -25.641 -0.706 8.422 1 90.19 333 CYS B C 1
ATOM 5607 O O . CYS B 1 333 ? -25.359 0.154 7.582 1 90.19 333 CYS B O 1
ATOM 5609 N N . ARG B 1 334 ? -26.672 -0.737 9.039 1 90.69 334 ARG B N 1
ATOM 5610 C CA . ARG B 1 334 ? -27.578 0.371 9.359 1 90.69 334 ARG B CA 1
ATOM 5611 C C . ARG B 1 334 ? -27.672 0.59 10.859 1 90.69 334 ARG B C 1
ATOM 5613 O O . ARG B 1 334 ? -28.391 -0.129 11.555 1 90.69 334 ARG B O 1
ATOM 5620 N N . GLY B 1 335 ? -26.906 1.611 11.305 1 87.81 335 GLY B N 1
ATOM 5621 C CA . GLY B 1 335 ? -26.766 1.685 12.75 1 87.81 335 GLY B CA 1
ATOM 5622 C C . GLY B 1 335 ? -26.062 0.478 13.344 1 87.81 335 GLY B C 1
ATOM 5623 O O . GLY B 1 335 ? -24.953 0.136 12.938 1 87.81 335 GLY B O 1
ATOM 5624 N N . ASP B 1 336 ? -26.781 -0.272 14.203 1 88.75 336 ASP B N 1
ATOM 5625 C CA . ASP B 1 336 ? -26.188 -1.433 14.867 1 88.75 336 ASP B CA 1
ATOM 5626 C C . ASP B 1 336 ? -26.641 -2.732 14.211 1 88.75 336 ASP B C 1
ATOM 5628 O O . ASP B 1 336 ? -26.219 -3.82 14.609 1 88.75 336 ASP B O 1
ATOM 5632 N N . GLU B 1 337 ? -27.453 -2.541 13.172 1 92.75 337 GLU B N 1
ATOM 5633 C CA . GLU B 1 337 ? -28.016 -3.727 12.523 1 92.75 337 GLU B CA 1
ATOM 5634 C C . GLU B 1 337 ? -27.234 -4.086 11.266 1 92.75 337 GLU B C 1
ATOM 5636 O O . GLU B 1 337 ? -27 -3.232 10.406 1 92.75 337 GLU B O 1
ATOM 5641 N N . GLU B 1 338 ? -26.844 -5.312 11.211 1 94.56 338 GLU B N 1
ATOM 5642 C CA . GLU B 1 338 ? -26.188 -5.805 10 1 94.56 338 GLU B CA 1
ATOM 5643 C C . GLU B 1 338 ? -27.203 -6.254 8.961 1 94.56 338 GLU B C 1
ATOM 5645 O O . GLU B 1 338 ? -28.297 -6.676 9.305 1 94.56 338 GLU B O 1
ATOM 5650 N N . PHE B 1 339 ? -26.859 -6.137 7.715 1 95.12 339 PHE B N 1
ATOM 5651 C CA . PHE B 1 339 ? -27.734 -6.594 6.641 1 95.12 339 PHE B CA 1
ATOM 5652 C C . PHE B 1 339 ? -28.078 -8.07 6.809 1 95.12 339 PHE B C 1
ATOM 5654 O O . PHE B 1 339 ? -29.25 -8.445 6.824 1 95.12 339 PHE B O 1
ATOM 5661 N N . GLY B 1 340 ? -27 -8.938 7.039 1 95.25 340 GLY B N 1
ATOM 5662 C CA . GLY B 1 340 ? -27.172 -10.336 7.391 1 95.25 340 GLY B CA 1
ATOM 5663 C C . GLY B 1 340 ? -27.375 -11.234 6.184 1 95.25 340 GLY B C 1
ATOM 5664 O O . GLY B 1 340 ? -27.719 -10.75 5.098 1 95.25 340 GLY B O 1
ATOM 5665 N N . GLY B 1 341 ? -27.234 -12.516 6.395 1 95.94 341 GLY B N 1
ATOM 5666 C CA . GLY B 1 341 ? -27.344 -13.523 5.348 1 95.94 341 GLY B CA 1
ATOM 5667 C C . GLY B 1 341 ? -28.766 -13.742 4.871 1 95.94 341 GLY B C 1
ATOM 5668 O O . GLY B 1 341 ? -29 -13.961 3.684 1 95.94 341 GLY B O 1
ATOM 5669 N N . GLU B 1 342 ? -29.672 -13.633 5.738 1 96.06 342 GLU B N 1
ATOM 5670 C CA . GLU B 1 342 ? -31.078 -13.875 5.406 1 96.06 342 GLU B CA 1
ATOM 5671 C C . GLU B 1 342 ? -31.609 -12.82 4.449 1 96.06 342 GLU B C 1
ATOM 5673 O O . GLU B 1 342 ? -32.281 -13.141 3.473 1 96.06 342 GLU B O 1
ATOM 5678 N N . ARG B 1 343 ? -31.359 -11.578 4.742 1 96.5 343 ARG B N 1
ATOM 5679 C CA . ARG B 1 343 ? -31.797 -10.508 3.857 1 96.5 343 ARG B CA 1
ATOM 5680 C C . ARG B 1 343 ? -31.141 -10.625 2.486 1 96.5 343 ARG B C 1
ATOM 5682 O O . ARG B 1 343 ? -31.781 -10.367 1.463 1 96.5 343 ARG B O 1
ATOM 5689 N N . LEU B 1 344 ? -29.875 -10.969 2.49 1 97.31 344 LEU B N 1
ATOM 5690 C CA . LEU B 1 344 ? -29.172 -11.156 1.229 1 97.31 344 LEU B CA 1
ATOM 5691 C C . LEU B 1 344 ? -29.812 -12.258 0.396 1 97.31 344 LEU B C 1
ATOM 5693 O O . LEU B 1 344 ? -30.047 -12.078 -0.803 1 97.31 344 LEU B O 1
ATOM 5697 N N . LEU B 1 345 ? -30.094 -13.375 1.048 1 97.12 345 LEU B N 1
ATOM 5698 C CA . LEU B 1 345 ? -30.75 -14.5 0.374 1 97.12 345 LEU B CA 1
ATOM 5699 C C . LEU B 1 345 ? -32.094 -14.086 -0.181 1 97.12 345 LEU B C 1
ATOM 5701 O O . LEU B 1 345 ? -32.438 -14.422 -1.318 1 97.12 345 LEU B O 1
ATOM 5705 N N . GLN B 1 346 ? -32.844 -13.367 0.589 1 96 346 GLN B N 1
ATOM 5706 C CA . GLN B 1 346 ? -34.188 -12.938 0.153 1 96 346 GLN B CA 1
ATOM 5707 C C . GLN B 1 346 ? -34.094 -12.008 -1.054 1 96 346 GLN B C 1
ATOM 5709 O O . GLN B 1 346 ? -34.844 -12.148 -2.012 1 96 346 GLN B O 1
ATOM 5714 N N . ALA B 1 347 ? -33.156 -11.078 -0.955 1 95.56 347 ALA B N 1
ATOM 5715 C CA . ALA B 1 347 ? -32.969 -10.156 -2.072 1 95.56 347 ALA B CA 1
ATOM 5716 C C . ALA B 1 347 ? -32.562 -10.914 -3.336 1 95.56 347 ALA B C 1
ATOM 5718 O O . ALA B 1 347 ? -33.031 -10.586 -4.434 1 95.56 347 ALA B O 1
ATOM 5719 N N . PHE B 1 348 ? -31.75 -11.891 -3.166 1 96.19 348 PHE B N 1
ATOM 5720 C CA . PHE B 1 348 ? -31.266 -12.695 -4.285 1 96.19 348 PHE B CA 1
ATOM 5721 C C . PHE B 1 348 ? -32.375 -13.562 -4.852 1 96.19 348 PHE B C 1
ATOM 5723 O O . PHE B 1 348 ? -32.562 -13.625 -6.07 1 96.19 348 PHE B O 1
ATOM 5730 N N . ARG B 1 349 ? -33.094 -14.195 -4.004 1 94 349 ARG B N 1
ATOM 5731 C CA . ARG B 1 349 ? -34.156 -15.117 -4.391 1 94 349 ARG B CA 1
ATOM 5732 C C . ARG B 1 349 ? -35.312 -14.383 -5.098 1 94 349 ARG B C 1
ATOM 5734 O O . ARG B 1 349 ? -35.875 -14.898 -6.059 1 94 349 ARG B O 1
ATOM 5741 N N . ASN B 1 350 ? -35.562 -13.188 -4.688 1 90.62 350 ASN B N 1
ATOM 5742 C CA . ASN B 1 350 ? -36.719 -12.445 -5.18 1 90.62 350 ASN B CA 1
ATOM 5743 C C . ASN B 1 350 ? -36.406 -11.68 -6.457 1 90.62 350 ASN B C 1
ATOM 5745 O O . ASN B 1 350 ? -37.281 -11.102 -7.086 1 90.62 350 ASN B O 1
ATOM 5749 N N . CYS B 1 351 ? -35.156 -11.719 -6.754 1 89.56 351 CYS B N 1
ATOM 5750 C CA . CYS B 1 351 ? -34.75 -10.969 -7.945 1 89.56 351 CYS B CA 1
ATOM 5751 C C . CYS B 1 351 ? -35.219 -11.68 -9.211 1 89.56 351 CYS B C 1
ATOM 5753 O O . CYS B 1 351 ? -34.906 -12.859 -9.422 1 89.56 351 CYS B O 1
ATOM 5755 N N . ASN B 1 352 ? -36 -11.016 -10.086 1 79.75 352 ASN B N 1
ATOM 5756 C CA . ASN B 1 352 ? -36.562 -11.609 -11.297 1 79.75 352 ASN B CA 1
ATOM 5757 C C . ASN B 1 352 ? -35.75 -11.258 -12.531 1 79.75 352 ASN B C 1
ATOM 5759 O O . ASN B 1 352 ? -36.156 -11.5 -13.656 1 79.75 352 ASN B O 1
ATOM 5763 N N . SER B 1 353 ? -34.594 -10.812 -12.312 1 77.5 353 SER B N 1
ATOM 5764 C CA . SER B 1 353 ? -33.781 -10.367 -13.43 1 77.5 353 SER B CA 1
ATOM 5765 C C . SER B 1 353 ? -33.25 -11.555 -14.227 1 77.5 353 SER B C 1
ATOM 5767 O O . SER B 1 353 ? -33.156 -12.664 -13.703 1 77.5 353 SER B O 1
ATOM 5769 N N . VAL B 1 354 ? -32.938 -11.219 -15.539 1 82.5 354 VAL B N 1
ATOM 5770 C CA . VAL B 1 354 ? -32.688 -12.312 -16.453 1 82.5 354 VAL B CA 1
ATOM 5771 C C . VAL B 1 354 ? -31.188 -12.375 -16.75 1 82.5 354 VAL B C 1
ATOM 5773 O O . VAL B 1 354 ? -30.719 -13.297 -17.438 1 82.5 354 VAL B O 1
ATOM 5776 N N . THR B 1 355 ? -30.484 -11.469 -16.25 1 93.88 355 THR B N 1
ATOM 5777 C CA . THR B 1 355 ? -29.047 -11.531 -16.469 1 93.88 355 THR B CA 1
ATOM 5778 C C . THR B 1 355 ? -28.297 -11.438 -15.133 1 93.88 355 THR B C 1
ATOM 5780 O O . THR B 1 355 ? -28.812 -10.867 -14.172 1 93.88 355 THR B O 1
ATOM 5783 N N . ALA B 1 356 ? -27.125 -12 -15.062 1 96.75 356 ALA B N 1
ATOM 5784 C CA . ALA B 1 356 ? -26.297 -11.945 -13.859 1 96.75 356 ALA B CA 1
ATOM 5785 C C . ALA B 1 356 ? -26 -10.508 -13.469 1 96.75 356 ALA B C 1
ATOM 5787 O O . ALA B 1 356 ? -26.031 -10.156 -12.281 1 96.75 356 ALA B O 1
ATOM 5788 N N . GLU B 1 357 ? -25.75 -9.648 -14.43 1 96.06 357 GLU B N 1
ATOM 5789 C CA . GLU B 1 357 ? -25.453 -8.242 -14.188 1 96.06 357 GLU B CA 1
ATOM 5790 C C . GLU B 1 357 ? -26.625 -7.523 -13.531 1 96.06 357 GLU B C 1
ATOM 5792 O O . GLU B 1 357 ? -26.438 -6.766 -12.578 1 96.06 357 GLU B O 1
ATOM 5797 N N . SER B 1 358 ? -27.734 -7.742 -14.062 1 95.88 358 SER B N 1
ATOM 5798 C CA . SER B 1 358 ? -28.938 -7.098 -13.523 1 95.88 358 SER B CA 1
ATOM 5799 C C . SER B 1 358 ? -29.219 -7.566 -12.102 1 95.88 358 SER B C 1
ATOM 5801 O O . SER B 1 358 ? -29.719 -6.797 -11.281 1 95.88 358 SER B O 1
ATOM 5803 N N . ILE B 1 359 ? -28.969 -8.812 -11.859 1 96.19 359 ILE B N 1
ATOM 5804 C CA . ILE B 1 359 ? -29.141 -9.344 -10.516 1 96.19 359 ILE B CA 1
ATOM 5805 C C . ILE B 1 359 ? -28.203 -8.609 -9.547 1 96.19 359 ILE B C 1
ATOM 5807 O O . ILE B 1 359 ? -28.641 -8.172 -8.477 1 96.19 359 ILE B O 1
ATOM 5811 N N . LEU B 1 360 ? -26.969 -8.469 -9.914 1 97.25 360 LEU B N 1
ATOM 5812 C CA . LEU B 1 360 ? -26 -7.793 -9.07 1 97.25 360 LEU B CA 1
ATOM 5813 C C . LEU B 1 360 ? -26.375 -6.332 -8.859 1 97.25 360 LEU B C 1
ATOM 5815 O O . LEU B 1 360 ? -26.234 -5.809 -7.75 1 97.25 360 LEU B O 1
ATOM 5819 N N . GLU B 1 361 ? -26.797 -5.672 -9.883 1 96.25 361 GLU B N 1
ATOM 5820 C CA . GLU B 1 361 ? -27.234 -4.285 -9.766 1 96.25 361 GLU B CA 1
ATOM 5821 C C . GLU B 1 361 ? -28.359 -4.152 -8.742 1 96.25 361 GLU B C 1
ATOM 5823 O O . GLU B 1 361 ? -28.375 -3.217 -7.938 1 96.25 361 GLU B O 1
ATOM 5828 N N . SER B 1 362 ? -29.266 -5.055 -8.859 1 95.81 362 SER B N 1
ATOM 5829 C CA . SER B 1 362 ? -30.375 -5.055 -7.922 1 95.81 362 SER B CA 1
ATOM 5830 C C . SER B 1 362 ? -29.891 -5.266 -6.488 1 95.81 362 SER B C 1
ATOM 5832 O O . SER B 1 362 ? -30.375 -4.605 -5.562 1 95.81 362 SER B O 1
ATOM 5834 N N . LEU B 1 363 ? -28.984 -6.207 -6.301 1 95.94 363 LEU B N 1
ATOM 5835 C CA . LEU B 1 363 ? -28.438 -6.477 -4.973 1 95.94 363 LEU B CA 1
ATOM 5836 C C . LEU B 1 363 ? -27.734 -5.246 -4.414 1 95.94 363 LEU B C 1
ATOM 5838 O O . LEU B 1 363 ? -27.922 -4.898 -3.248 1 95.94 363 LEU B O 1
ATOM 5842 N N . TRP B 1 364 ? -26.922 -4.586 -5.207 1 95.38 364 TRP B N 1
ATOM 5843 C CA . TRP B 1 364 ? -26.203 -3.391 -4.766 1 95.38 364 TRP B CA 1
ATOM 5844 C C . TRP B 1 364 ? -27.188 -2.277 -4.41 1 95.38 364 TRP B C 1
ATOM 5846 O O . TRP B 1 364 ? -26.953 -1.521 -3.463 1 95.38 364 TRP B O 1
ATOM 5856 N N . ALA B 1 365 ? -28.234 -2.121 -5.207 1 94.38 365 ALA B N 1
ATOM 5857 C CA . ALA B 1 365 ? -29.25 -1.13 -4.898 1 94.38 365 ALA B CA 1
ATOM 5858 C C . ALA B 1 365 ? -29.891 -1.402 -3.537 1 94.38 365 ALA B C 1
ATOM 5860 O O . ALA B 1 365 ? -30.094 -0.479 -2.744 1 94.38 365 ALA B O 1
ATOM 5861 N N . THR B 1 366 ? -30.203 -2.676 -3.33 1 94.75 366 THR B N 1
ATOM 5862 C CA . THR B 1 366 ? -30.781 -3.08 -2.055 1 94.75 366 THR B CA 1
ATOM 5863 C C . THR B 1 366 ? -29.844 -2.748 -0.9 1 94.75 366 THR B C 1
ATOM 5865 O O . THR B 1 366 ? -30.281 -2.246 0.138 1 94.75 366 THR B O 1
ATOM 5868 N N . LEU B 1 367 ? -28.547 -3.02 -1.043 1 94.25 367 LEU B N 1
ATOM 5869 C CA . LEU B 1 367 ? -27.547 -2.756 -0.017 1 94.25 367 LEU B CA 1
ATOM 5870 C C . LEU B 1 367 ? -27.406 -1.258 0.228 1 94.25 367 LEU B C 1
ATOM 5872 O O . LEU B 1 367 ? -27.266 -0.822 1.374 1 94.25 367 LEU B O 1
ATOM 5876 N N . ARG B 1 368 ? -27.391 -0.463 -0.771 1 91.88 368 ARG B N 1
ATOM 5877 C CA . ARG B 1 368 ? -27.297 0.99 -0.669 1 91.88 368 ARG B CA 1
ATOM 5878 C C . ARG B 1 368 ? -28.484 1.565 0.088 1 91.88 368 ARG B C 1
ATOM 5880 O O . ARG B 1 368 ? -28.328 2.49 0.889 1 91.88 368 ARG B O 1
ATOM 5887 N N . ASP B 1 369 ? -29.625 1.011 -0.228 1 93 369 ASP B N 1
ATOM 5888 C CA . ASP B 1 369 ? -30.844 1.468 0.429 1 93 369 ASP B CA 1
ATOM 5889 C C . ASP B 1 369 ? -30.828 1.109 1.913 1 93 369 ASP B C 1
ATOM 5891 O O . ASP B 1 369 ? -31.406 1.827 2.732 1 93 369 ASP B O 1
ATOM 5895 N N . PHE B 1 370 ? -30.219 0.065 2.195 1 93.62 370 PHE B N 1
ATOM 5896 C CA . PHE B 1 370 ? -30.188 -0.401 3.576 1 93.62 370 PHE B CA 1
ATOM 5897 C C . PHE B 1 370 ? -29.172 0.397 4.391 1 93.62 370 PHE B C 1
ATOM 5899 O O . PHE B 1 370 ? -29.484 0.857 5.492 1 93.62 370 PHE B O 1
ATOM 5906 N N . SER B 1 371 ? -27.969 0.492 3.887 1 88.69 371 SER B N 1
ATOM 5907 C CA . SER B 1 371 ? -26.844 1.015 4.652 1 88.69 371 SER B CA 1
ATOM 5908 C C . SER B 1 371 ? -26.938 2.531 4.793 1 88.69 371 SER B C 1
ATOM 5910 O O . SER B 1 371 ? -27.281 3.23 3.838 1 88.69 371 SER B O 1
ATOM 5912 N N . ASP B 1 372 ? -26.656 3.076 5.98 1 81.81 372 ASP B N 1
ATOM 5913 C CA . ASP B 1 372 ? -26.641 4.512 6.25 1 81.81 372 ASP B CA 1
ATOM 5914 C C . ASP B 1 372 ? -25.219 5.047 6.301 1 81.81 372 ASP B C 1
ATOM 5916 O O . ASP B 1 372 ? -25 6.227 6.594 1 81.81 372 ASP B O 1
ATOM 5920 N N . GLU B 1 373 ? -24.344 4.148 6.066 1 75.56 373 GLU B N 1
ATOM 5921 C CA . GLU B 1 373 ? -22.953 4.555 6.168 1 75.56 373 GLU B CA 1
ATOM 5922 C C . GLU B 1 373 ? -22.438 5.129 4.848 1 75.56 373 GLU B C 1
ATOM 5924 O O . GLU B 1 373 ? -22.656 4.539 3.787 1 75.56 373 GLU B O 1
ATOM 5929 N N . PRO B 1 374 ? -21.859 6.285 5.031 1 69.88 374 PRO B N 1
ATOM 5930 C CA . PRO B 1 374 ? -21.328 6.883 3.805 1 69.88 374 PRO B CA 1
ATOM 5931 C C . PRO B 1 374 ? -20.156 6.094 3.227 1 69.88 374 PRO B C 1
ATOM 5933 O O . PRO B 1 374 ? -19.859 6.191 2.029 1 69.88 374 PRO B O 1
ATOM 5936 N N . ARG B 1 375 ? -19.469 5.395 4.188 1 77 375 ARG B N 1
ATOM 5937 C CA . ARG B 1 375 ? -18.312 4.629 3.732 1 77 375 ARG B CA 1
ATOM 5938 C C . ARG B 1 375 ? -18.484 3.146 4.051 1 77 375 ARG B C 1
ATOM 5940 O O . ARG B 1 375 ? -19.062 2.787 5.082 1 77 375 ARG B O 1
ATOM 5947 N N . LEU B 1 376 ? -17.906 2.391 3.113 1 84.06 376 LEU B N 1
ATOM 5948 C CA . LEU B 1 376 ? -17.922 0.944 3.307 1 84.06 376 LEU B CA 1
ATOM 5949 C C . LEU B 1 376 ? -17.031 0.542 4.477 1 84.06 376 LEU B C 1
ATOM 5951 O O . LEU B 1 376 ? -15.938 1.085 4.648 1 84.06 376 LEU B O 1
ATOM 5955 N N . SER B 1 377 ? -17.516 -0.285 5.273 1 85.62 377 SER B N 1
ATOM 5956 C CA . SER B 1 377 ? -16.75 -0.759 6.422 1 85.62 377 SER B CA 1
ATOM 5957 C C . SER B 1 377 ? -15.812 -1.901 6.031 1 85.62 377 SER B C 1
ATOM 5959 O O . SER B 1 377 ? -14.828 -2.17 6.723 1 85.62 377 SER B O 1
ATOM 5961 N N . ASP B 1 378 ? -16.172 -2.658 4.98 1 92.19 378 ASP B N 1
ATOM 5962 C CA . ASP B 1 378 ? -15.367 -3.779 4.5 1 92.19 378 ASP B CA 1
ATOM 5963 C C . ASP B 1 378 ? -15.469 -3.918 2.984 1 92.19 378 ASP B C 1
ATOM 5965 O O . ASP B 1 378 ? -16.344 -3.32 2.359 1 92.19 378 ASP B O 1
ATOM 5969 N N . ASP B 1 379 ? -14.531 -4.691 2.449 1 95.56 379 ASP B N 1
ATOM 5970 C CA . ASP B 1 379 ? -14.625 -4.969 1.02 1 95.56 379 ASP B CA 1
ATOM 5971 C C . ASP B 1 379 ? -15.898 -5.75 0.7 1 95.56 379 ASP B C 1
ATOM 5973 O O . ASP B 1 379 ? -16.375 -6.547 1.517 1 95.56 379 ASP B O 1
ATOM 5977 N N . MET B 1 380 ? -16.5 -5.496 -0.47 1 96.31 380 MET B N 1
ATOM 5978 C CA . MET B 1 380 ? -17.688 -6.203 -0.913 1 96.31 380 MET B CA 1
ATOM 5979 C C . MET B 1 380 ? -17.5 -6.793 -2.305 1 96.31 380 MET B C 1
ATOM 5981 O O . MET B 1 380 ? -17.25 -6.062 -3.264 1 96.31 380 MET B O 1
ATOM 5985 N N . THR B 1 381 ? -17.562 -8.078 -2.389 1 97.44 381 THR B N 1
ATOM 5986 C CA . THR B 1 381 ? -17.484 -8.766 -3.67 1 97.44 381 THR B CA 1
ATOM 5987 C C . THR B 1 381 ? -18.609 -9.781 -3.814 1 97.44 381 THR B C 1
ATOM 5989 O O . THR B 1 381 ? -18.953 -10.484 -2.861 1 97.44 381 THR B O 1
ATOM 5992 N N . ALA B 1 382 ? -19.219 -9.812 -4.961 1 98.31 382 ALA B N 1
ATOM 5993 C CA . ALA B 1 382 ? -20.234 -10.82 -5.273 1 98.31 382 ALA B CA 1
ATOM 5994 C C . ALA B 1 382 ? -20.125 -11.273 -6.727 1 98.31 382 ALA B C 1
ATOM 5996 O O . ALA B 1 382 ? -19.797 -10.477 -7.609 1 98.31 382 ALA B O 1
ATOM 5997 N N . LEU B 1 383 ? -20.297 -12.492 -6.902 1 98.5 383 LEU B N 1
ATOM 5998 C CA . LEU B 1 383 ? -20.328 -13.102 -8.227 1 98.5 383 LEU B CA 1
ATOM 5999 C C . LEU B 1 383 ? -21.594 -13.914 -8.43 1 98.5 383 LEU B C 1
ATOM 6001 O O . LEU B 1 383 ? -22 -14.688 -7.555 1 98.5 383 LEU B O 1
ATOM 6005 N N . VAL B 1 384 ? -22.281 -13.703 -9.602 1 98.25 384 VAL B N 1
ATOM 6006 C CA . VAL B 1 384 ? -23.5 -14.422 -9.93 1 98.25 384 VAL B CA 1
ATOM 6007 C C . VAL B 1 384 ? -23.297 -15.25 -11.195 1 98.25 384 VAL B C 1
ATOM 6009 O O . VAL B 1 384 ? -22.766 -14.75 -12.188 1 98.25 384 VAL B O 1
ATOM 6012 N N . LEU B 1 385 ? -23.625 -16.484 -11.102 1 97.81 385 LEU B N 1
ATOM 6013 C CA . LEU B 1 385 ? -23.688 -17.391 -12.242 1 97.81 385 LEU B CA 1
ATOM 6014 C C . LEU B 1 385 ? -25.125 -17.828 -12.5 1 97.81 385 LEU B C 1
ATOM 6016 O O . LEU B 1 385 ? -25.781 -18.359 -11.602 1 97.81 385 LEU B O 1
ATOM 6020 N N . LEU B 1 386 ? -25.609 -17.562 -13.758 1 96.94 386 LEU B N 1
ATOM 6021 C CA . LEU B 1 386 ? -27 -17.875 -14.117 1 96.94 386 LEU B CA 1
ATOM 6022 C C . LEU B 1 386 ? -27.047 -18.75 -15.367 1 96.94 386 LEU B C 1
ATOM 6024 O O . LEU B 1 386 ? -26.484 -18.391 -16.406 1 96.94 386 LEU B O 1
ATOM 6028 N N . ARG B 1 387 ? -27.656 -19.922 -15.242 1 96.56 387 ARG B N 1
ATOM 6029 C CA . ARG B 1 387 ? -27.906 -20.703 -16.438 1 96.56 387 ARG B CA 1
ATOM 6030 C C . ARG B 1 387 ? -29.109 -20.172 -17.203 1 96.56 387 ARG B C 1
ATOM 6032 O O . ARG B 1 387 ? -30.219 -20.141 -16.672 1 96.56 387 ARG B O 1
ATOM 6039 N N . GLN B 1 388 ? -28.844 -19.812 -18.406 1 91.94 388 GLN B N 1
ATOM 6040 C CA . GLN B 1 388 ? -29.875 -19.203 -19.219 1 91.94 388 GLN B CA 1
ATOM 6041 C C . GLN B 1 388 ? -30.984 -20.203 -19.547 1 91.94 388 GLN B C 1
ATOM 6043 O O . GLN B 1 388 ? -30.734 -21.391 -19.656 1 91.94 388 GLN B O 1
ATOM 6048 N N . ARG B 1 389 ? -32.219 -19.625 -19.719 1 80.69 389 ARG B N 1
ATOM 6049 C CA . ARG B 1 389 ? -33.375 -20.438 -20.016 1 80.69 389 ARG B CA 1
ATOM 6050 C C . ARG B 1 389 ? -33.406 -20.844 -21.484 1 80.69 389 ARG B C 1
ATOM 6052 O O . ARG B 1 389 ? -32.906 -20.109 -22.344 1 80.69 389 ARG B O 1
#

Foldseek 3Di:
DVVVVVVVVVVLVVLVVLLVVLLCLLQVDLALLSNQQSLFVSLCVVQVFQWKHKQCDPDIDHDDDPCSNPVVVVPPQVDPDDPDQWHKDKEFQADPVRHTDIIIITIHGPPDDDDPSRVVSNNSSSPSSSVSNVSSVVVVVVVVVVVVVVVLLVLLVVLVVLADPDDDDQPQKFKDKDWDFLDSAFQWGWHWAQAPVSKIKIKTKHWPDTDDLSRVLSVVLSVLLVVPDYPPADPQRSLLVSLQVQQVVDDVSLVTFMWMKMWMARSVQQKIKIWTAQFAWKWKAAQVLDIDTRDHPYHTRNNDNDDDIDMDMDHHDAFIKIKGKHCLLQQADDVVDGCHDVVLSVLQSPDPDQHFVVSVVSSVVVSVVHHPDPTRPGMIMMMMMHRHD/DVVVVVVVVVVLVVLVVLLVVLLCLLQVDLALLSNQQSLFVSLCVVQVFQWKHKQCDPDIDHDDDPCSNPVVVVPPPVDPDDPDQWHKDKEFQADPVRHTDIIIITIHGPPDDDDPSRVVSNNSSSPSSSVSNVSSVVVVVVVVVVVVVVVLLVLLVVLVVLADPDDDDQPQKFKDKDKDFLDSAFQWGWHWAQAPVSKIKIKTKHWPDTDDLSRVLSVVLSVLLVVPDYPPADPQRSLLVSQQVQQVVDDVSLVTFMWMKMWMARSVQQKIKIWTAQFAWKWKAAQVLDIDTRDHPYHTRNNDNDDDIDMDMDHHDAFIKIKGKHCLLQQADDVVDGCHDVVLSVLQSPDPDQHFVVSVVSSVVVSVVHHPDPTRPGMIMMMMMHRHD

Sequence (778 aa):
MELDETLFAQQQVIRLHALLEASRLIHSTIELDKVLVTVLKIVVRELEATGAFFTTFPHFYGEVPADFNDPKIREANDATGDSAKNRWVRFPLSDKAGQPFSELVAILPADRTLTLDEMDFLSSLAIQAAAAIENARFHERALEWRRVEADLAAARDIQRSLLPQQMPEISGYSIAAHSVTCYEVGGDYFDIVPLPSGDTVIVVADVAGKGLSSALVGTSFRSAFRAMASSETTLVDLATRMNLLHYNEGPEARRRYVTTFLTRLSPATNALEVVNAGHNPAFLVSATGDVRHIEASDRPVGIFPLSNYTSEKFLLDKGARLLIYTDGLTEACRGDEEFGGERLLQAFRNCNSVTAESILESLWATLRDFSDEPRLSDDMTALVLLRQRMELDETLFAQQQVIRLHALLEASRLIHSTIELDKVLVTVLKIVVRELEATGAFFTTFPHFYGEVPADFNDPKIREANDATGDSAKNRWVRFPLSDKAGQPFSELVAILPADRTLTLDEMDFLSSLAIQAAAAIENARFHERALEWRRVEADLAAARDIQRSLLPQQMPEISGYSIAAHSVTCYEVGGDYFDIVPLPSGDTVIVVADVAGKGLSSALVGTSFRSAFRAMASSETTLVDLATRMNLLHYNEGPEARRRYVTTFLTRLSPATNALEVVNAGHNPAFLVSATGDVRHIEASDRPVGIFPLSNYTSEKFLLDKGARLLIYTDGLTEACRGDEEFGGERLLQAFRNCNSVTAESILESLWATLRDFSDEPRLSDDMTALVLLRQR

Secondary structure (DSSP, 8-state):
-HHHHHHHHHHHHHHHHHHHHHHHHHHH---HHHHHHHHHHHHHHHHT-SEEEESSSS-EEES--TTTT-HHHHHHTT---TT-SEEEEEEEEE-TTS-EEEEEEEEEETT----HHHHHHHHHHHHHHHHHHHHHHHHHHHHHHHHHHHHHHHHHHHHHHHS-SSPPPBTTEEEEEEEE-SSSS-SEEEEEEE-TTS-EEEEEEEESS-SHHHHHHHHHHHHHHHHH--TTS-HHHHHHHHHHHHHTT-HHHHTS-EEEEEEEEETTTTEEEEEEEBPPPEEEE-TT--EEEE--SBPPBTS-S------EEEEPPTT-EEEEE-HHHHT-EETTEE-HHHHHHHHHHT---SSHHHHHHHHHHHHHHH---SS-SS-EEEEEEEE--/-HHHHHHHHHHHHHHHHHHHHHHHHHHH---HHHHHHHHHHHHHHHHT-SEEEESSSS-EEES--TTTT-HHHHHHTT---TT-SEEEEEEEEE-TTS-EEEEEEEEEETT----HHHHHHHHHHHHHHHHHHHHHHHHHHHHHHHHHHHHHHHHHHHHHHHS-SSPPPBTTEEEEEEEE-SSSS-SEEEEEEE-TTS-EEEEEEEESS-SHHHHHHHHHHHHHHHHH--TTS-HHHHHHHHHHHHHTT-HHHHTS-EEEEEEEEETTTTEEEEEEEBPPPEEEE-TT--EEEE--SBPPBTS-S------EEEEPPTT-EEEEE-HHHHT-EETTEE-HHHHHHHHHHT---SSHHHHHHHHHHHHHHH---SS-SS-EEEEEEEE--

Solvent-accessible surface area (backbone atoms only — not comparable to full-atom values): 40190 Å² total; per-residue (Å²): 115,67,69,57,50,29,53,51,26,44,52,46,32,53,48,43,48,48,50,51,50,48,49,48,58,34,62,61,44,59,46,48,70,57,32,55,51,50,51,30,48,48,51,26,66,78,63,64,29,51,8,22,36,36,51,73,45,98,54,68,35,73,62,67,65,92,57,59,65,38,72,66,57,65,66,57,57,72,65,76,66,86,87,53,72,52,38,71,46,78,41,70,19,40,47,89,87,62,50,70,74,39,31,46,36,39,32,26,47,54,90,58,76,78,49,72,67,54,48,51,49,51,54,54,47,31,53,48,48,28,50,32,46,53,46,11,53,42,45,56,50,47,56,54,42,51,56,49,50,52,34,41,54,47,28,24,53,43,55,58,43,65,34,73,87,66,77,76,90,47,80,66,44,33,64,31,72,51,76,47,56,44,50,70,37,35,12,65,43,56,47,76,45,79,35,93,80,62,32,33,40,36,39,42,34,40,24,45,70,66,32,52,39,12,24,39,51,30,37,21,50,50,29,29,47,65,64,61,65,50,77,84,51,49,70,52,55,48,52,50,52,51,15,40,54,41,31,70,42,34,72,66,47,27,72,39,27,29,21,29,36,40,35,40,36,30,59,92,77,32,35,35,37,36,34,28,26,41,26,66,60,26,42,40,30,40,64,88,63,54,75,42,76,47,56,47,58,35,68,34,32,14,71,47,73,77,76,71,68,50,72,47,75,45,76,62,51,63,45,17,33,36,42,44,57,42,66,30,59,31,59,35,35,40,88,91,42,54,53,33,66,65,52,52,49,50,56,59,69,68,50,82,57,90,42,24,55,54,42,50,52,50,52,52,50,54,49,56,72,56,34,74,56,94,59,60,89,43,42,32,38,39,36,30,41,26,32,50,118,115,67,67,58,50,32,52,50,27,45,50,47,33,52,48,43,48,48,50,52,51,47,49,49,59,34,62,61,44,59,46,46,70,56,31,55,52,51,52,31,50,48,51,25,64,77,64,65,30,51,7,23,35,36,52,72,47,96,54,69,37,73,62,65,65,93,58,59,64,37,72,65,58,68,68,55,60,74,65,74,67,86,87,55,72,54,37,71,45,79,42,69,19,42,47,89,87,63,51,69,73,39,33,46,36,39,31,26,47,55,91,59,76,80,49,73,68,54,48,52,49,51,54,51,47,31,54,49,47,29,51,34,46,52,47,10,52,43,46,56,50,47,56,56,40,51,56,50,48,53,35,41,53,47,26,24,54,42,54,58,44,65,32,73,87,65,76,76,88,46,78,65,44,33,61,33,71,50,77,47,55,45,50,70,36,34,11,65,43,57,46,76,45,79,34,92,81,63,32,34,41,35,40,43,35,40,23,43,71,65,31,53,38,12,23,41,50,30,37,20,50,50,29,29,47,64,65,60,65,50,76,86,49,49,69,51,54,48,52,51,52,50,14,39,55,42,31,69,40,34,71,66,47,28,72,39,26,30,21,29,36,39,34,40,36,30,59,91,76,32,35,34,37,36,34,28,27,42,25,65,61,23,44,37,31,41,64,87,63,54,76,43,74,48,57,47,57,35,68,34,34,14,71,50,70,77,74,71,67,49,70,46,77,45,77,63,50,63,46,18,33,37,41,42,54,41,66,28,60,30,61,37,34,38,86,92,43,53,53,32,66,65,53,51,49,49,55,58,71,67,50,82,59,91,40,22,55,54,42,51,52,52,49,51,52,53,50,56,71,57,32,73,57,93,63,60,90,42,42,30,39,40,36,28,42,26,32,50,117